Protein AF-0000000087523738 (afdb_homodimer)

Structure (mmCIF, N/CA/C/O backbone):
data_AF-0000000087523738-model_v1
#
loop_
_entity.id
_entity.type
_entity.pdbx_description
1 polymer 'Glutamate 5-kinase'
#
loop_
_atom_site.group_PDB
_atom_site.id
_atom_site.type_symbol
_atom_site.label_atom_id
_atom_site.label_alt_id
_atom_site.label_comp_id
_atom_site.label_asym_id
_atom_site.label_entity_id
_atom_site.label_seq_id
_atom_site.pdbx_PDB_ins_code
_atom_site.Cartn_x
_atom_site.Cartn_y
_atom_site.Cartn_z
_atom_site.occupancy
_atom_site.B_iso_or_equiv
_atom_site.auth_seq_id
_atom_site.auth_comp_id
_atom_site.auth_asym_id
_atom_site.auth_atom_id
_atom_site.pdbx_PDB_model_num
ATOM 1 N N . MET A 1 1 ? 9.344 -26.203 -5.805 1 93.94 1 MET A N 1
ATOM 2 C CA . MET A 1 1 ? 8.68 -25.266 -6.703 1 93.94 1 MET A CA 1
ATOM 3 C C . MET A 1 1 ? 8.117 -24.078 -5.926 1 93.94 1 MET A C 1
ATOM 5 O O . MET A 1 1 ? 7.93 -24.156 -4.711 1 93.94 1 MET A O 1
ATOM 9 N N . ARG A 1 2 ? 7.883 -23.016 -6.574 1 95.75 2 ARG A N 1
ATOM 10 C CA . ARG A 1 2 ? 7.164 -21.891 -6.004 1 95.75 2 ARG A CA 1
ATOM 11 C C . ARG A 1 2 ? 5.66 -22.109 -6.043 1 95.75 2 ARG A C 1
ATOM 13 O O . ARG A 1 2 ? 5.133 -22.672 -7.012 1 95.75 2 ARG A O 1
ATOM 20 N N . LEU A 1 3 ? 4.969 -21.703 -5.004 1 96.94 3 LEU A N 1
ATOM 21 C CA . LEU A 1 3 ? 3.512 -21.781 -5.039 1 96.94 3 LEU A CA 1
ATOM 22 C C . LEU A 1 3 ? 2.885 -20.656 -4.219 1 96.94 3 LEU A C 1
ATOM 24 O O . LEU A 1 3 ? 3.492 -20.172 -3.266 1 96.94 3 LEU A O 1
ATOM 28 N N . VAL A 1 4 ? 1.726 -20.219 -4.625 1 98.44 4 VAL A N 1
ATOM 29 C CA . VAL A 1 4 ? 0.933 -19.203 -3.939 1 98.44 4 VAL A CA 1
ATOM 30 C C . VAL A 1 4 ? -0.277 -19.859 -3.273 1 98.44 4 VAL A C 1
ATOM 32 O O . VAL A 1 4 ? -0.987 -20.641 -3.9 1 98.44 4 VAL A O 1
ATOM 35 N N . ILE A 1 5 ? -0.458 -19.594 -2.012 1 97.94 5 ILE A N 1
ATOM 36 C CA . ILE A 1 5 ? -1.565 -20.141 -1.228 1 97.94 5 ILE A CA 1
ATOM 37 C C . ILE A 1 5 ? -2.439 -18.984 -0.722 1 97.94 5 ILE A C 1
ATOM 39 O O . ILE A 1 5 ? -1.958 -18.094 -0.024 1 97.94 5 ILE A O 1
ATOM 43 N N . LYS A 1 6 ? -3.682 -19 -1.088 1 97.31 6 LYS A N 1
ATOM 44 C CA . LYS A 1 6 ? -4.617 -17.984 -0.646 1 97.31 6 LYS A CA 1
ATOM 45 C C . LYS A 1 6 ? -5.539 -18.5 0.452 1 97.31 6 LYS A C 1
ATOM 47 O O . LYS A 1 6 ? -6.211 -19.516 0.269 1 97.31 6 LYS A O 1
ATOM 52 N N . LEU A 1 7 ? -5.488 -17.891 1.561 1 95.31 7 LEU A N 1
ATOM 53 C CA . LEU A 1 7 ? -6.402 -18.172 2.662 1 95.31 7 LEU A CA 1
ATOM 54 C C . LEU A 1 7 ? -7.574 -17.188 2.656 1 95.31 7 LEU A C 1
ATOM 56 O O . LEU A 1 7 ? -7.391 -15.992 2.889 1 95.31 7 LEU A O 1
ATOM 60 N N . GLY A 1 8 ? -8.742 -17.719 2.396 1 90.5 8 GLY A N 1
ATOM 61 C CA . GLY A 1 8 ? -9.93 -16.891 2.521 1 90.5 8 GLY A CA 1
ATOM 62 C C . GLY A 1 8 ? -10.281 -16.562 3.961 1 90.5 8 GLY A C 1
ATOM 63 O O . GLY A 1 8 ? -9.695 -17.125 4.891 1 90.5 8 GLY A O 1
ATOM 64 N N . THR A 1 9 ? -11.195 -15.586 4.117 1 89.25 9 THR A N 1
ATOM 65 C CA . THR A 1 9 ? -11.609 -15.156 5.445 1 89.25 9 THR A CA 1
ATOM 66 C C . THR A 1 9 ? -12.109 -16.344 6.27 1 89.25 9 THR A C 1
ATOM 68 O O . THR A 1 9 ? -11.773 -16.469 7.445 1 89.25 9 THR A O 1
ATOM 71 N N . SER A 1 10 ? -12.875 -17.234 5.617 1 86.94 10 SER A N 1
ATOM 72 C CA . SER A 1 10 ? -13.414 -18.391 6.32 1 86.94 10 SER A CA 1
ATOM 73 C C . SER A 1 10 ? -12.305 -19.312 6.805 1 86.94 10 SER A C 1
ATOM 75 O O . SER A 1 10 ? -12.414 -19.922 7.871 1 86.94 10 SER A O 1
ATOM 77 N N . THR A 1 11 ? -11.312 -19.438 5.988 1 87.62 11 THR A N 1
ATOM 78 C CA . THR A 1 11 ? -10.172 -20.266 6.379 1 87.62 11 THR A CA 1
ATOM 79 C C . THR A 1 11 ? -9.398 -19.625 7.523 1 87.62 11 THR A C 1
ATOM 81 O O . THR A 1 11 ? -9.016 -20.297 8.477 1 87.62 11 THR A O 1
ATOM 84 N N . VAL A 1 12 ? -9.203 -18.297 7.508 1 92.75 12 VAL A N 1
ATOM 85 C CA . VAL A 1 12 ? -8.422 -17.562 8.5 1 92.75 12 VAL A CA 1
ATOM 86 C C . VAL A 1 12 ? -9.148 -17.562 9.844 1 92.75 12 VAL A C 1
ATOM 88 O O . VAL A 1 12 ? -8.523 -17.688 10.898 1 92.75 12 VAL A O 1
ATOM 91 N N . THR A 1 13 ? -10.508 -17.516 9.805 1 93.62 13 THR A N 1
ATOM 92 C CA . THR A 1 13 ? -11.266 -17.344 11.031 1 93.62 13 THR A CA 1
ATOM 93 C C . THR A 1 13 ? -11.82 -18.688 11.523 1 93.62 13 THR A C 1
ATOM 95 O O . THR A 1 13 ? -12.273 -18.797 12.664 1 93.62 13 THR A O 1
ATOM 98 N N . GLY A 1 14 ? -11.789 -19.703 10.672 1 87.75 14 GLY A N 1
ATOM 99 C CA . GLY A 1 14 ? -12.438 -20.953 11.008 1 87.75 14 GLY A CA 1
ATOM 100 C C . GLY A 1 14 ? -13.938 -20.844 11.156 1 87.75 14 GLY A C 1
ATOM 101 O O . GLY A 1 14 ? -14.547 -21.531 11.977 1 87.75 14 GLY A O 1
ATOM 102 N N . GLY A 1 15 ? -14.523 -19.891 10.5 1 86.19 15 GLY A N 1
ATOM 103 C CA . GLY A 1 15 ? -15.953 -19.672 10.586 1 86.19 15 GLY A CA 1
ATOM 104 C C . GLY A 1 15 ? -16.344 -18.766 11.742 1 86.19 15 GLY A C 1
ATOM 105 O O . GLY A 1 15 ? -17.516 -18.422 11.906 1 86.19 15 GLY A O 1
ATOM 106 N N . GLY A 1 16 ? -15.422 -18.281 12.492 1 88.5 16 GLY A N 1
ATOM 107 C CA . GLY A 1 16 ? -15.703 -17.422 13.633 1 88.5 16 GLY A CA 1
ATOM 108 C C . GLY A 1 16 ? -15.547 -15.945 13.32 1 88.5 16 GLY A C 1
ATOM 109 O O . GLY A 1 16 ? -15.508 -15.555 12.148 1 88.5 16 GLY A O 1
ATOM 110 N N . ALA A 1 17 ? -15.516 -15.172 14.398 1 89.62 17 ALA A N 1
ATOM 111 C CA . ALA A 1 17 ? -15.531 -13.719 14.266 1 89.62 17 ALA A CA 1
ATOM 112 C C . ALA A 1 17 ? -14.117 -13.156 14.195 1 89.62 17 ALA A C 1
ATOM 114 O O . ALA A 1 17 ? -13.914 -12.016 13.781 1 89.62 17 ALA A O 1
ATOM 115 N N . ALA A 1 18 ? -13.18 -13.969 14.641 1 94.38 18 ALA A N 1
ATOM 116 C CA . ALA A 1 18 ? -11.781 -13.539 14.703 1 94.38 18 ALA A CA 1
ATOM 117 C C . ALA A 1 18 ? -10.859 -14.602 14.117 1 94.38 18 ALA A C 1
ATOM 119 O O . ALA A 1 18 ? -11.242 -15.766 13.984 1 94.38 18 ALA A O 1
ATOM 120 N N . PRO A 1 19 ? -9.625 -14.164 13.672 1 95.88 19 PRO A N 1
ATOM 121 C CA . PRO A 1 19 ? -8.672 -15.172 13.203 1 95.88 19 PRO A CA 1
ATOM 122 C C . PRO A 1 19 ? -8.492 -16.328 14.195 1 95.88 19 PRO A C 1
ATOM 124 O O . PRO A 1 19 ? -8.398 -16.094 15.406 1 95.88 19 PRO A O 1
ATOM 127 N N . ASP A 1 20 ? -8.508 -17.5 13.664 1 95.38 20 ASP A N 1
ATOM 128 C CA . ASP A 1 20 ? -8.422 -18.719 14.477 1 95.38 20 ASP A CA 1
ATOM 129 C C . ASP A 1 20 ? -6.973 -19.156 14.641 1 95.38 20 ASP A C 1
ATOM 131 O O . ASP A 1 20 ? -6.367 -19.672 13.703 1 95.38 20 ASP A O 1
ATOM 135 N N . ARG A 1 21 ? -6.477 -19.062 15.828 1 96.38 21 ARG A N 1
ATOM 136 C CA . ARG A 1 21 ? -5.07 -19.344 16.109 1 96.38 21 ARG A CA 1
ATOM 137 C C . ARG A 1 21 ? -4.719 -20.781 15.781 1 96.38 21 ARG A C 1
ATOM 139 O O . ARG A 1 21 ? -3.66 -21.062 15.203 1 96.38 21 ARG A O 1
ATOM 146 N N . ALA A 1 22 ? -5.555 -21.703 16.156 1 94.81 22 ALA A N 1
ATOM 147 C CA . ALA A 1 22 ? -5.285 -23.125 15.93 1 94.81 22 ALA A CA 1
ATOM 148 C C . ALA A 1 22 ? -5.207 -23.438 14.438 1 94.81 22 ALA A C 1
ATOM 150 O O . ALA A 1 22 ? -4.32 -24.172 13.992 1 94.81 22 ALA A O 1
ATOM 151 N N . ARG A 1 23 ? -6.125 -22.891 13.75 1 93 23 ARG A N 1
ATOM 152 C CA . ARG A 1 23 ? -6.145 -23.078 12.305 1 93 23 ARG A CA 1
ATOM 153 C C . ARG A 1 23 ? -4.883 -22.516 11.656 1 93 23 ARG A C 1
ATOM 155 O O . ARG A 1 23 ? -4.258 -23.188 10.828 1 93 23 ARG A O 1
ATOM 162 N N . LEU A 1 24 ? -4.516 -21.344 12 1 95.44 24 LEU A N 1
ATOM 163 C CA . LEU A 1 24 ? -3.35 -20.688 11.414 1 95.44 24 LEU A CA 1
ATOM 164 C C . LEU A 1 24 ? -2.062 -21.375 11.852 1 95.44 24 LEU A C 1
ATOM 166 O O . LEU A 1 24 ? -1.09 -21.422 11.094 1 95.44 24 LEU A O 1
ATOM 170 N N . ALA A 1 25 ? -2.076 -21.969 13.047 1 96.62 25 ALA A N 1
ATOM 171 C CA . ALA A 1 25 ? -0.942 -22.781 13.469 1 96.62 25 ALA A CA 1
ATOM 172 C C . ALA A 1 25 ? -0.771 -24 12.562 1 96.62 25 ALA A C 1
ATOM 174 O O . ALA A 1 25 ? 0.353 -24.375 12.227 1 96.62 25 ALA A O 1
ATOM 175 N N . GLY A 1 26 ? -1.921 -24.578 12.25 1 94.5 26 GLY A N 1
ATOM 176 C CA . GLY A 1 26 ? -1.881 -25.672 11.297 1 94.5 26 GLY A CA 1
ATOM 177 C C . GLY A 1 26 ? -1.3 -25.266 9.953 1 94.5 26 GLY A C 1
ATOM 178 O O . GLY A 1 26 ? -0.511 -26.016 9.359 1 94.5 26 GLY A O 1
ATOM 179 N N . VAL A 1 27 ? -1.662 -24.125 9.492 1 93.69 27 VAL A N 1
ATOM 180 C CA . VAL A 1 27 ? -1.143 -23.594 8.234 1 93.69 27 VAL A CA 1
ATOM 181 C C . VAL A 1 27 ? 0.371 -23.422 8.336 1 93.69 27 VAL A C 1
ATOM 183 O O . VAL A 1 27 ? 1.108 -23.812 7.426 1 93.69 27 VAL A O 1
ATOM 186 N N . ALA A 1 28 ? 0.835 -22.859 9.445 1 96.5 28 ALA A N 1
ATOM 187 C CA . ALA A 1 28 ? 2.264 -22.641 9.656 1 96.5 28 ALA A CA 1
ATOM 188 C C . ALA A 1 28 ? 3.027 -23.953 9.617 1 96.5 28 ALA A C 1
ATOM 190 O O . ALA A 1 28 ? 4.09 -24.047 9 1 96.5 28 ALA A O 1
ATOM 191 N N . ARG A 1 29 ? 2.473 -24.984 10.227 1 96.38 29 ARG A N 1
ATOM 192 C CA . ARG A 1 29 ? 3.102 -26.297 10.227 1 96.38 29 ARG A CA 1
ATOM 193 C C . ARG A 1 29 ? 3.188 -26.859 8.82 1 96.38 29 ARG A C 1
ATOM 195 O O . ARG A 1 29 ? 4.215 -27.422 8.43 1 96.38 29 ARG A O 1
ATOM 202 N N . SER A 1 30 ? 2.127 -26.719 8.141 1 95.19 30 SER A N 1
ATOM 203 C CA . SER A 1 30 ? 2.109 -27.188 6.758 1 95.19 30 SER A CA 1
ATOM 204 C C . SER A 1 30 ? 3.16 -26.469 5.918 1 95.19 30 SER A C 1
ATOM 206 O O . SER A 1 30 ? 3.869 -27.094 5.129 1 95.19 30 SER A O 1
ATOM 208 N N . LEU A 1 31 ? 3.27 -25.156 6.059 1 95.31 31 LEU A N 1
ATOM 209 C CA . LEU A 1 31 ? 4.223 -24.375 5.277 1 95.31 31 LEU A CA 1
ATOM 210 C C . LEU A 1 31 ? 5.656 -24.766 5.629 1 95.31 31 LEU A C 1
ATOM 212 O O . LEU A 1 31 ? 6.531 -24.766 4.758 1 95.31 31 LEU A O 1
ATOM 216 N N . ARG A 1 32 ? 5.883 -25.047 6.883 1 96.81 32 ARG A N 1
ATOM 217 C CA . ARG A 1 32 ? 7.199 -25.547 7.277 1 96.81 32 ARG A CA 1
ATOM 218 C C . ARG A 1 32 ? 7.559 -26.812 6.52 1 96.81 32 ARG A C 1
ATOM 220 O O . ARG A 1 32 ? 8.664 -26.938 5.988 1 96.81 32 ARG A O 1
ATOM 227 N N . ARG A 1 33 ? 6.648 -27.734 6.48 1 96.25 33 ARG A N 1
ATOM 228 C CA . ARG A 1 33 ? 6.875 -29 5.777 1 96.25 33 ARG A CA 1
ATOM 229 C C . ARG A 1 33 ? 7.137 -28.75 4.293 1 96.25 33 ARG A C 1
ATOM 231 O O . ARG A 1 33 ? 7.969 -29.422 3.686 1 96.25 33 ARG A O 1
ATOM 238 N N . LEU A 1 34 ? 6.402 -27.844 3.736 1 96 34 LEU A N 1
ATOM 239 C CA . LEU A 1 34 ? 6.613 -27.484 2.338 1 96 34 LEU A CA 1
ATOM 240 C C . LEU A 1 34 ? 8.023 -26.953 2.119 1 96 34 LEU A C 1
ATOM 242 O O . LEU A 1 34 ? 8.703 -27.344 1.168 1 96 34 LEU A O 1
ATOM 246 N N . CYS A 1 35 ? 8.414 -26.031 2.973 1 96.62 35 CYS A N 1
ATOM 247 C CA . CYS A 1 35 ? 9.75 -25.453 2.869 1 96.62 35 CYS A CA 1
ATOM 248 C C . CYS A 1 35 ? 10.82 -26.531 3.023 1 96.62 35 CYS A C 1
ATOM 250 O O . CYS A 1 35 ? 11.805 -26.547 2.287 1 96.62 35 CYS A O 1
ATOM 252 N N . ASP A 1 36 ? 10.602 -27.484 3.914 1 96.44 36 ASP A N 1
ATOM 253 C CA . ASP A 1 36 ? 11.531 -28.594 4.113 1 96.44 36 ASP A CA 1
ATOM 254 C C . ASP A 1 36 ? 11.656 -29.453 2.852 1 96.44 36 ASP A C 1
ATOM 256 O O . ASP A 1 36 ? 12.719 -30 2.576 1 96.44 36 ASP A O 1
ATOM 260 N N . ALA A 1 37 ? 10.594 -29.531 2.162 1 95.75 37 ALA A N 1
ATOM 261 C CA . ALA A 1 37 ? 10.57 -30.328 0.933 1 95.75 37 ALA A CA 1
ATOM 262 C C . ALA A 1 37 ? 11.156 -29.531 -0.235 1 95.75 37 ALA A C 1
ATOM 264 O O . ALA A 1 37 ? 11.172 -30.016 -1.37 1 95.75 37 ALA A O 1
ATOM 265 N N . GLY A 1 38 ? 11.555 -28.297 0.008 1 95.75 38 GLY A N 1
ATOM 266 C CA . GLY A 1 38 ? 12.25 -27.516 -0.999 1 95.75 38 GLY A CA 1
ATOM 267 C C . GLY A 1 38 ? 11.336 -26.562 -1.749 1 95.75 38 GLY A C 1
ATOM 268 O O . GLY A 1 38 ? 11.758 -25.922 -2.713 1 95.75 38 GLY A O 1
ATOM 269 N N . HIS A 1 39 ? 10.047 -26.453 -1.324 1 96.69 39 HIS A N 1
ATOM 270 C CA . HIS A 1 39 ? 9.109 -25.531 -1.972 1 96.69 39 HIS A CA 1
ATOM 271 C C . HIS A 1 39 ? 9.25 -24.125 -1.416 1 96.69 39 HIS A C 1
ATOM 273 O O . HIS A 1 39 ? 9.844 -23.922 -0.355 1 96.69 39 HIS A O 1
ATOM 279 N N . GLN A 1 40 ? 8.805 -23.156 -2.166 1 97.62 40 GLN A N 1
ATOM 280 C CA . GLN A 1 40 ? 8.859 -21.734 -1.813 1 97.62 40 GLN A CA 1
ATOM 281 C C . GLN A 1 40 ? 7.469 -21.109 -1.813 1 97.62 40 GLN A C 1
ATOM 283 O O . GLN A 1 40 ? 7.043 -20.531 -2.818 1 97.62 40 GLN A O 1
ATOM 288 N N . PRO A 1 41 ? 6.781 -21.156 -0.688 1 97.62 41 PRO A N 1
ATOM 289 C CA . PRO A 1 41 ? 5.398 -20.688 -0.642 1 97.62 41 PRO A CA 1
ATOM 290 C C . PRO A 1 41 ? 5.297 -19.172 -0.458 1 97.62 41 PRO A C 1
ATOM 292 O O . PRO A 1 41 ? 6.137 -18.562 0.223 1 97.62 41 PRO A O 1
ATOM 295 N N . VAL A 1 42 ? 4.355 -18.547 -1.041 1 98.38 42 VAL A N 1
ATOM 296 C CA . VAL A 1 42 ? 3.854 -17.203 -0.789 1 98.38 42 VAL A CA 1
ATOM 297 C C . VAL A 1 42 ? 2.42 -17.266 -0.267 1 98.38 42 VAL A C 1
ATOM 299 O O . VAL A 1 42 ? 1.565 -17.922 -0.87 1 98.38 42 VAL A O 1
ATOM 302 N N . LEU A 1 43 ? 2.178 -16.641 0.811 1 98.06 43 LEU A N 1
ATOM 303 C CA . LEU A 1 43 ? 0.853 -16.656 1.418 1 98.06 43 LEU A CA 1
ATOM 304 C C . LEU A 1 43 ? 0.083 -15.383 1.087 1 98.06 43 LEU A C 1
ATOM 306 O O . LEU A 1 43 ? 0.612 -14.281 1.229 1 98.06 43 LEU A O 1
ATOM 310 N N . VAL A 1 44 ? -1.091 -15.5 0.529 1 97.44 44 VAL A N 1
ATOM 311 C CA . VAL A 1 44 ? -2.039 -14.406 0.382 1 97.44 44 VAL A CA 1
ATOM 312 C C . VAL A 1 44 ? -3.174 -14.562 1.392 1 97.44 44 VAL A C 1
ATOM 314 O O . VAL A 1 44 ? -3.906 -15.555 1.361 1 97.44 44 VAL A O 1
ATOM 317 N N . SER A 1 45 ? -3.309 -13.609 2.229 1 95.88 45 SER A N 1
ATOM 318 C CA . SER A 1 45 ? -4.199 -13.797 3.371 1 95.88 45 SER A CA 1
ATOM 319 C C . SER A 1 45 ? -5.305 -12.742 3.387 1 95.88 45 SER A C 1
ATOM 321 O O . SER A 1 45 ? -5.062 -11.57 3.084 1 95.88 45 SER A O 1
ATOM 323 N N . SER A 1 46 ? -6.504 -13.211 3.732 1 93.25 46 SER A N 1
ATOM 324 C CA . SER A 1 46 ? -7.582 -12.32 4.156 1 93.25 46 SER A CA 1
ATOM 325 C C . SER A 1 46 ? -7.633 -12.203 5.676 1 93.25 46 SER A C 1
ATOM 327 O O . SER A 1 46 ? -6.664 -12.531 6.363 1 93.25 46 SER A O 1
ATOM 329 N N . GLY A 1 47 ? -8.625 -11.531 6.211 1 93 47 GLY A N 1
ATOM 330 C CA . GLY A 1 47 ? -8.883 -11.648 7.637 1 93 47 GLY A CA 1
ATOM 331 C C . GLY A 1 47 ? -8.562 -10.383 8.406 1 93 47 GLY A C 1
ATOM 332 O O . GLY A 1 47 ? -8.883 -10.273 9.594 1 93 47 GLY A O 1
ATOM 333 N N . ALA A 1 48 ? -7.961 -9.352 7.746 1 94.81 48 ALA A N 1
ATOM 334 C CA . ALA A 1 48 ? -7.605 -8.125 8.453 1 94.81 48 ALA A CA 1
ATOM 335 C C . ALA A 1 48 ? -8.844 -7.445 9.023 1 94.81 48 ALA A C 1
ATOM 337 O O . ALA A 1 48 ? -8.828 -6.965 10.164 1 94.81 48 ALA A O 1
ATOM 338 N N . VAL A 1 49 ? -9.93 -7.398 8.273 1 93.56 49 VAL A N 1
ATOM 339 C CA . VAL A 1 49 ? -11.164 -6.777 8.742 1 93.56 49 VAL A CA 1
ATOM 340 C C . VAL A 1 49 ? -11.711 -7.555 9.938 1 93.56 49 VAL A C 1
ATOM 342 O O . VAL A 1 49 ? -12.125 -6.957 10.938 1 93.56 49 VAL A O 1
ATOM 345 N N . ALA A 1 50 ? -11.695 -8.891 9.797 1 93.81 50 ALA A N 1
ATOM 346 C CA . ALA A 1 50 ? -12.156 -9.727 10.906 1 93.81 50 ALA A CA 1
ATOM 347 C C . ALA A 1 50 ? -11.328 -9.484 12.164 1 93.81 50 ALA A C 1
ATOM 349 O O . ALA A 1 50 ? -11.867 -9.398 13.266 1 93.81 50 ALA A O 1
ATOM 350 N N . ALA A 1 51 ? -10.023 -9.391 12.023 1 96.31 51 ALA A N 1
ATOM 351 C CA . ALA A 1 51 ? -9.141 -9.102 13.156 1 96.31 51 ALA A CA 1
ATOM 352 C C . ALA A 1 51 ? -9.484 -7.75 13.781 1 96.31 51 ALA A C 1
ATOM 354 O O . ALA A 1 51 ? -9.516 -7.617 15.008 1 96.31 51 ALA A O 1
ATOM 355 N N . GLY A 1 52 ? -9.688 -6.719 12.93 1 96.31 52 GLY A N 1
ATOM 356 C CA . GLY A 1 52 ? -10.078 -5.406 13.414 1 96.31 52 GLY A CA 1
ATOM 357 C C . GLY A 1 52 ? -11.398 -5.414 14.156 1 96.31 52 GLY A C 1
ATOM 358 O O . GLY A 1 52 ? -11.547 -4.754 15.188 1 96.31 52 GLY A O 1
ATOM 359 N N . ARG A 1 53 ? -12.367 -6.188 13.648 1 94.94 53 ARG A N 1
ATOM 360 C CA . ARG A 1 53 ? -13.68 -6.293 14.281 1 94.94 53 ARG A CA 1
ATOM 361 C C . ARG A 1 53 ? -13.57 -6.91 15.672 1 94.94 53 ARG A C 1
ATOM 363 O O . ARG A 1 53 ? -14.32 -6.547 16.578 1 94.94 53 ARG A O 1
ATOM 370 N N . ALA A 1 54 ? -12.727 -7.836 15.773 1 95.19 54 ALA A N 1
ATOM 371 C CA . ALA A 1 54 ? -12.508 -8.461 17.078 1 95.19 54 ALA A CA 1
ATOM 372 C C . ALA A 1 54 ? -11.984 -7.449 18.094 1 95.19 54 ALA A C 1
ATOM 374 O O . ALA A 1 54 ? -12.297 -7.535 19.281 1 95.19 54 ALA A O 1
ATOM 375 N N . LEU A 1 55 ? -11.219 -6.5 17.672 1 95.5 55 LEU A N 1
ATOM 376 C CA . LEU A 1 55 ? -10.633 -5.492 18.562 1 95.5 55 LEU A CA 1
ATOM 377 C C . LEU A 1 55 ? -11.641 -4.395 18.875 1 95.5 55 LEU A C 1
ATOM 379 O O . LEU A 1 55 ? -11.625 -3.83 19.969 1 95.5 55 LEU A O 1
ATOM 383 N N . ARG A 1 56 ? -12.445 -4.078 17.906 1 96.19 56 ARG A N 1
ATOM 384 C CA . ARG A 1 56 ? -13.445 -3.025 18.047 1 96.19 56 ARG A CA 1
ATOM 385 C C . ARG A 1 56 ? -14.812 -3.498 17.562 1 96.19 56 ARG A C 1
ATOM 387 O O . ARG A 1 56 ? -15.305 -3.045 16.531 1 96.19 56 ARG A O 1
ATOM 394 N N . PRO A 1 57 ? -15.461 -4.32 18.359 1 93.75 57 PRO A N 1
ATOM 395 C CA . PRO A 1 57 ? -16.781 -4.836 17.969 1 93.75 57 PRO A CA 1
ATOM 396 C C . PRO A 1 57 ? -17.844 -3.744 17.875 1 93.75 57 PRO A C 1
ATOM 398 O O . PRO A 1 57 ? -18.922 -3.967 17.328 1 93.75 57 PRO A O 1
ATOM 401 N N . ASP A 1 58 ? -17.562 -2.568 18.391 1 93.38 58 ASP A N 1
ATOM 402 C CA . ASP A 1 58 ? -18.5 -1.448 18.391 1 93.38 58 ASP A CA 1
ATOM 403 C C . ASP A 1 58 ? -18.594 -0.801 17.016 1 93.38 58 ASP A C 1
ATOM 405 O O . ASP A 1 58 ? -19.547 -0.076 16.719 1 93.38 58 ASP A O 1
ATOM 409 N N . ILE A 1 59 ? -17.578 -1.038 16.25 1 90.38 59 ILE A N 1
ATOM 410 C CA . ILE A 1 59 ? -17.594 -0.497 14.891 1 90.38 59 ILE A CA 1
ATOM 411 C C . ILE A 1 59 ? -18.281 -1.482 13.953 1 90.38 59 ILE A C 1
ATOM 413 O O . ILE A 1 59 ? -17.719 -2.531 13.625 1 90.38 59 ILE A O 1
ATOM 417 N N . ALA A 1 60 ? -19.5 -1.169 13.594 1 83.19 60 ALA A N 1
ATOM 418 C CA . ALA A 1 60 ? -20.266 -2.002 12.664 1 83.19 60 ALA A CA 1
ATOM 419 C C . ALA A 1 60 ? -19.938 -1.647 11.211 1 83.19 60 ALA A C 1
ATOM 421 O O . ALA A 1 60 ? -20.25 -0.546 10.75 1 83.19 60 ALA A O 1
ATOM 422 N N . ALA A 1 61 ? -19.188 -2.473 10.602 1 75.19 61 ALA A N 1
ATOM 423 C CA . ALA A 1 61 ? -18.797 -2.115 9.234 1 75.19 61 ALA A CA 1
ATOM 424 C C . ALA A 1 61 ? -19.891 -2.461 8.242 1 75.19 61 ALA A C 1
ATOM 426 O O . ALA A 1 61 ? -20.391 -1.585 7.523 1 75.19 61 ALA A O 1
ATOM 427 N N . GLY A 1 62 ? -20.547 -3.633 8.445 1 76.44 62 GLY A N 1
ATOM 428 C CA . GLY A 1 62 ? -21.484 -4.035 7.41 1 76.44 62 GLY A CA 1
ATOM 429 C C . GLY A 1 62 ? -20.938 -3.852 6.008 1 76.44 62 GLY A C 1
ATOM 430 O O . GLY A 1 62 ? -19.875 -4.375 5.68 1 76.44 62 GLY A O 1
ATOM 431 N N . ARG A 1 63 ? -21.719 -3.035 5.191 1 81.38 63 ARG A N 1
ATOM 432 C CA . ARG A 1 63 ? -21.297 -2.754 3.822 1 81.38 63 ARG A CA 1
ATOM 433 C C . ARG A 1 63 ? -20.766 -1.332 3.695 1 81.38 63 ARG A C 1
ATOM 435 O O . ARG A 1 63 ? -20.75 -0.766 2.602 1 81.38 63 ARG A O 1
ATOM 442 N N . ASN A 1 64 ? -20.453 -0.735 4.832 1 87.38 64 ASN A N 1
ATOM 443 C CA . ASN A 1 64 ? -19.812 0.582 4.883 1 87.38 64 ASN A CA 1
ATOM 444 C C . ASN A 1 64 ? -18.328 0.508 4.539 1 87.38 64 ASN A C 1
ATOM 446 O O . ASN A 1 64 ? -17.531 0.048 5.348 1 87.38 64 ASN A O 1
ATOM 450 N N . VAL A 1 65 ? -17.891 1.048 3.449 1 87.81 65 VAL A N 1
ATOM 451 C CA . VAL A 1 65 ? -16.547 0.876 2.91 1 87.81 65 VAL A CA 1
ATOM 452 C C . VAL A 1 65 ? -15.539 1.558 3.826 1 87.81 65 VAL A C 1
ATOM 454 O O . VAL A 1 65 ? -14.562 0.935 4.254 1 87.81 65 VAL A O 1
ATOM 457 N N . PRO A 1 66 ? -15.82 2.797 4.223 1 87.81 66 PRO A N 1
ATOM 458 C CA . PRO A 1 66 ? -14.867 3.447 5.125 1 87.81 66 PRO A CA 1
ATOM 459 C C . PRO A 1 66 ? -14.664 2.674 6.426 1 87.81 66 PRO A C 1
ATOM 461 O O . PRO A 1 66 ? -13.539 2.578 6.922 1 87.81 66 PRO A O 1
ATOM 464 N N . HIS A 1 67 ? -15.703 2.107 6.965 1 90.69 67 HIS A N 1
ATOM 465 C CA . HIS A 1 67 ? -15.578 1.349 8.203 1 90.69 67 HIS A CA 1
ATOM 466 C C . HIS A 1 67 ? -14.766 0.075 7.996 1 90.69 67 HIS A C 1
ATOM 468 O O . HIS A 1 67 ? -13.977 -0.308 8.859 1 90.69 67 HIS A O 1
ATOM 474 N N . LYS A 1 68 ? -14.969 -0.573 6.887 1 91.19 68 LYS A N 1
ATOM 475 C CA . LYS A 1 68 ? -14.164 -1.748 6.562 1 91.19 68 LYS A CA 1
ATOM 476 C C . LYS A 1 68 ? -12.688 -1.39 6.449 1 91.19 68 LYS A C 1
ATOM 478 O O . LYS A 1 68 ? -11.82 -2.131 6.926 1 91.19 68 LYS A O 1
ATOM 483 N N . GLN A 1 69 ? -12.43 -0.26 5.84 1 91.81 69 GLN A N 1
ATOM 484 C CA . GLN A 1 69 ? -11.055 0.203 5.68 1 91.81 69 GLN A CA 1
ATOM 485 C C . GLN A 1 69 ? -10.414 0.497 7.031 1 91.81 69 GLN A C 1
ATOM 487 O O . GLN A 1 69 ? -9.266 0.113 7.277 1 91.81 69 GLN A O 1
ATOM 492 N N . MET A 1 70 ? -11.164 1.091 7.902 1 93.75 70 MET A N 1
ATOM 493 C CA . MET A 1 70 ? -10.68 1.38 9.25 1 93.75 70 MET A CA 1
ATOM 494 C C . MET A 1 70 ? -10.367 0.091 10 1 93.75 70 MET A C 1
ATOM 496 O O . MET A 1 70 ? -9.312 -0.027 10.625 1 93.75 70 MET A O 1
ATOM 500 N N . LEU A 1 71 ? -11.297 -0.824 9.898 1 94.69 71 LEU A N 1
ATOM 501 C CA . LEU A 1 71 ? -11.133 -2.09 10.609 1 94.69 71 LEU A CA 1
ATOM 502 C C . LEU A 1 71 ? -9.945 -2.869 10.047 1 94.69 71 LEU A C 1
ATOM 504 O O . LEU A 1 71 ? -9.211 -3.516 10.805 1 94.69 71 LEU A O 1
ATOM 508 N N . SER A 1 72 ? -9.766 -2.832 8.773 1 94.81 72 SER A N 1
ATOM 509 C CA . SER A 1 72 ? -8.609 -3.49 8.164 1 94.81 72 SER A CA 1
ATOM 510 C C . SER A 1 72 ? -7.301 -2.877 8.656 1 94.81 72 SER A C 1
ATOM 512 O O . SER A 1 72 ? -6.359 -3.598 8.992 1 94.81 72 SER A O 1
ATOM 514 N N . ALA A 1 73 ? -7.262 -1.555 8.719 1 95.94 73 ALA A N 1
ATOM 515 C CA . ALA A 1 73 ? -6.066 -0.851 9.172 1 95.94 73 ALA A CA 1
ATOM 516 C C . ALA A 1 73 ? -5.746 -1.198 10.625 1 95.94 73 ALA A C 1
ATOM 518 O O . ALA A 1 73 ? -4.574 -1.305 11 1 95.94 73 ALA A O 1
ATOM 519 N N . LEU A 1 74 ? -6.785 -1.348 11.406 1 96.56 74 LEU A N 1
ATOM 520 C CA . LEU A 1 74 ? -6.648 -1.694 12.812 1 96.56 74 LEU A CA 1
ATOM 521 C C . LEU A 1 74 ? -6.258 -3.16 12.977 1 96.56 74 LEU A C 1
ATOM 523 O O . LEU A 1 74 ? -5.414 -3.492 13.812 1 96.56 74 LEU A O 1
ATOM 527 N N . GLY A 1 75 ? -6.852 -4.027 12.164 1 97 75 GLY A N 1
ATOM 528 C CA . GLY A 1 75 ? -6.715 -5.465 12.32 1 97 75 GLY A CA 1
ATOM 529 C C . GLY A 1 75 ? -5.441 -6.012 11.703 1 97 75 GLY A C 1
ATOM 530 O O . GLY A 1 75 ? -4.934 -7.051 12.125 1 97 75 GLY A O 1
ATOM 531 N N . GLN A 1 76 ? -4.863 -5.34 10.719 1 97.31 76 GLN A N 1
ATOM 532 C CA . GLN A 1 76 ? -3.721 -5.836 9.953 1 97.31 76 GLN A CA 1
ATOM 533 C C . GLN A 1 76 ? -2.514 -6.062 10.859 1 97.31 76 GLN A C 1
ATOM 535 O O . GLN A 1 76 ? -1.879 -7.117 10.805 1 97.31 76 GLN A O 1
ATOM 540 N N . PRO A 1 77 ? -2.141 -5.133 11.766 1 97.62 77 PRO A N 1
ATOM 541 C CA . PRO A 1 77 ? -1.016 -5.406 12.664 1 97.62 77 PRO A CA 1
ATOM 542 C C . PRO A 1 77 ? -1.259 -6.613 13.562 1 97.62 77 PRO A C 1
ATOM 544 O O . PRO A 1 77 ? -0.333 -7.383 13.836 1 97.62 77 PRO A O 1
ATOM 547 N N . ALA A 1 78 ? -2.482 -6.75 14.023 1 97.75 78 ALA A N 1
ATOM 548 C CA . ALA A 1 78 ? -2.812 -7.895 14.875 1 97.75 78 ALA A CA 1
ATOM 549 C C . ALA A 1 78 ? -2.695 -9.203 14.102 1 97.75 78 ALA A C 1
ATOM 551 O O . ALA A 1 78 ? -2.148 -10.188 14.609 1 97.75 78 ALA A O 1
ATOM 552 N N . LEU A 1 79 ? -3.203 -9.211 12.93 1 97.62 79 LEU A N 1
ATOM 553 C CA . LEU A 1 79 ? -3.127 -10.398 12.07 1 97.62 79 LEU A CA 1
ATOM 554 C C . LEU A 1 79 ? -1.676 -10.766 11.781 1 97.62 79 LEU A C 1
ATOM 556 O O . LEU A 1 79 ? -1.29 -11.93 11.898 1 97.62 79 LEU A O 1
ATOM 560 N N . MET A 1 80 ? -0.856 -9.805 11.438 1 98.31 80 MET A N 1
ATOM 561 C CA . MET A 1 80 ? 0.545 -10.047 11.109 1 98.31 80 MET A CA 1
ATOM 562 C C . MET A 1 80 ? 1.32 -10.5 12.344 1 98.31 80 MET A C 1
ATOM 564 O O . MET A 1 80 ? 2.242 -11.312 12.242 1 98.31 80 MET A O 1
ATOM 568 N N . ALA A 1 81 ? 0.976 -9.914 13.484 1 97.88 81 ALA A N 1
ATOM 569 C CA . ALA A 1 81 ? 1.603 -10.375 14.727 1 97.88 81 ALA A CA 1
ATOM 570 C C . ALA A 1 81 ? 1.328 -11.859 14.953 1 97.88 81 ALA A C 1
ATOM 572 O O . ALA A 1 81 ? 2.215 -12.602 15.383 1 97.88 81 ALA A O 1
ATOM 573 N N . LEU A 1 82 ? 0.099 -12.25 14.719 1 97.94 82 LEU A N 1
ATOM 574 C CA . LEU A 1 82 ? -0.281 -13.648 14.859 1 97.94 82 LEU A CA 1
ATOM 575 C C . LEU A 1 82 ? 0.516 -14.531 13.906 1 97.94 82 LEU A C 1
ATOM 577 O O . LEU A 1 82 ? 1.105 -15.531 14.312 1 97.94 82 LEU A O 1
ATOM 581 N N . TYR A 1 83 ? 0.6 -14.172 12.633 1 98.38 83 TYR A N 1
ATOM 582 C CA . TYR A 1 83 ? 1.396 -14.906 11.656 1 98.38 83 TYR A CA 1
ATOM 583 C C . TYR A 1 83 ? 2.857 -14.977 12.078 1 98.38 83 TYR A C 1
ATOM 585 O O . TYR A 1 83 ? 3.475 -16.047 12.031 1 98.38 83 TYR A O 1
ATOM 593 N N . THR A 1 84 ? 3.4 -13.805 12.477 1 98.25 84 THR A N 1
ATOM 594 C CA . THR A 1 84 ? 4.805 -13.727 12.867 1 98.25 84 THR A CA 1
ATOM 595 C C . THR A 1 84 ? 5.098 -14.703 14.008 1 98.25 84 THR A C 1
ATOM 597 O O . THR A 1 84 ? 6.066 -15.469 13.945 1 98.25 84 THR A O 1
ATOM 600 N N . ALA A 1 85 ? 4.242 -14.742 14.977 1 98.06 85 ALA A N 1
ATOM 601 C CA . ALA A 1 85 ? 4.445 -15.602 16.141 1 98.06 85 ALA A CA 1
ATOM 602 C C . ALA A 1 85 ? 4.324 -17.078 15.75 1 98.06 85 ALA A C 1
ATOM 604 O O . ALA A 1 85 ? 5.191 -17.891 16.094 1 98.06 85 ALA A O 1
ATOM 605 N N . LEU A 1 86 ? 3.279 -17.469 15.078 1 98.19 86 LEU A N 1
ATOM 606 C CA . LEU A 1 86 ? 3 -18.859 14.742 1 98.19 86 LEU A CA 1
ATOM 607 C C . LEU A 1 86 ? 4.059 -19.422 13.797 1 98.19 86 LEU A C 1
ATOM 609 O O . LEU A 1 86 ? 4.465 -20.578 13.922 1 98.19 86 LEU A O 1
ATOM 613 N N . PHE A 1 87 ? 4.461 -18.625 12.836 1 98.38 87 PHE A N 1
ATOM 614 C CA . PHE A 1 87 ? 5.48 -19.078 11.898 1 98.38 87 PHE A CA 1
ATOM 615 C C . PHE A 1 87 ? 6.84 -19.172 12.578 1 98.38 87 PHE A C 1
ATOM 617 O O . PHE A 1 87 ? 7.629 -20.062 12.281 1 98.38 87 PHE A O 1
ATOM 624 N N . ALA A 1 88 ? 7.113 -18.219 13.477 1 97.94 88 ALA A N 1
ATOM 625 C CA . ALA A 1 88 ? 8.352 -18.297 14.25 1 97.94 88 ALA A CA 1
ATOM 626 C C . ALA A 1 88 ? 8.43 -19.594 15.039 1 97.94 88 ALA A C 1
ATOM 628 O O . ALA A 1 88 ? 9.508 -20.188 15.164 1 97.94 88 ALA A O 1
ATOM 629 N N . ASP A 1 89 ? 7.336 -20.078 15.562 1 98.06 89 ASP A N 1
ATOM 630 C CA . ASP A 1 89 ? 7.27 -21.359 16.281 1 98.06 89 ASP A CA 1
ATOM 631 C C . ASP A 1 89 ? 7.738 -22.5 15.406 1 98.06 89 ASP A C 1
ATOM 633 O O . ASP A 1 89 ? 8.219 -23.516 15.906 1 98.06 89 ASP A O 1
ATOM 637 N N . GLU A 1 90 ? 7.605 -22.359 14.125 1 97.88 90 GLU A N 1
ATOM 638 C CA . GLU A 1 90 ? 8.008 -23.391 13.172 1 97.88 90 GLU A CA 1
ATOM 639 C C . GLU A 1 90 ? 9.359 -23.078 12.547 1 97.88 90 GLU A C 1
ATOM 641 O O . GLU A 1 90 ? 9.758 -23.688 11.555 1 97.88 90 GLU A O 1
ATOM 646 N N . GLY A 1 91 ? 10 -22.016 13.031 1 97.5 91 GLY A N 1
ATOM 647 C CA . GLY A 1 91 ? 11.32 -21.625 12.547 1 97.5 91 GLY A CA 1
ATOM 648 C C . GLY A 1 91 ? 11.281 -20.875 11.234 1 97.5 91 GLY A C 1
ATOM 649 O O . GLY A 1 91 ? 12.258 -20.859 10.484 1 97.5 91 GLY A O 1
ATOM 650 N N . LEU A 1 92 ? 10.164 -20.312 10.922 1 97.62 92 LEU A N 1
ATOM 651 C CA . LEU A 1 92 ? 10.008 -19.547 9.688 1 97.62 92 LEU A CA 1
ATOM 652 C C . LEU A 1 92 ? 9.875 -18.062 9.977 1 97.62 92 LEU A C 1
ATOM 654 O O . LEU A 1 92 ? 9.344 -17.672 11.023 1 97.62 92 LEU A O 1
ATOM 658 N N . GLN A 1 93 ? 10.383 -17.234 9.117 1 97.81 93 GLN A N 1
ATOM 659 C CA . GLN A 1 93 ? 10.18 -15.781 9.156 1 97.81 93 GLN A CA 1
ATOM 660 C C . GLN A 1 93 ? 9.188 -15.336 8.086 1 97.81 93 GLN A C 1
ATOM 662 O O . GLN A 1 93 ? 9.188 -15.867 6.973 1 97.81 93 GLN A O 1
ATOM 667 N N . VAL A 1 94 ? 8.344 -14.375 8.469 1 98.25 94 VAL A N 1
ATOM 668 C CA . VAL A 1 94 ? 7.367 -13.875 7.508 1 98.25 94 VAL A CA 1
ATOM 669 C C . VAL A 1 94 ? 7.578 -12.383 7.277 1 98.25 94 VAL A C 1
ATOM 671 O O . VAL A 1 94 ? 8.062 -11.672 8.156 1 98.25 94 VAL A O 1
ATOM 674 N N . ALA A 1 95 ? 7.293 -11.906 6.098 1 98.31 95 ALA A N 1
ATOM 675 C CA . ALA A 1 95 ? 7.316 -10.5 5.715 1 98.31 95 ALA A CA 1
ATOM 676 C C . ALA A 1 95 ? 5.938 -10.039 5.246 1 98.31 95 ALA A C 1
ATOM 678 O O . ALA A 1 95 ? 5.176 -10.82 4.672 1 98.31 95 ALA A O 1
ATOM 679 N N . GLN A 1 96 ? 5.652 -8.781 5.492 1 98.12 96 GLN A N 1
ATOM 680 C CA . GLN A 1 96 ? 4.363 -8.211 5.121 1 98.12 96 GLN A CA 1
ATOM 681 C C . GLN A 1 96 ? 4.445 -7.492 3.777 1 98.12 96 GLN A C 1
ATOM 683 O O . GLN A 1 96 ? 5.305 -6.629 3.58 1 98.12 96 GLN A O 1
ATOM 688 N N . ILE A 1 97 ? 3.545 -7.816 2.92 1 96.12 97 ILE A N 1
ATOM 689 C CA . ILE A 1 97 ? 3.393 -7.125 1.645 1 96.12 97 ILE A CA 1
ATOM 690 C C . ILE A 1 97 ? 1.951 -6.648 1.484 1 96.12 97 ILE A C 1
ATOM 692 O O . ILE A 1 97 ? 1.017 -7.453 1.529 1 96.12 97 ILE A O 1
ATOM 696 N N . LEU A 1 98 ? 1.745 -5.367 1.404 1 93.31 98 LEU A N 1
ATOM 697 C CA . LEU A 1 98 ? 0.423 -4.812 1.133 1 93.31 98 LEU A CA 1
ATOM 698 C C . LEU A 1 98 ? 0.356 -4.23 -0.275 1 93.31 98 LEU A C 1
ATOM 700 O O . LEU A 1 98 ? 1.148 -3.354 -0.627 1 93.31 98 LEU A O 1
ATOM 704 N N . LEU A 1 99 ? -0.582 -4.754 -1.066 1 89.56 99 LEU A N 1
ATOM 705 C CA . LEU A 1 99 ? -0.701 -4.34 -2.461 1 89.56 99 LEU A CA 1
ATOM 706 C C . LEU A 1 99 ? -2.154 -4.047 -2.818 1 89.56 99 LEU A C 1
ATOM 708 O O . LEU A 1 99 ? -3.07 -4.656 -2.258 1 89.56 99 LEU A O 1
ATOM 712 N N . THR A 1 100 ? -2.338 -3.092 -3.711 1 83.19 100 THR A N 1
ATOM 713 C CA . THR A 1 100 ? -3.623 -2.947 -4.383 1 83.19 100 THR A CA 1
ATOM 714 C C . THR A 1 100 ? -3.58 -3.584 -5.77 1 83.19 100 THR A C 1
ATOM 716 O O . THR A 1 100 ? -2.502 -3.867 -6.297 1 83.19 100 THR A O 1
ATOM 719 N N . HIS A 1 101 ? -4.711 -3.783 -6.309 1 75.19 101 HIS A N 1
ATOM 720 C CA . HIS A 1 101 ? -4.77 -4.281 -7.676 1 75.19 101 HIS A CA 1
ATOM 721 C C . HIS A 1 101 ? -4.055 -3.338 -8.641 1 75.19 101 HIS A C 1
ATOM 723 O O . HIS A 1 101 ? -3.35 -3.785 -9.547 1 75.19 101 HIS A O 1
ATOM 729 N N . ALA A 1 102 ? -4.203 -2.07 -8.359 1 72.19 102 ALA A N 1
ATOM 730 C CA . ALA A 1 102 ? -3.609 -1.048 -9.219 1 72.19 102 ALA A CA 1
ATOM 731 C C . ALA A 1 102 ? -2.086 -1.111 -9.172 1 72.19 102 ALA A C 1
ATOM 733 O O . ALA A 1 102 ? -1.415 -0.805 -10.164 1 72.19 102 ALA A O 1
ATOM 734 N N . ASP A 1 103 ? -1.557 -1.521 -8.109 1 75.25 103 ASP A N 1
ATOM 735 C CA . ASP A 1 103 ? -0.107 -1.627 -7.969 1 75.25 103 ASP A CA 1
ATOM 736 C C . ASP A 1 103 ? 0.459 -2.691 -8.906 1 75.25 103 ASP A C 1
ATOM 738 O O . ASP A 1 103 ? 1.534 -2.51 -9.484 1 75.25 103 ASP A O 1
ATOM 742 N N . VAL A 1 104 ? -0.322 -3.699 -9.086 1 71 104 VAL A N 1
ATOM 743 C CA . VAL A 1 104 ? 0.178 -4.82 -9.875 1 71 104 VAL A CA 1
ATOM 744 C C . VAL A 1 104 ? -0.127 -4.59 -11.352 1 71 104 VAL A C 1
ATOM 746 O O . VAL A 1 104 ? 0.42 -5.277 -12.219 1 71 104 VAL A O 1
ATOM 749 N N . GLU A 1 105 ? -0.896 -3.578 -11.547 1 68.25 105 GLU A N 1
ATOM 750 C CA . GLU A 1 105 ? -1.215 -3.268 -12.938 1 68.25 105 GLU A CA 1
ATOM 751 C C . GLU A 1 105 ? -0.275 -2.203 -13.5 1 68.25 105 GLU A C 1
ATOM 753 O O . GLU A 1 105 ? -0.139 -2.062 -14.711 1 68.25 105 GLU A O 1
ATOM 758 N N . HIS A 1 106 ? 0.316 -1.433 -12.586 1 71.25 106 HIS A N 1
ATOM 759 C CA . HIS A 1 106 ? 1.291 -0.429 -12.992 1 71.25 106 HIS A CA 1
ATOM 760 C C . HIS A 1 106 ? 2.67 -1.05 -13.195 1 71.25 106 HIS A C 1
ATOM 762 O O . HIS A 1 106 ? 3.215 -1.673 -12.281 1 71.25 106 HIS A O 1
ATOM 768 N N . ARG A 1 107 ? 3.223 -0.852 -14.281 1 70.88 107 ARG A N 1
ATOM 769 C CA . ARG A 1 107 ? 4.418 -1.559 -14.727 1 70.88 107 ARG A CA 1
ATOM 770 C C . ARG A 1 107 ? 5.555 -1.402 -13.719 1 70.88 107 ARG A C 1
ATOM 772 O O . ARG A 1 107 ? 6.195 -2.385 -13.344 1 70.88 107 ARG A O 1
ATOM 779 N N . ARG A 1 108 ? 5.801 -0.152 -13.312 1 74.5 108 ARG A N 1
ATOM 780 C CA . ARG A 1 108 ? 6.926 0.096 -12.414 1 74.5 108 ARG A CA 1
ATOM 781 C C . ARG A 1 108 ? 6.672 -0.518 -11.039 1 74.5 108 ARG A C 1
ATOM 783 O O . ARG A 1 108 ? 7.562 -1.152 -10.469 1 74.5 108 ARG A O 1
ATOM 790 N N . ARG A 1 109 ? 5.512 -0.333 -10.562 1 78.44 109 ARG A N 1
ATOM 791 C CA . ARG A 1 109 ? 5.168 -0.892 -9.266 1 78.44 109 ARG A CA 1
ATOM 792 C C . ARG A 1 109 ? 5.156 -2.416 -9.305 1 78.44 109 ARG A C 1
ATOM 794 O O . ARG A 1 109 ? 5.512 -3.072 -8.328 1 78.44 109 ARG A O 1
ATOM 801 N N . TYR A 1 110 ? 4.812 -2.863 -10.477 1 81.44 110 TYR A N 1
ATOM 802 C CA . TYR A 1 110 ? 4.836 -4.301 -10.711 1 81.44 110 TYR A CA 1
ATOM 803 C C . TYR A 1 110 ? 6.238 -4.863 -10.531 1 81.44 110 TYR A C 1
ATOM 805 O O . TYR A 1 110 ? 6.434 -5.832 -9.789 1 81.44 110 TYR A O 1
ATOM 813 N N . LEU A 1 111 ? 7.191 -4.281 -11.164 1 85 111 LEU A N 1
ATOM 814 C CA . LEU A 1 111 ? 8.57 -4.754 -11.109 1 85 111 LEU A CA 1
ATOM 815 C C . LEU A 1 111 ? 9.117 -4.664 -9.695 1 85 111 LEU A C 1
ATOM 817 O O . LEU A 1 111 ? 9.844 -5.555 -9.242 1 85 111 LEU A O 1
ATOM 821 N N . ASN A 1 112 ? 8.773 -3.602 -8.961 1 85.06 112 ASN A N 1
ATOM 822 C CA . ASN A 1 112 ? 9.234 -3.455 -7.578 1 85.06 112 ASN A CA 1
ATOM 823 C C . ASN A 1 112 ? 8.672 -4.555 -6.684 1 85.06 112 ASN A C 1
ATOM 825 O O . ASN A 1 112 ? 9.406 -5.152 -5.891 1 85.06 112 ASN A O 1
ATOM 829 N N . ALA A 1 113 ? 7.395 -4.801 -6.875 1 88.94 113 ALA A N 1
ATOM 830 C CA . ALA A 1 113 ? 6.758 -5.867 -6.105 1 88.94 113 ALA A CA 1
ATOM 831 C C . ALA A 1 113 ? 7.391 -7.219 -6.414 1 88.94 113 ALA A C 1
ATOM 833 O O . ALA A 1 113 ? 7.676 -8 -5.508 1 88.94 113 ALA A O 1
ATOM 834 N N . ARG A 1 114 ? 7.613 -7.453 -7.684 1 90.88 114 ARG A N 1
ATOM 835 C CA . ARG A 1 114 ? 8.227 -8.703 -8.109 1 90.88 114 ARG A CA 1
ATOM 836 C C . ARG A 1 114 ? 9.602 -8.891 -7.484 1 90.88 114 ARG A C 1
ATOM 838 O O . ARG A 1 114 ? 9.898 -9.945 -6.918 1 90.88 114 ARG A O 1
ATOM 845 N N . THR A 1 115 ? 10.414 -7.867 -7.57 1 88.81 115 THR A N 1
ATOM 846 C CA . THR A 1 115 ? 11.781 -7.926 -7.062 1 88.81 115 THR A CA 1
ATOM 847 C C . THR A 1 115 ? 11.789 -8.156 -5.555 1 88.81 115 THR A C 1
ATOM 849 O O . THR A 1 115 ? 12.57 -8.969 -5.051 1 88.81 115 THR A O 1
ATOM 852 N N . THR A 1 116 ? 10.906 -7.477 -4.879 1 91.62 116 THR A N 1
ATOM 853 C CA . THR A 1 116 ? 10.812 -7.648 -3.432 1 91.62 116 THR A CA 1
ATOM 854 C C . THR A 1 116 ? 10.375 -9.07 -3.08 1 91.62 116 THR A C 1
ATOM 856 O O . THR A 1 116 ? 11 -9.727 -2.242 1 91.62 116 THR A O 1
ATOM 859 N N . LEU A 1 117 ? 9.383 -9.555 -3.725 1 95.19 117 LEU A N 1
ATOM 860 C CA . LEU A 1 117 ? 8.852 -10.891 -3.451 1 95.19 117 LEU A CA 1
ATOM 861 C C . LEU A 1 117 ? 9.898 -11.961 -3.723 1 95.19 117 LEU A C 1
ATOM 863 O O . LEU A 1 117 ? 10.125 -12.836 -2.887 1 95.19 117 LEU A O 1
ATOM 867 N N . LEU A 1 118 ? 10.539 -11.875 -4.844 1 93.94 118 LEU A N 1
ATOM 868 C CA . LEU A 1 118 ? 11.555 -12.859 -5.199 1 93.94 118 LEU A CA 1
ATOM 869 C C . LEU A 1 118 ? 12.742 -12.781 -4.246 1 93.94 118 LEU A C 1
ATOM 871 O O . LEU A 1 118 ? 13.312 -13.805 -3.867 1 93.94 118 LEU A O 1
ATOM 875 N N . GLY A 1 119 ? 13.117 -11.531 -3.906 1 92.62 119 GLY A N 1
ATOM 876 C CA . GLY A 1 119 ? 14.18 -11.367 -2.926 1 92.62 119 GLY A CA 1
ATOM 877 C C . GLY A 1 119 ? 13.875 -12.039 -1.599 1 92.62 119 GLY A C 1
ATOM 878 O O . GLY A 1 119 ? 14.734 -12.695 -1.018 1 92.62 119 GLY A O 1
ATOM 879 N N . LEU A 1 120 ? 12.688 -11.875 -1.102 1 96.19 120 LEU A N 1
ATOM 880 C CA . LEU A 1 120 ? 12.266 -12.492 0.147 1 96.19 120 LEU A CA 1
ATOM 881 C C . LEU A 1 120 ? 12.312 -14.016 0.041 1 96.19 120 LEU A C 1
ATOM 883 O O . LEU A 1 120 ? 12.859 -14.688 0.922 1 96.19 120 LEU A O 1
ATOM 887 N N . ILE A 1 121 ? 11.766 -14.516 -1.045 1 96.12 121 ILE A N 1
ATOM 888 C CA . ILE A 1 121 ? 11.727 -15.953 -1.281 1 96.12 121 ILE A CA 1
ATOM 889 C C . ILE A 1 121 ? 13.148 -16.516 -1.284 1 96.12 121 ILE A C 1
ATOM 891 O O . ILE A 1 121 ? 13.43 -17.516 -0.633 1 96.12 121 ILE A O 1
ATOM 895 N N . ASP A 1 122 ? 14.008 -15.82 -1.967 1 93.44 122 ASP A N 1
ATOM 896 C CA . ASP A 1 122 ? 15.398 -16.266 -2.078 1 93.44 122 ASP A CA 1
ATOM 897 C C . ASP A 1 122 ? 16.094 -16.25 -0.717 1 93.44 122 ASP A C 1
ATOM 899 O O . ASP A 1 122 ? 16.984 -17.062 -0.458 1 93.44 122 ASP A O 1
ATOM 903 N N . ALA A 1 123 ? 15.656 -15.367 0.129 1 94.69 123 ALA A N 1
ATOM 904 C CA . ALA A 1 123 ? 16.25 -15.234 1.458 1 94.69 123 ALA A CA 1
ATOM 905 C C . ALA A 1 123 ? 15.609 -16.219 2.441 1 94.69 123 ALA A C 1
ATOM 907 O O . ALA A 1 123 ? 15.969 -16.234 3.621 1 94.69 123 ALA A O 1
ATOM 908 N N . GLY A 1 124 ? 14.648 -17 2.016 1 95.56 124 GLY A N 1
ATOM 909 C CA . GLY A 1 124 ? 13.984 -17.984 2.865 1 95.56 124 GLY A CA 1
ATOM 910 C C . GLY A 1 124 ? 12.922 -17.375 3.754 1 95.56 124 GLY A C 1
ATOM 911 O O . GLY A 1 124 ? 12.555 -17.953 4.781 1 95.56 124 GLY A O 1
ATOM 912 N N . ILE A 1 125 ? 12.492 -16.203 3.436 1 97.56 125 ILE A N 1
ATOM 913 C CA . ILE A 1 125 ? 11.438 -15.508 4.172 1 97.56 125 ILE A CA 1
ATOM 914 C C . ILE A 1 125 ? 10.102 -15.711 3.469 1 97.56 125 ILE A C 1
ATOM 916 O O . ILE A 1 125 ? 10 -15.555 2.25 1 97.56 125 ILE A O 1
ATOM 920 N N . VAL A 1 126 ? 9.047 -16.062 4.195 1 98.38 126 VAL A N 1
ATOM 921 C CA . VAL A 1 126 ? 7.738 -16.297 3.604 1 98.38 126 VAL A CA 1
ATOM 922 C C . VAL A 1 126 ? 6.98 -14.977 3.467 1 98.38 126 VAL A C 1
ATOM 924 O O . VAL A 1 126 ? 6.617 -14.359 4.469 1 98.38 126 VAL A O 1
ATOM 927 N N . PRO A 1 127 ? 6.727 -14.547 2.26 1 98.44 127 PRO A N 1
ATOM 928 C CA . PRO A 1 127 ? 5.891 -13.352 2.111 1 98.44 127 PRO A CA 1
ATOM 929 C C . PRO A 1 127 ? 4.43 -13.602 2.48 1 98.44 127 PRO A C 1
ATOM 931 O O . PRO A 1 127 ? 3.857 -14.625 2.088 1 98.44 127 PRO A O 1
ATOM 934 N N . VAL A 1 128 ? 3.855 -12.75 3.283 1 98.56 128 VAL A N 1
ATOM 935 C CA . VAL A 1 128 ? 2.422 -12.703 3.557 1 98.56 128 VAL A CA 1
ATOM 936 C C . VAL A 1 128 ? 1.812 -11.461 2.908 1 98.56 128 VAL A C 1
ATOM 938 O O . VAL A 1 128 ? 2.031 -10.344 3.371 1 98.56 128 VAL A O 1
ATOM 941 N N . VAL A 1 129 ? 1.027 -11.719 1.863 1 97 129 VAL A N 1
ATOM 942 C CA . VAL A 1 129 ? 0.481 -10.641 1.041 1 97 129 VAL A CA 1
ATOM 943 C C . VAL A 1 129 ? -0.982 -10.406 1.407 1 97 129 VAL A C 1
ATOM 945 O O . VAL A 1 129 ? -1.745 -11.352 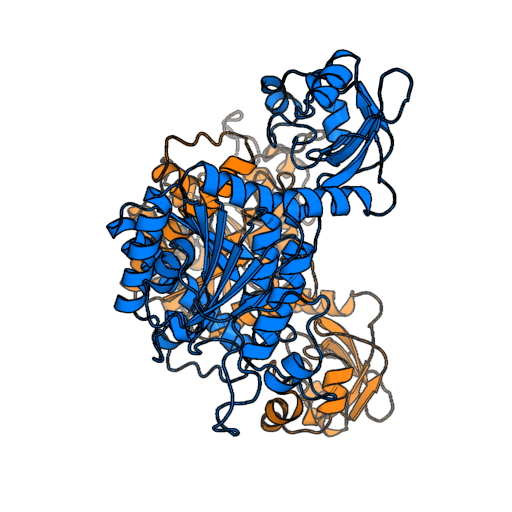1.593 1 97 129 VAL A O 1
ATOM 948 N N . ASN A 1 130 ? -1.335 -9.203 1.587 1 94.56 130 ASN A N 1
ATOM 949 C CA . ASN A 1 130 ? -2.719 -8.773 1.756 1 94.56 130 ASN A CA 1
ATOM 950 C C . ASN A 1 130 ? -3.025 -7.531 0.929 1 94.56 130 ASN A C 1
ATOM 952 O O . ASN A 1 130 ? -2.113 -6.801 0.537 1 94.56 130 ASN A O 1
ATOM 956 N N . GLU A 1 131 ? -4.258 -7.426 0.65 1 91.38 131 GLU A N 1
ATOM 957 C CA . GLU A 1 131 ? -4.68 -6.188 0.002 1 91.38 131 GLU A CA 1
ATOM 958 C C . GLU A 1 131 ? -4.488 -4.988 0.925 1 91.38 131 GLU A C 1
ATOM 960 O O . GLU A 1 131 ? -4.703 -5.086 2.135 1 91.38 131 GLU A O 1
ATOM 965 N N . ASN A 1 132 ? -3.994 -3.914 0.357 1 90.06 132 ASN A N 1
ATOM 966 C CA . ASN A 1 132 ? -3.982 -2.654 1.091 1 90.06 132 ASN A CA 1
ATOM 967 C C . ASN A 1 132 ? -5.355 -1.982 1.071 1 90.06 132 ASN A C 1
ATOM 969 O O . ASN A 1 132 ? -5.582 -1.052 0.298 1 90.06 132 ASN A O 1
ATOM 973 N N . ASP A 1 133 ? -6.211 -2.336 1.937 1 83.25 133 ASP A N 1
ATOM 974 C CA . ASP A 1 133 ? -7.621 -1.958 1.957 1 83.25 133 ASP A CA 1
ATOM 975 C C . ASP A 1 133 ? -7.785 -0.464 2.223 1 83.25 133 ASP A C 1
ATOM 977 O O . ASP A 1 133 ? -8.805 0.127 1.868 1 83.25 133 ASP A O 1
ATOM 981 N N . THR A 1 134 ? -6.801 0.064 2.891 1 79.81 134 THR A N 1
ATOM 982 C CA . THR A 1 134 ? -6.855 1.493 3.18 1 79.81 134 THR A CA 1
ATOM 983 C C . THR A 1 134 ? -7.039 2.297 1.896 1 79.81 134 THR A C 1
ATOM 985 O O . THR A 1 134 ? -7.672 3.355 1.906 1 79.81 134 THR A O 1
ATOM 988 N N . LEU A 1 135 ? -6.504 1.772 0.85 1 74.5 135 LEU A N 1
ATOM 989 C CA . LEU A 1 135 ? -6.484 2.492 -0.419 1 74.5 135 LEU A CA 1
ATOM 990 C C . LEU A 1 135 ? -7.465 1.876 -1.409 1 74.5 135 LEU A C 1
ATOM 992 O O . LEU A 1 135 ? -7.734 2.453 -2.465 1 74.5 135 LEU A O 1
ATOM 996 N N . ALA A 1 136 ? -7.965 0.753 -1.029 1 66.25 136 ALA A N 1
ATOM 997 C CA . ALA A 1 136 ? -8.75 -0.006 -1.998 1 66.25 136 ALA A CA 1
ATOM 998 C C . ALA A 1 136 ? -10.148 0.586 -2.154 1 66.25 136 ALA A C 1
ATOM 1000 O O . ALA A 1 136 ? -10.703 1.147 -1.205 1 66.25 136 ALA A O 1
ATOM 1001 N N . THR A 1 137 ? -10.594 0.795 -3.408 1 59.69 137 THR A N 1
ATOM 1002 C CA . THR A 1 137 ? -11.922 1.311 -3.721 1 59.69 137 THR A CA 1
ATOM 1003 C C . THR A 1 137 ? -12.945 0.179 -3.762 1 59.69 137 THR A C 1
ATOM 1005 O O . THR A 1 137 ? -12.586 -0.986 -3.941 1 59.69 137 THR A O 1
ATOM 1008 N N . ALA A 1 138 ? -14.148 0.461 -3.186 1 53.41 138 ALA A N 1
ATOM 1009 C CA . ALA A 1 138 ? -15.289 -0.434 -3.051 1 53.41 138 ALA A CA 1
ATOM 1010 C C . ALA A 1 138 ? -15.516 -1.234 -4.328 1 53.41 138 ALA A C 1
ATOM 1012 O O . ALA A 1 138 ? -16.078 -2.332 -4.293 1 53.41 138 ALA A O 1
ATOM 1013 N N . GLU A 1 139 ? -15.289 -0.485 -5.477 1 47.72 139 GLU A N 1
ATOM 1014 C CA . GLU A 1 139 ? -15.594 -1.315 -6.637 1 47.72 139 GLU A CA 1
ATOM 1015 C C . GLU A 1 139 ? -14.961 -2.697 -6.512 1 47.72 139 GLU A C 1
ATOM 1017 O O . GLU A 1 139 ? -15.414 -3.654 -7.145 1 47.72 139 GLU A O 1
ATOM 1022 N N . ILE A 1 140 ? -13.852 -2.688 -5.863 1 47.59 140 ILE A N 1
ATOM 1023 C CA . ILE A 1 140 ? -13.117 -3.953 -5.887 1 47.59 140 ILE A CA 1
ATOM 1024 C C . ILE A 1 140 ? -13.523 -4.801 -4.684 1 47.59 140 ILE A C 1
ATOM 1026 O O . ILE A 1 140 ? -12.875 -4.75 -3.635 1 47.59 140 ILE A O 1
ATOM 1030 N N . ARG A 1 141 ? -14.852 -4.781 -4.254 1 44.5 141 ARG A N 1
ATOM 1031 C CA . ARG A 1 141 ? -15.484 -5.367 -3.076 1 44.5 141 ARG A CA 1
ATOM 1032 C C . ARG A 1 141 ? -14.93 -6.758 -2.793 1 44.5 141 ARG A C 1
ATOM 1034 O O . ARG A 1 141 ? -13.727 -6.988 -2.91 1 44.5 141 ARG A O 1
ATOM 1041 N N . VAL A 1 142 ? -15.797 -7.914 -3.082 1 40.25 142 VAL A N 1
ATOM 1042 C CA . VAL A 1 142 ? -15.789 -9.312 -2.682 1 40.25 142 VAL A CA 1
ATOM 1043 C C . VAL A 1 142 ? -14.828 -10.102 -3.572 1 40.25 142 VAL A C 1
ATOM 1045 O O . VAL A 1 142 ? -14.961 -10.086 -4.797 1 40.25 142 VAL A O 1
ATOM 1048 N N . GLY A 1 143 ? -13.758 -10.633 -3.195 1 52.91 143 GLY A N 1
ATOM 1049 C CA . GLY A 1 143 ? -12.914 -11.578 -3.895 1 52.91 143 GLY A CA 1
ATOM 1050 C C . GLY A 1 143 ? -11.594 -10.984 -4.348 1 52.91 143 GLY A C 1
ATOM 1051 O O . GLY A 1 143 ? -10.977 -11.477 -5.297 1 52.91 143 GLY A O 1
ATOM 1052 N N . ASP A 1 144 ? -11.203 -9.945 -3.561 1 74.06 144 ASP A N 1
ATOM 1053 C CA . ASP A 1 144 ? -10.062 -9.133 -3.961 1 74.06 144 ASP A CA 1
ATOM 1054 C C . ASP A 1 144 ? -8.75 -9.859 -3.707 1 74.06 144 ASP A C 1
ATOM 1056 O O . ASP A 1 144 ? -7.879 -9.898 -4.578 1 74.06 144 ASP A O 1
ATOM 1060 N N . ASN A 1 145 ? -8.953 -10.656 -2.768 1 88.56 145 ASN A N 1
ATOM 1061 C CA . ASN A 1 145 ? -7.695 -11.336 -2.467 1 88.56 145 ASN A CA 1
ATOM 1062 C C . ASN A 1 145 ? -7.488 -12.555 -3.361 1 88.56 145 ASN A C 1
ATOM 1064 O O . ASN A 1 145 ? -6.355 -12.992 -3.57 1 88.56 145 ASN A O 1
ATOM 1068 N N . ASP A 1 146 ? -8.633 -13.125 -3.938 1 92.38 146 ASP A N 1
ATOM 1069 C CA . ASP A 1 146 ? -8.492 -14.195 -4.918 1 92.38 146 ASP A CA 1
ATOM 1070 C C . ASP A 1 146 ? -7.762 -13.711 -6.168 1 92.38 146 ASP A C 1
ATOM 1072 O O . ASP A 1 146 ? -6.785 -14.32 -6.602 1 92.38 146 ASP A O 1
ATOM 1076 N N . GLN A 1 147 ? -8.273 -12.695 -6.66 1 91.5 147 GLN A N 1
ATOM 1077 C CA . GLN A 1 147 ? -7.641 -12.141 -7.852 1 91.5 147 GLN A CA 1
ATOM 1078 C C . GLN A 1 147 ? -6.215 -11.688 -7.555 1 91.5 147 GLN A C 1
ATOM 1080 O O . GLN A 1 147 ? -5.312 -11.891 -8.367 1 91.5 147 GLN A O 1
ATOM 1085 N N . LEU A 1 148 ? -6.086 -11.047 -6.387 1 91.88 148 LEU A N 1
ATOM 1086 C CA . LEU A 1 148 ? -4.742 -10.625 -5.992 1 91.88 148 LEU A CA 1
ATOM 1087 C C . LEU A 1 148 ? -3.787 -11.812 -5.965 1 91.88 148 LEU A C 1
ATOM 1089 O O . LEU A 1 148 ? -2.648 -11.703 -6.422 1 91.88 148 LEU A O 1
ATOM 1093 N N . SER A 1 149 ? -4.258 -12.93 -5.484 1 96.38 149 SER A N 1
ATOM 1094 C CA . SER A 1 149 ? -3.408 -14.109 -5.398 1 96.38 149 SER A CA 1
ATOM 1095 C C . SER A 1 149 ? -3.008 -14.609 -6.781 1 96.38 149 SER A C 1
ATOM 1097 O O . SER A 1 149 ? -1.88 -15.07 -6.98 1 96.38 149 SER A O 1
ATOM 1099 N N . ALA A 1 150 ? -3.916 -14.508 -7.715 1 95.88 150 ALA A N 1
ATOM 1100 C CA . ALA A 1 150 ? -3.611 -14.883 -9.094 1 95.88 150 ALA A CA 1
ATOM 1101 C C . ALA A 1 150 ? -2.543 -13.977 -9.688 1 95.88 150 ALA A C 1
ATOM 1103 O O . ALA A 1 150 ? -1.62 -14.445 -10.359 1 95.88 150 ALA A O 1
ATOM 1104 N N . LEU A 1 151 ? -2.684 -12.742 -9.422 1 93.44 151 LEU A N 1
ATOM 1105 C CA . LEU A 1 151 ? -1.703 -11.773 -9.914 1 93.44 151 LEU A CA 1
ATOM 1106 C C . LEU A 1 151 ? -0.335 -12.023 -9.289 1 93.44 151 LEU A C 1
ATOM 1108 O O . LEU A 1 151 ? 0.687 -11.961 -9.977 1 93.44 151 LEU A O 1
ATOM 1112 N N . ILE A 1 152 ? -0.328 -12.352 -8 1 95.31 152 ILE A N 1
ATOM 1113 C CA . ILE A 1 152 ? 0.911 -12.648 -7.289 1 95.31 152 ILE A CA 1
ATOM 1114 C C . ILE A 1 152 ? 1.565 -13.891 -7.895 1 95.31 152 ILE A C 1
ATOM 1116 O O . ILE A 1 152 ? 2.787 -13.938 -8.055 1 95.31 152 ILE A O 1
ATOM 1120 N N . ALA A 1 153 ? 0.753 -14.859 -8.195 1 96.81 153 ALA A N 1
ATOM 1121 C CA . ALA A 1 153 ? 1.291 -16.062 -8.82 1 96.81 153 ALA A CA 1
ATOM 1122 C C . ALA A 1 153 ? 2.037 -15.727 -10.109 1 96.81 153 ALA A C 1
ATOM 1124 O O . ALA A 1 153 ? 3.111 -16.281 -10.367 1 96.81 153 ALA A O 1
ATOM 1125 N N . GLY A 1 154 ? 1.482 -14.875 -10.891 1 93.25 154 GLY A N 1
ATOM 1126 C CA . GLY A 1 154 ? 2.154 -14.406 -12.094 1 93.25 154 GLY A CA 1
ATOM 1127 C C . GLY A 1 154 ? 3.434 -13.641 -11.805 1 93.25 154 GLY A C 1
ATOM 1128 O O . GLY A 1 154 ? 4.441 -13.82 -12.492 1 93.25 154 GLY A O 1
ATOM 1129 N N . LEU A 1 155 ? 3.43 -12.852 -10.773 1 91.12 155 LEU A N 1
ATOM 1130 C CA . LEU A 1 155 ? 4.562 -12.016 -10.398 1 91.12 155 LEU A CA 1
ATOM 1131 C C . LEU A 1 155 ? 5.773 -12.867 -10.039 1 91.12 155 LEU A C 1
ATOM 1133 O O . LEU A 1 155 ? 6.91 -12.5 -10.336 1 91.12 155 LEU A O 1
ATOM 1137 N N . VAL A 1 156 ? 5.5 -13.977 -9.438 1 94.94 156 VAL A N 1
ATOM 1138 C CA . VAL A 1 156 ? 6.633 -14.75 -8.93 1 94.94 156 VAL A CA 1
ATOM 1139 C C . VAL A 1 156 ? 6.832 -16 -9.789 1 94.94 156 VAL A C 1
ATOM 1141 O O . VAL A 1 156 ? 7.562 -16.906 -9.398 1 94.94 156 VAL A O 1
ATOM 1144 N N . ASP A 1 157 ? 6.117 -16.078 -10.898 1 94.44 157 ASP A N 1
ATOM 1145 C CA . ASP A 1 157 ? 6.219 -17.219 -11.82 1 94.44 157 ASP A CA 1
ATOM 1146 C C . ASP A 1 157 ? 5.914 -18.531 -11.109 1 94.44 157 ASP A C 1
ATOM 1148 O O . ASP A 1 157 ? 6.668 -19.5 -11.242 1 94.44 157 ASP A O 1
ATOM 1152 N N . ALA A 1 158 ? 4.887 -18.516 -10.289 1 97.56 158 ALA A N 1
ATOM 1153 C CA . ALA A 1 158 ? 4.496 -19.734 -9.578 1 97.56 158 ALA A CA 1
ATOM 1154 C C . ALA A 1 158 ? 3.695 -20.656 -10.484 1 97.56 158 ALA A C 1
ATOM 1156 O O . ALA A 1 158 ? 2.697 -20.25 -11.078 1 97.56 158 ALA A O 1
ATOM 1157 N N . PRO A 1 159 ? 4.07 -21.922 -10.586 1 97.5 159 PRO A N 1
ATOM 1158 C CA . PRO A 1 159 ? 3.318 -22.859 -11.422 1 97.5 159 PRO A CA 1
ATOM 1159 C C . PRO A 1 159 ? 2.002 -23.297 -10.781 1 97.5 159 PRO A C 1
ATOM 1161 O O . PRO A 1 159 ? 1.162 -23.906 -11.445 1 97.5 159 PRO A O 1
ATOM 1164 N N . LEU A 1 160 ? 1.807 -22.938 -9.508 1 97.88 160 LEU A N 1
ATOM 1165 C CA . LEU A 1 160 ? 0.625 -23.438 -8.812 1 97.88 160 LEU A CA 1
ATOM 1166 C C . LEU A 1 160 ? 0.059 -22.375 -7.875 1 97.88 160 LEU A C 1
ATOM 1168 O O . LEU A 1 160 ? 0.798 -21.766 -7.094 1 97.88 160 LEU A O 1
ATOM 1172 N N . LEU A 1 161 ? -1.209 -22.094 -7.98 1 98.44 161 LEU A N 1
ATOM 1173 C CA . LEU A 1 161 ? -2.023 -21.297 -7.062 1 98.44 161 LEU A CA 1
ATOM 1174 C C . LEU A 1 161 ? -3.055 -22.172 -6.359 1 98.44 161 LEU A C 1
ATOM 1176 O O . LEU A 1 161 ? -3.84 -22.859 -7.012 1 98.44 161 LEU A O 1
ATOM 1180 N N . VAL A 1 162 ? -3.01 -22.188 -5.062 1 97.69 162 VAL A N 1
ATOM 1181 C CA . VAL A 1 162 ? -3.99 -22.938 -4.281 1 97.69 162 VAL A CA 1
ATOM 1182 C C . VAL A 1 162 ? -4.938 -21.953 -3.58 1 97.69 162 VAL A C 1
ATOM 1184 O O . VAL A 1 162 ? -4.512 -21.156 -2.744 1 97.69 162 VAL A O 1
ATOM 1187 N N . LEU A 1 163 ? -6.195 -22.047 -3.941 1 96.88 163 LEU A N 1
ATOM 1188 C CA . LEU A 1 163 ? -7.234 -21.25 -3.303 1 96.88 163 LEU A CA 1
ATOM 1189 C C . LEU A 1 163 ? -7.969 -22.062 -2.24 1 96.88 163 LEU A C 1
ATOM 1191 O O . LEU A 1 163 ? -8.789 -22.922 -2.568 1 96.88 163 LEU A O 1
ATOM 1195 N N . LEU A 1 164 ? -7.648 -21.75 -1.011 1 94.69 164 LEU A N 1
ATOM 1196 C CA . LEU A 1 164 ? -8.305 -22.469 0.075 1 94.69 164 LEU A CA 1
ATOM 1197 C C . LEU A 1 164 ? -9.609 -21.781 0.474 1 94.69 164 LEU A C 1
ATOM 1199 O O . LEU A 1 164 ? -9.633 -20.578 0.694 1 94.69 164 LEU A O 1
ATOM 1203 N N . THR A 1 165 ? -10.641 -22.562 0.541 1 89.94 165 THR A N 1
ATOM 1204 C CA . THR A 1 165 ? -11.992 -22.094 0.853 1 89.94 165 THR A CA 1
ATOM 1205 C C . THR A 1 165 ? -12.703 -23.094 1.771 1 89.94 165 THR A C 1
ATOM 1207 O O . THR A 1 165 ? -12.086 -24.031 2.283 1 89.94 165 THR A O 1
ATOM 1210 N N . ASP A 1 166 ? -13.984 -22.797 2.092 1 87.69 166 ASP A N 1
ATOM 1211 C CA . ASP A 1 166 ? -14.758 -23.703 2.943 1 87.69 166 ASP A CA 1
ATOM 1212 C C . ASP A 1 166 ? -15.562 -24.688 2.107 1 87.69 166 ASP A C 1
ATOM 1214 O O . ASP A 1 166 ? -16.469 -25.359 2.621 1 87.69 166 ASP A O 1
ATOM 1218 N N . GLN A 1 167 ? -15.273 -24.797 0.841 1 88.62 167 GLN A N 1
ATOM 1219 C CA . GLN A 1 167 ? -15.914 -25.734 -0.073 1 88.62 167 GLN A CA 1
ATOM 1220 C C . GLN A 1 167 ? -14.906 -26.781 -0.579 1 88.62 167 GLN A C 1
ATOM 1222 O O . GLN A 1 167 ? -13.711 -26.5 -0.651 1 88.62 167 GLN A O 1
ATOM 1227 N N . ASP A 1 168 ? -15.391 -27.891 -0.986 1 92.75 168 ASP A N 1
ATOM 1228 C CA . ASP A 1 168 ? -14.523 -28.984 -1.441 1 92.75 168 ASP A CA 1
ATOM 1229 C C . ASP A 1 168 ? -13.969 -28.688 -2.836 1 92.75 168 ASP A C 1
ATOM 1231 O O . ASP A 1 168 ? -13.016 -29.328 -3.271 1 92.75 168 ASP A O 1
ATOM 1235 N N . GLY A 1 169 ? -14.531 -27.766 -3.531 1 94.31 169 GLY A N 1
ATOM 1236 C CA . GLY A 1 169 ? -14.188 -27.375 -4.891 1 94.31 169 GLY A CA 1
ATOM 1237 C C . GLY A 1 169 ? -15.375 -26.875 -5.684 1 94.31 169 GLY A C 1
ATOM 1238 O O . GLY A 1 169 ? -16.359 -26.406 -5.109 1 94.31 169 GLY A O 1
ATOM 1239 N N . LEU A 1 170 ? -15.195 -26.859 -6.941 1 95.25 170 LEU A N 1
ATOM 1240 C CA . LEU A 1 170 ? -16.297 -26.484 -7.836 1 95.25 170 LEU A CA 1
ATOM 1241 C C . LEU A 1 170 ? -17.141 -27.703 -8.195 1 95.25 170 LEU A C 1
ATOM 1243 O O . LEU A 1 170 ? -16.609 -28.734 -8.609 1 95.25 170 LEU A O 1
ATOM 1247 N N . PHE A 1 171 ? -18.422 -27.578 -7.957 1 94.69 171 PHE A N 1
ATOM 1248 C CA . PHE A 1 171 ? -19.375 -28.609 -8.383 1 94.69 171 PHE A CA 1
ATOM 1249 C C . PHE A 1 171 ? -20 -28.25 -9.727 1 94.69 171 PHE A C 1
ATOM 1251 O O . PHE A 1 171 ? -20.031 -27.078 -10.102 1 94.69 171 PHE A O 1
ATOM 1258 N N . ASP A 1 172 ? -20.438 -29.219 -10.43 1 93.38 172 ASP A N 1
ATOM 1259 C CA . ASP A 1 172 ? -20.984 -29 -11.758 1 93.38 172 ASP A CA 1
ATOM 1260 C C . ASP A 1 172 ? -22.391 -28.391 -11.672 1 93.38 172 ASP A C 1
ATOM 1262 O O . ASP A 1 172 ? -22.953 -27.969 -12.688 1 93.38 172 ASP A O 1
ATOM 1266 N N . ALA A 1 173 ? -22.906 -28.406 -10.5 1 88.44 173 ALA A N 1
ATOM 1267 C CA . ALA A 1 173 ? -24.156 -27.719 -10.156 1 88.44 173 ALA A CA 1
ATOM 1268 C C . ALA A 1 173 ? -24.156 -27.297 -8.688 1 88.44 173 ALA A C 1
ATOM 1270 O O . ALA A 1 173 ? -23.344 -27.766 -7.902 1 88.44 173 ALA A O 1
ATOM 1271 N N . ASP A 1 174 ? -24.969 -26.344 -8.445 1 82.31 174 ASP A N 1
ATOM 1272 C CA . ASP A 1 174 ? -25.047 -25.922 -7.051 1 82.31 174 ASP A CA 1
ATOM 1273 C C . ASP A 1 174 ? -25.453 -27.078 -6.145 1 82.31 174 ASP A C 1
ATOM 1275 O O . ASP A 1 174 ? -26.609 -27.531 -6.195 1 82.31 174 ASP A O 1
ATOM 1279 N N . PRO A 1 175 ? -24.562 -27.531 -5.34 1 83.56 175 PRO A N 1
ATOM 1280 C CA . PRO A 1 175 ? -24.891 -28.688 -4.508 1 83.56 175 PRO A CA 1
ATOM 1281 C C . PRO A 1 175 ? -25.984 -28.406 -3.484 1 83.56 175 PRO A C 1
ATOM 1283 O O . PRO A 1 175 ? -26.578 -29.328 -2.93 1 83.56 175 PRO A O 1
ATOM 1286 N N . ARG A 1 176 ? -26.172 -27.188 -3.121 1 84 176 ARG A N 1
ATOM 1287 C CA . ARG A 1 176 ? -27.234 -26.812 -2.184 1 84 176 ARG A CA 1
ATOM 1288 C C . ARG A 1 176 ? -28.609 -27.016 -2.805 1 84 176 ARG A C 1
ATOM 1290 O O . ARG A 1 176 ? -29.594 -27.203 -2.09 1 84 176 ARG A O 1
ATOM 1297 N N . ARG A 1 177 ? -28.656 -27.016 -4.137 1 83.88 177 ARG A N 1
ATOM 1298 C CA . ARG A 1 177 ? -29.922 -27.094 -4.867 1 83.88 177 ARG A CA 1
ATOM 1299 C C . ARG A 1 177 ? -30.047 -28.406 -5.621 1 83.88 177 ARG A C 1
ATOM 1301 O O . ARG A 1 177 ? -31.156 -28.828 -5.953 1 83.88 177 ARG A O 1
ATOM 1308 N N . ASN A 1 178 ? -28.969 -28.953 -5.953 1 89.81 178 ASN A N 1
ATOM 1309 C CA . ASN A 1 178 ? -28.938 -30.203 -6.707 1 89.81 178 ASN A CA 1
ATOM 1310 C C . ASN A 1 178 ? -28.172 -31.281 -5.949 1 89.81 178 ASN A C 1
ATOM 1312 O O . ASN A 1 178 ? -26.953 -31.281 -5.895 1 89.81 178 ASN A O 1
ATOM 1316 N N . ALA A 1 179 ? -28.828 -32.219 -5.488 1 89.88 179 ALA A N 1
ATOM 1317 C CA . ALA A 1 179 ? -28.25 -33.281 -4.688 1 89.88 179 ALA A CA 1
ATOM 1318 C C . ALA A 1 179 ? -27.328 -34.156 -5.527 1 89.88 179 ALA A C 1
ATOM 1320 O O . ALA A 1 179 ? -26.469 -34.875 -4.988 1 89.88 179 ALA A O 1
ATOM 1321 N N . ASP A 1 180 ? -27.547 -34.062 -6.793 1 92.06 180 ASP A N 1
ATOM 1322 C CA . ASP A 1 180 ? -26.734 -34.906 -7.68 1 92.06 180 ASP A CA 1
ATOM 1323 C C . ASP A 1 180 ? -25.484 -34.156 -8.141 1 92.06 180 ASP A C 1
ATOM 1325 O O . ASP A 1 180 ? -24.719 -34.656 -8.953 1 92.06 180 ASP A O 1
ATOM 1329 N N . ALA A 1 181 ? -25.328 -32.969 -7.625 1 93.38 181 ALA A N 1
ATOM 1330 C CA . ALA A 1 181 ? -24.156 -32.188 -8.016 1 93.38 181 ALA A CA 1
ATOM 1331 C C . ALA A 1 181 ? -22.859 -32.938 -7.727 1 93.38 181 ALA A C 1
ATOM 1333 O O . ALA A 1 181 ? -22.734 -33.562 -6.672 1 93.38 181 ALA A O 1
ATOM 1334 N N . ARG A 1 182 ? -21.984 -32.969 -8.688 1 95.56 182 ARG A N 1
ATOM 1335 C CA . ARG A 1 182 ? -20.719 -33.688 -8.547 1 95.56 182 ARG A CA 1
ATOM 1336 C C . ARG A 1 182 ? -19.531 -32.719 -8.57 1 95.56 182 ARG A C 1
ATOM 1338 O O . ARG A 1 182 ? -19.562 -31.719 -9.305 1 95.56 182 ARG A O 1
ATOM 1345 N N . LEU A 1 183 ? -18.516 -33.094 -7.789 1 95.81 183 LEU A N 1
ATOM 1346 C CA . LEU A 1 183 ? -17.297 -32.312 -7.758 1 95.81 183 LEU A CA 1
ATOM 1347 C C . LEU A 1 183 ? -16.562 -32.406 -9.086 1 95.81 183 LEU A C 1
ATOM 1349 O O . LEU A 1 183 ? -16.359 -33.5 -9.625 1 95.81 183 LEU A O 1
ATOM 1353 N N . VAL A 1 184 ? -16.25 -31.266 -9.672 1 96.62 184 VAL A N 1
ATOM 1354 C CA . VAL A 1 184 ? -15.414 -31.219 -10.867 1 96.62 184 VAL A CA 1
ATOM 1355 C C . VAL A 1 184 ? -13.938 -31.297 -10.477 1 96.62 184 VAL A C 1
ATOM 1357 O O . VAL A 1 184 ? -13.398 -30.359 -9.867 1 96.62 184 VAL A O 1
ATOM 1360 N N . THR A 1 185 ? -13.234 -32.344 -10.852 1 96.38 185 THR A N 1
ATOM 1361 C CA . THR A 1 185 ? -11.898 -32.562 -10.312 1 96.38 185 THR A CA 1
ATOM 1362 C C . THR A 1 185 ? -10.836 -31.922 -11.203 1 96.38 185 THR A C 1
ATOM 1364 O O . THR A 1 185 ? -9.727 -31.641 -10.75 1 96.38 185 THR A O 1
ATOM 1367 N N . ASP A 1 186 ? -11.203 -31.75 -12.492 1 96.81 186 ASP A N 1
ATOM 1368 C CA . ASP A 1 186 ? -10.203 -31.25 -13.43 1 96.81 186 ASP A CA 1
ATOM 1369 C C . ASP A 1 186 ? -10.859 -30.453 -14.555 1 96.81 186 ASP A C 1
ATOM 1371 O O . ASP A 1 186 ? -11.875 -30.875 -15.109 1 96.81 186 ASP A O 1
ATOM 1375 N N . ILE A 1 187 ? -10.336 -29.312 -14.789 1 96.75 187 ILE A N 1
ATOM 1376 C CA . ILE A 1 187 ? -10.773 -28.469 -15.891 1 96.75 187 ILE A CA 1
ATOM 1377 C C . ILE A 1 187 ? -9.578 -28.109 -16.766 1 96.75 187 ILE A C 1
ATOM 1379 O O . ILE A 1 187 ? -8.688 -27.359 -16.344 1 96.75 187 ILE A O 1
ATOM 1383 N N . SER A 1 188 ? -9.547 -28.562 -18 1 95.38 188 SER A N 1
ATOM 1384 C CA . SER A 1 188 ? -8.43 -28.297 -18.906 1 95.38 188 SER A CA 1
ATOM 1385 C C . SER A 1 188 ? -8.859 -27.391 -20.047 1 95.38 188 SER A C 1
ATOM 1387 O O . SER A 1 188 ? -8.016 -26.859 -20.781 1 95.38 188 SER A O 1
ATOM 1389 N N . GLU A 1 189 ? -10.109 -27.281 -20.203 1 93.69 189 GLU A N 1
ATOM 1390 C CA . GLU A 1 189 ? -10.633 -26.469 -21.297 1 93.69 189 GLU A CA 1
ATOM 1391 C C . GLU A 1 189 ? -10.289 -25 -21.109 1 93.69 189 GLU A C 1
ATOM 1393 O O . GLU A 1 189 ? -10.352 -24.484 -20 1 93.69 189 GLU A O 1
ATOM 1398 N N . ASP A 1 190 ? -9.938 -24.375 -22.234 1 91.44 190 ASP A N 1
ATOM 1399 C CA . ASP A 1 190 ? -9.68 -22.938 -22.266 1 91.44 190 ASP A CA 1
ATOM 1400 C C . ASP A 1 190 ? -10.398 -22.297 -23.438 1 91.44 190 ASP A C 1
ATOM 1402 O O . ASP A 1 190 ? -10.109 -22.594 -24.609 1 91.44 190 ASP A O 1
ATOM 1406 N N . PRO A 1 191 ? -11.43 -21.391 -23.172 1 92.06 191 PRO A N 1
ATOM 1407 C CA . PRO A 1 191 ? -11.812 -20.859 -21.859 1 92.06 191 PRO A CA 1
ATOM 1408 C C . PRO A 1 191 ? -12.625 -21.844 -21.031 1 92.06 191 PRO A C 1
ATOM 1410 O O . PRO A 1 191 ? -13.102 -22.844 -21.547 1 92.06 191 PRO A O 1
ATOM 1413 N N . ILE A 1 192 ? -12.75 -21.531 -19.703 1 93.62 192 ILE A N 1
ATOM 1414 C CA . ILE A 1 192 ? -13.586 -22.344 -18.812 1 93.62 192 ILE A CA 1
ATOM 1415 C C . ILE A 1 192 ? -15.008 -22.391 -19.359 1 93.62 192 ILE A C 1
ATOM 1417 O O . ILE A 1 192 ? -15.586 -21.375 -19.719 1 93.62 192 ILE A O 1
ATOM 1421 N N . PRO A 1 193 ? -15.57 -23.531 -19.438 1 94.25 193 PRO A N 1
ATOM 1422 C CA . PRO A 1 193 ? -16.906 -23.688 -20.016 1 94.25 193 PRO A CA 1
ATOM 1423 C C . PRO A 1 193 ? -17.953 -22.859 -19.297 1 94.25 193 PRO A C 1
ATOM 1425 O O . PRO A 1 193 ? -17.922 -22.75 -18.062 1 94.25 193 PRO A O 1
ATOM 1428 N N . ASP A 1 194 ? -18.906 -22.359 -20.047 1 92.94 194 ASP A N 1
ATOM 1429 C CA . ASP A 1 194 ? -19.969 -21.5 -19.531 1 92.94 194 ASP A CA 1
ATOM 1430 C C . ASP A 1 194 ? -20.766 -22.219 -18.453 1 92.94 194 ASP A C 1
ATOM 1432 O O . ASP A 1 194 ? -21.203 -21.609 -17.469 1 92.94 194 ASP A O 1
ATOM 1436 N N . VAL A 1 195 ? -20.953 -23.453 -18.641 1 91.44 195 VAL A N 1
ATOM 1437 C CA . VAL A 1 195 ? -21.781 -24.234 -17.719 1 91.44 195 VAL A CA 1
ATOM 1438 C C . VAL A 1 195 ? -21.156 -24.219 -16.328 1 91.44 195 VAL A C 1
ATOM 1440 O O . VAL A 1 195 ? -21.875 -24.219 -15.328 1 91.44 195 VAL A O 1
ATOM 1443 N N . LEU A 1 196 ? -19.859 -24.156 -16.297 1 93.25 196 LEU A N 1
ATOM 1444 C CA . LEU A 1 196 ? -19.172 -24.141 -15.008 1 93.25 196 LEU A CA 1
ATOM 1445 C C . LEU A 1 196 ? -19.297 -22.766 -14.352 1 93.25 196 LEU A C 1
ATOM 1447 O O . LEU A 1 196 ? -19.375 -22.672 -13.125 1 93.25 196 LEU A O 1
ATOM 1451 N N . TRP A 1 197 ? -19.312 -21.703 -15.094 1 92.19 197 TRP A N 1
ATOM 1452 C CA . TRP A 1 197 ? -19.562 -20.359 -14.57 1 92.19 197 TRP A CA 1
ATOM 1453 C C . TRP A 1 197 ? -20.969 -20.266 -13.961 1 92.19 197 TRP A C 1
ATOM 1455 O O . TRP A 1 197 ? -21.141 -19.688 -12.891 1 92.19 197 TRP A O 1
ATOM 1465 N N . GLU A 1 198 ? -21.891 -20.875 -14.617 1 88.5 198 GLU A N 1
ATOM 1466 C CA . GLU A 1 198 ? -23.266 -20.891 -14.133 1 88.5 198 GLU A CA 1
ATOM 1467 C C . GLU A 1 198 ? -23.375 -21.672 -12.82 1 88.5 198 GLU A C 1
ATOM 1469 O O . GLU A 1 198 ? -24.078 -21.25 -11.898 1 88.5 198 GLU A O 1
ATOM 1474 N N . ALA A 1 199 ? -22.688 -22.766 -12.867 1 89.06 199 ALA A N 1
ATOM 1475 C CA . ALA A 1 199 ? -22.672 -23.578 -11.656 1 89.06 199 ALA A CA 1
ATOM 1476 C C . ALA A 1 199 ? -22.094 -22.812 -10.477 1 89.06 199 ALA A C 1
ATOM 1478 O O . ALA A 1 199 ? -22.484 -23.031 -9.328 1 89.06 199 ALA A O 1
ATOM 1479 N N . ALA A 1 200 ? -21.125 -21.938 -10.727 1 87.06 200 ALA A N 1
ATOM 1480 C CA . ALA A 1 200 ? -20.453 -21.156 -9.695 1 87.06 200 ALA A CA 1
ATOM 1481 C C . ALA A 1 200 ? -21.297 -19.953 -9.281 1 87.06 200 ALA A C 1
ATOM 1483 O O . ALA A 1 200 ? -20.906 -19.172 -8.414 1 87.06 200 ALA A O 1
ATOM 1484 N N . GLY A 1 201 ? -22.516 -19.828 -9.742 1 78 201 GLY A N 1
ATOM 1485 C CA . GLY A 1 201 ? -23.406 -18.75 -9.391 1 78 201 GLY A CA 1
ATOM 1486 C C . GLY A 1 201 ? -23.328 -17.578 -10.344 1 78 201 GLY A C 1
ATOM 1487 O O . GLY A 1 201 ? -23.797 -16.469 -10.031 1 78 201 GLY A O 1
ATOM 1488 N N . GLY A 1 202 ? -22.484 -17.688 -11.375 1 62.59 202 GLY A N 1
ATOM 1489 C CA . GLY A 1 202 ? -22.391 -16.641 -12.375 1 62.59 202 GLY A CA 1
ATOM 1490 C C . GLY A 1 202 ? -23.641 -16.516 -13.219 1 62.59 202 GLY A C 1
ATOM 1491 O O . GLY A 1 202 ? -24.094 -17.484 -13.828 1 62.59 202 GLY A O 1
ATOM 1492 N N . SER A 1 203 ? -24.797 -15.992 -12.664 1 50.16 203 SER A N 1
ATOM 1493 C CA . SER A 1 203 ? -25.922 -15.781 -13.57 1 50.16 203 SER A CA 1
ATOM 1494 C C . SER A 1 203 ? -25.531 -14.93 -14.766 1 50.16 203 SER A C 1
ATOM 1496 O O . SER A 1 203 ? -24.578 -14.148 -14.688 1 50.16 203 SER A O 1
ATOM 1498 N N . THR A 1 204 ? -26.031 -15.297 -16.141 1 42.84 204 THR A N 1
ATOM 1499 C CA . THR A 1 204 ? -25.844 -14.516 -17.359 1 42.84 204 THR A CA 1
ATOM 1500 C C . THR A 1 204 ? -25.75 -13.031 -17.031 1 42.84 204 THR A C 1
ATOM 1502 O O . THR A 1 204 ? -25.062 -12.289 -17.734 1 42.84 204 THR A O 1
ATOM 1505 N N . GLY A 1 205 ? -26.625 -12.422 -16.422 1 39.06 205 GLY A N 1
ATOM 1506 C CA . GLY A 1 205 ? -26.922 -11 -16.391 1 39.06 205 GLY A CA 1
ATOM 1507 C C . GLY A 1 205 ? -26.344 -10.297 -15.18 1 39.06 205 GLY A C 1
ATOM 1508 O O . GLY A 1 205 ? -26.422 -9.062 -15.078 1 39.06 205 GLY A O 1
ATOM 1509 N N . GLY A 1 206 ? -25.844 -11.031 -14.031 1 41.81 206 GLY A N 1
ATOM 1510 C CA . GLY A 1 206 ? -25.484 -10.195 -12.898 1 41.81 206 GLY A CA 1
ATOM 1511 C C . GLY A 1 206 ? -24.125 -10.547 -12.305 1 41.81 206 GLY A C 1
ATOM 1512 O O . GLY A 1 206 ? -23.562 -11.602 -12.609 1 41.81 206 GLY A O 1
ATOM 1513 N N . LEU A 1 207 ? -23.234 -9.617 -11.859 1 42.97 207 LEU A N 1
ATOM 1514 C CA . LEU A 1 207 ? -21.953 -9.594 -11.156 1 42.97 207 LEU A CA 1
ATOM 1515 C C . LEU A 1 207 ? -22 -10.477 -9.914 1 42.97 207 LEU A C 1
ATOM 1517 O O . LEU A 1 207 ? -22.484 -10.055 -8.867 1 42.97 207 LEU A O 1
ATOM 1521 N N . GLY A 1 208 ? -22.359 -11.727 -10.016 1 43.56 208 GLY A N 1
ATOM 1522 C CA . GLY A 1 208 ? -22.266 -12.547 -8.82 1 43.56 208 GLY A CA 1
ATOM 1523 C C . GLY A 1 208 ? -21 -12.32 -8.023 1 43.56 208 GLY A C 1
ATOM 1524 O O . GLY A 1 208 ? -19.906 -12.281 -8.594 1 43.56 208 GLY A O 1
ATOM 1525 N N . THR A 1 209 ? -20.938 -11.539 -6.914 1 50.25 209 THR A N 1
ATOM 1526 C CA . THR A 1 209 ? -19.906 -11.227 -5.941 1 50.25 209 THR A CA 1
ATOM 1527 C C . THR A 1 209 ? -19.578 -12.438 -5.078 1 50.25 209 THR A C 1
ATOM 1529 O O . THR A 1 209 ? -18.922 -12.312 -4.039 1 50.25 209 THR A O 1
ATOM 1532 N N . GLY A 1 210 ? -20.141 -13.742 -5.586 1 59.88 210 GLY A N 1
ATOM 1533 C CA . GLY A 1 210 ? -19.984 -14.891 -4.707 1 59.88 210 GLY A CA 1
ATOM 1534 C C . GLY A 1 210 ? -18.578 -15.445 -4.703 1 59.88 210 GLY A C 1
ATOM 1535 O O . GLY A 1 210 ? -17.781 -15.148 -5.602 1 59.88 210 GLY A O 1
ATOM 1536 N N . GLY A 1 211 ? -18.266 -16.25 -3.639 1 78.5 211 GLY A N 1
ATOM 1537 C CA . GLY A 1 211 ? -16.953 -16.781 -3.277 1 78.5 211 GLY A CA 1
ATOM 1538 C C . GLY A 1 211 ? -16.359 -17.672 -4.355 1 78.5 211 GLY A C 1
ATOM 1539 O O . GLY A 1 211 ? -15.195 -17.5 -4.734 1 78.5 211 GLY A O 1
ATOM 1540 N N . MET A 1 212 ? -17.297 -18.484 -5.148 1 88.06 212 MET A N 1
ATOM 1541 C CA . MET A 1 212 ? -16.75 -19.422 -6.133 1 88.06 212 MET A CA 1
ATOM 1542 C C . MET A 1 212 ? -16.469 -18.719 -7.457 1 88.06 212 MET A C 1
ATOM 1544 O O . MET A 1 212 ? -15.508 -19.031 -8.148 1 88.06 212 MET A O 1
ATOM 1548 N N . LEU A 1 213 ? -17.375 -17.812 -7.812 1 88.81 213 LEU A N 1
ATOM 1549 C CA . LEU A 1 213 ? -17.188 -17.047 -9.039 1 88.81 213 LEU A CA 1
ATOM 1550 C C . LEU A 1 213 ? -15.852 -16.312 -9.023 1 88.81 213 LEU A C 1
ATOM 1552 O O . LEU A 1 213 ? -15.133 -16.297 -10.023 1 88.81 213 LEU A O 1
ATOM 1556 N N . THR A 1 214 ? -15.539 -15.727 -7.953 1 89.38 214 THR A N 1
ATOM 1557 C CA . THR A 1 214 ? -14.289 -14.977 -7.84 1 89.38 214 THR A CA 1
ATOM 1558 C C . THR A 1 214 ? -13.086 -15.914 -7.941 1 89.38 214 THR A C 1
ATOM 1560 O O . THR A 1 214 ? -12.039 -15.539 -8.469 1 89.38 214 THR A O 1
ATOM 1563 N N . LYS A 1 215 ? -13.273 -17.094 -7.445 1 93.06 215 LYS A N 1
ATOM 1564 C CA . LYS A 1 215 ? -12.203 -18.094 -7.543 1 93.06 215 LYS A CA 1
ATOM 1565 C C . LYS A 1 215 ? -11.992 -18.531 -8.992 1 93.06 215 LYS A C 1
ATOM 1567 O O . LYS A 1 215 ? -10.852 -18.688 -9.438 1 93.06 215 LYS A O 1
ATOM 1572 N N . LEU A 1 216 ? -13.055 -18.656 -9.734 1 94.06 216 LEU A N 1
ATOM 1573 C CA . LEU A 1 216 ? -12.93 -19 -11.141 1 94.06 216 LEU A CA 1
ATOM 1574 C C . LEU A 1 216 ? -12.266 -17.859 -11.922 1 94.06 216 LEU A C 1
ATOM 1576 O O . LEU A 1 216 ? -11.445 -18.109 -12.805 1 94.06 216 LEU A O 1
ATOM 1580 N N . ARG A 1 217 ? -12.648 -16.719 -11.609 1 93.38 217 ARG A N 1
ATOM 1581 C CA . ARG A 1 217 ? -12.023 -15.562 -12.258 1 93.38 217 ARG A CA 1
ATOM 1582 C C . ARG A 1 217 ? -10.523 -15.523 -11.969 1 93.38 217 ARG A C 1
ATOM 1584 O O . ARG A 1 217 ? -9.719 -15.258 -12.867 1 93.38 217 ARG A O 1
ATOM 1591 N N . ALA A 1 218 ? -10.227 -15.75 -10.734 1 95.06 218 ALA A N 1
ATOM 1592 C CA . ALA A 1 218 ? -8.82 -15.797 -10.352 1 95.06 218 ALA A CA 1
ATOM 1593 C C . ALA A 1 218 ? -8.07 -16.859 -11.141 1 95.06 218 ALA A C 1
ATOM 1595 O O . ALA A 1 218 ? -6.934 -16.641 -11.578 1 95.06 218 ALA A O 1
ATOM 1596 N N . ALA A 1 219 ? -8.711 -17.969 -11.328 1 96.75 219 ALA A N 1
ATOM 1597 C CA . ALA A 1 219 ? -8.109 -19.062 -12.078 1 96.75 219 ALA A CA 1
ATOM 1598 C C . ALA A 1 219 ? -7.836 -18.641 -13.523 1 96.75 219 ALA A C 1
ATOM 1600 O O . ALA A 1 219 ? -6.797 -18.984 -14.094 1 96.75 219 ALA A O 1
ATOM 1601 N N . GLU A 1 220 ? -8.75 -17.922 -14.078 1 95.19 220 GLU A N 1
ATOM 1602 C CA . GLU A 1 220 ? -8.57 -17.438 -15.438 1 95.19 220 GLU A CA 1
ATOM 1603 C C . GLU A 1 220 ? -7.375 -16.484 -15.531 1 95.19 220 GLU A C 1
ATOM 1605 O O . GLU A 1 220 ? -6.598 -16.547 -16.484 1 95.19 220 GLU A O 1
ATOM 1610 N N . ILE A 1 221 ? -7.289 -15.672 -14.562 1 93.31 221 ILE A N 1
ATOM 1611 C CA . ILE A 1 221 ? -6.168 -14.742 -14.516 1 93.31 221 ILE A CA 1
ATOM 1612 C C . ILE A 1 221 ? -4.859 -15.508 -14.383 1 93.31 221 ILE A C 1
ATOM 1614 O O . ILE A 1 221 ? -3.898 -15.25 -15.109 1 93.31 221 ILE A O 1
ATOM 1618 N N . ALA A 1 222 ? -4.844 -16.469 -13.531 1 96.75 222 ALA A N 1
ATOM 1619 C CA . ALA A 1 222 ? -3.645 -17.25 -13.273 1 96.75 222 ALA A CA 1
ATOM 1620 C C . ALA A 1 222 ? -3.217 -18.031 -14.516 1 96.75 222 ALA A C 1
ATOM 1622 O O . ALA A 1 222 ? -2.023 -18.172 -14.789 1 96.75 222 ALA A O 1
ATOM 1623 N N . ARG A 1 223 ? -4.172 -18.5 -15.195 1 95.94 223 ARG A N 1
ATOM 1624 C CA . ARG A 1 223 ? -3.906 -19.297 -16.391 1 95.94 223 ARG A CA 1
ATOM 1625 C C . ARG A 1 223 ? -3.068 -18.531 -17.391 1 95.94 223 ARG A C 1
ATOM 1627 O O . ARG A 1 223 ? -2.186 -19.094 -18.047 1 95.94 223 ARG A O 1
ATOM 1634 N N . ARG A 1 224 ? -3.311 -17.312 -17.516 1 91.94 224 ARG A N 1
ATOM 1635 C CA . ARG A 1 224 ? -2.596 -16.453 -18.453 1 91.94 224 ARG A CA 1
ATOM 1636 C C . ARG A 1 224 ? -1.113 -16.375 -18.109 1 91.94 224 ARG A C 1
ATOM 1638 O O . ARG A 1 224 ? -0.276 -16.156 -18.984 1 91.94 224 ARG A O 1
ATOM 1645 N N . ALA A 1 225 ? -0.813 -16.609 -16.906 1 93.75 225 ALA A N 1
ATOM 1646 C CA . ALA A 1 225 ? 0.57 -16.547 -16.438 1 93.75 225 ALA A CA 1
ATOM 1647 C C . ALA A 1 225 ? 1.191 -17.938 -16.375 1 93.75 225 ALA A C 1
ATOM 1649 O O . ALA A 1 225 ? 2.309 -18.094 -15.875 1 93.75 225 ALA A O 1
ATOM 1650 N N . GLY A 1 226 ? 0.444 -18.922 -16.859 1 96.75 226 GLY A N 1
ATOM 1651 C CA . GLY A 1 226 ? 0.95 -20.281 -16.859 1 96.75 226 GLY A CA 1
ATOM 1652 C C . GLY A 1 226 ? 0.824 -20.969 -15.508 1 96.75 226 GLY A C 1
ATOM 1653 O O . GLY A 1 226 ? 1.552 -21.922 -15.219 1 96.75 226 GLY A O 1
ATOM 1654 N N . THR A 1 227 ? -0.036 -20.5 -14.672 1 98.06 227 THR A N 1
ATOM 1655 C CA . THR A 1 227 ? -0.207 -21.016 -13.32 1 98.06 227 THR A CA 1
ATOM 1656 C C . THR A 1 227 ? -1.451 -21.891 -13.227 1 98.06 227 THR A C 1
ATOM 1658 O O . THR A 1 227 ? -2.555 -21.453 -13.547 1 98.06 227 THR A O 1
ATOM 1661 N N . ASP A 1 228 ? -1.281 -23.125 -12.773 1 97.94 228 ASP A N 1
ATOM 1662 C CA . ASP A 1 228 ? -2.432 -23.953 -12.414 1 97.94 228 ASP A CA 1
ATOM 1663 C C . ASP A 1 228 ? -3.107 -23.438 -11.156 1 97.94 228 ASP A C 1
ATOM 1665 O O . ASP A 1 228 ? -2.438 -22.938 -10.242 1 97.94 228 ASP A O 1
ATOM 1669 N N . THR A 1 229 ? -4.422 -23.562 -11.156 1 98.25 229 THR A N 1
ATOM 1670 C CA . THR A 1 229 ? -5.152 -23.203 -9.945 1 98.25 229 THR A CA 1
ATOM 1671 C C . THR A 1 229 ? -5.84 -24.422 -9.344 1 98.25 229 THR A C 1
ATOM 1673 O O . THR A 1 229 ? -6.418 -25.234 -10.062 1 98.25 229 THR A O 1
ATOM 1676 N N . VAL A 1 230 ? -5.723 -24.594 -8.078 1 98.06 230 VAL A N 1
ATOM 1677 C CA . VAL A 1 230 ? -6.48 -25.609 -7.359 1 98.06 230 VAL A CA 1
ATOM 1678 C C . VAL A 1 230 ? -7.379 -24.938 -6.32 1 98.06 230 VAL A C 1
ATOM 1680 O O . VAL A 1 230 ? -6.914 -24.141 -5.508 1 98.06 230 VAL A O 1
ATOM 1683 N N . ILE A 1 231 ? -8.664 -25.188 -6.418 1 96.69 231 ILE A N 1
ATOM 1684 C CA . ILE A 1 231 ? -9.633 -24.781 -5.402 1 96.69 231 ILE A CA 1
ATOM 1685 C C . ILE A 1 231 ? -9.891 -25.938 -4.445 1 96.69 231 ILE A C 1
ATOM 1687 O O . ILE A 1 231 ? -10.336 -27.016 -4.863 1 96.69 231 ILE A O 1
ATOM 1691 N N . ALA A 1 232 ? -9.633 -25.766 -3.197 1 95.81 232 ALA A N 1
ATOM 1692 C CA . ALA A 1 232 ? -9.742 -26.875 -2.254 1 95.81 232 ALA A CA 1
ATOM 1693 C C . ALA A 1 232 ? -10.25 -26.391 -0.896 1 95.81 232 ALA A C 1
ATOM 1695 O O . ALA A 1 232 ? -10.242 -25.188 -0.618 1 95.81 232 ALA A O 1
ATOM 1696 N N . ASN A 1 233 ? -10.648 -27.344 -0.11 1 93.56 233 ASN A N 1
ATOM 1697 C CA . ASN A 1 233 ? -11.164 -27.078 1.229 1 93.56 233 ASN A CA 1
ATOM 1698 C C . ASN A 1 233 ? -10.031 -26.875 2.234 1 93.56 233 ASN A C 1
ATOM 1700 O O . ASN A 1 233 ? -9.219 -27.781 2.455 1 93.56 233 ASN A O 1
ATOM 1704 N N . GLY A 1 234 ? -10 -25.656 2.846 1 91 234 GLY A N 1
ATOM 1705 C CA . GLY A 1 234 ? -8.914 -25.281 3.74 1 91 234 GLY A CA 1
ATOM 1706 C C . GLY A 1 234 ? -9.156 -25.703 5.18 1 91 234 GLY A C 1
ATOM 1707 O O . GLY A 1 234 ? -8.383 -25.359 6.07 1 91 234 GLY A O 1
ATOM 1708 N N . GLN A 1 235 ? -10.242 -26.422 5.457 1 87.38 235 GLN A N 1
ATOM 1709 C CA . GLN A 1 235 ? -10.508 -26.891 6.812 1 87.38 235 GLN A CA 1
ATOM 1710 C C . GLN A 1 235 ? -9.461 -27.906 7.254 1 87.38 235 GLN A C 1
ATOM 1712 O O . GLN A 1 235 ? -9.141 -28.016 8.438 1 87.38 235 GLN A O 1
ATOM 1717 N N . ASP A 1 236 ? -9.055 -28.641 6.289 1 86.38 236 ASP A N 1
ATOM 1718 C CA . ASP A 1 236 ? -7.926 -29.531 6.523 1 86.38 236 ASP A CA 1
ATOM 1719 C C . ASP A 1 236 ? -6.602 -28.828 6.215 1 86.38 236 ASP A C 1
ATOM 1721 O O . ASP A 1 236 ? -6.293 -28.562 5.051 1 86.38 236 ASP A O 1
ATOM 1725 N N . SER A 1 237 ? -5.758 -28.641 7.277 1 83.38 237 SER A N 1
ATOM 1726 C CA . SER A 1 237 ? -4.512 -27.891 7.094 1 83.38 237 SER A CA 1
ATOM 1727 C C . SER A 1 237 ? -3.516 -28.688 6.254 1 83.38 237 SER A C 1
ATOM 1729 O O . SER A 1 237 ? -2.57 -28.125 5.703 1 83.38 237 SER A O 1
ATOM 1731 N N . ALA A 1 238 ? -3.758 -29.953 6.113 1 89.62 238 ALA A N 1
ATOM 1732 C CA . ALA A 1 238 ? -2.812 -30.797 5.391 1 89.62 238 ALA A CA 1
ATOM 1733 C C . ALA A 1 238 ? -3.178 -30.891 3.912 1 89.62 238 ALA A C 1
ATOM 1735 O O . ALA A 1 238 ? -2.52 -31.609 3.146 1 89.62 238 ALA A O 1
ATOM 1736 N N . VAL A 1 239 ? -4.156 -30.172 3.566 1 92.94 239 VAL A N 1
ATOM 1737 C CA . VAL A 1 239 ? -4.676 -30.281 2.207 1 92.94 239 VAL A CA 1
ATOM 1738 C C . VAL A 1 239 ? -3.578 -29.922 1.204 1 92.94 239 VAL A C 1
ATOM 1740 O O . VAL A 1 239 ? -3.51 -30.516 0.121 1 92.94 239 VAL A O 1
ATOM 1743 N N . ILE A 1 240 ? -2.699 -29.031 1.526 1 91.31 240 ILE A N 1
ATOM 1744 C CA . ILE A 1 240 ? -1.654 -28.594 0.604 1 91.31 240 ILE A CA 1
ATOM 1745 C C . ILE A 1 240 ? -0.626 -29.719 0.43 1 91.31 240 ILE A C 1
ATOM 1747 O O . ILE A 1 240 ? -0.214 -30.016 -0.692 1 91.31 240 ILE A O 1
ATOM 1751 N N . GLU A 1 241 ? -0.281 -30.328 1.516 1 92.69 241 GLU A N 1
ATOM 1752 C CA . GLU A 1 241 ? 0.654 -31.438 1.467 1 92.69 241 GLU A CA 1
ATOM 1753 C C . GLU A 1 241 ? 0.085 -32.594 0.658 1 92.69 241 GLU A C 1
ATOM 1755 O O . GLU A 1 241 ? 0.8 -33.219 -0.127 1 92.69 241 GLU A O 1
ATOM 1760 N N . ARG A 1 242 ? -1.146 -32.875 0.948 1 93.88 242 ARG A N 1
ATOM 1761 C CA . ARG A 1 242 ? -1.811 -33.938 0.22 1 93.88 242 ARG A CA 1
ATOM 1762 C C . ARG A 1 242 ? -1.813 -33.688 -1.28 1 93.88 242 ARG A C 1
ATOM 1764 O O . ARG A 1 242 ? -1.518 -34.562 -2.08 1 93.88 242 ARG A O 1
ATOM 1771 N N . LEU A 1 243 ? -2.102 -32.438 -1.587 1 93.62 243 LEU A N 1
ATOM 1772 C CA . LEU A 1 243 ? -2.102 -32 -2.982 1 93.62 243 LEU A CA 1
ATOM 1773 C C . LEU A 1 243 ? -0.73 -32.219 -3.615 1 93.62 243 LEU A C 1
ATOM 1775 O O . LEU A 1 243 ? -0.622 -32.812 -4.699 1 93.62 243 LEU A O 1
ATOM 1779 N N . LEU A 1 244 ? 0.338 -31.844 -2.99 1 93.31 244 LEU A N 1
ATOM 1780 C CA . LEU A 1 244 ? 1.693 -31.906 -3.527 1 93.31 244 LEU A CA 1
ATOM 1781 C C . LEU A 1 244 ? 2.207 -33.344 -3.551 1 93.31 244 LEU A C 1
ATOM 1783 O O . LEU A 1 244 ? 3.137 -33.656 -4.297 1 93.31 244 LEU A O 1
ATOM 1787 N N . ALA A 1 245 ? 1.555 -34.188 -2.721 1 92.81 245 ALA A N 1
ATOM 1788 C CA . ALA A 1 245 ? 1.891 -35.594 -2.723 1 92.81 245 ALA A CA 1
ATOM 1789 C C . ALA A 1 245 ? 1.21 -36.312 -3.883 1 92.81 245 ALA A C 1
ATOM 1791 O O . ALA A 1 245 ? 1.418 -37.5 -4.086 1 92.81 245 ALA A O 1
ATOM 1792 N N . GLY A 1 246 ? 0.31 -35.656 -4.555 1 92.06 246 GLY A N 1
ATOM 1793 C CA . GLY A 1 246 ? -0.281 -36.219 -5.754 1 92.06 246 GLY A CA 1
ATOM 1794 C C . GLY A 1 246 ? -1.734 -36.625 -5.57 1 92.06 246 GLY A C 1
ATOM 1795 O O . GLY A 1 246 ? -2.359 -37.156 -6.488 1 92.06 246 GLY A O 1
ATOM 1796 N N . GLU A 1 247 ? -2.23 -36.375 -4.395 1 93.31 247 GLU A N 1
ATOM 1797 C CA . GLU A 1 247 ? -3.639 -36.688 -4.16 1 93.31 247 GLU A CA 1
ATOM 1798 C C . GLU A 1 247 ? -4.543 -35.719 -4.938 1 93.31 247 GLU A C 1
ATOM 1800 O O . GLU A 1 247 ? -4.254 -34.531 -5.047 1 93.31 247 GLU A O 1
ATOM 1805 N N . ALA A 1 248 ? -5.617 -36.281 -5.492 1 90.31 248 ALA A N 1
ATOM 1806 C CA . ALA A 1 248 ? -6.621 -35.438 -6.133 1 90.31 248 ALA A CA 1
ATOM 1807 C C . ALA A 1 248 ? -7.445 -34.688 -5.094 1 90.31 248 ALA A C 1
ATOM 1809 O O . ALA A 1 248 ? -8.234 -35.281 -4.359 1 90.31 248 ALA A O 1
ATOM 1810 N N . VAL A 1 249 ? -7.141 -33.469 -5.012 1 93.44 249 VAL A N 1
ATOM 1811 C CA . VAL A 1 249 ? -7.844 -32.625 -4.039 1 93.44 249 VAL A CA 1
ATOM 1812 C C . VAL A 1 249 ? -8.547 -31.484 -4.754 1 93.44 249 VAL A C 1
ATOM 1814 O O . VAL A 1 249 ? -7.941 -30.781 -5.555 1 93.44 249 VAL A O 1
ATOM 1817 N N . GLY A 1 250 ? -9.844 -31.344 -4.469 1 96.06 250 GLY A N 1
ATOM 1818 C CA . GLY A 1 250 ? -10.594 -30.203 -4.961 1 96.06 250 GLY A CA 1
ATOM 1819 C C . GLY A 1 250 ? -10.688 -30.156 -6.477 1 96.06 250 GLY A C 1
ATOM 1820 O O . GLY A 1 250 ? -10.867 -31.188 -7.121 1 96.06 250 GLY A O 1
ATOM 1821 N N . THR A 1 251 ? -10.758 -29 -7.047 1 97.69 251 THR A N 1
ATOM 1822 C CA . THR A 1 251 ? -10.852 -28.75 -8.477 1 97.69 251 THR A CA 1
ATOM 1823 C C . THR A 1 251 ? -9.562 -28.141 -9.016 1 97.69 251 THR A C 1
ATOM 1825 O O . THR A 1 251 ? -9.109 -27.109 -8.523 1 97.69 251 THR A O 1
ATOM 1828 N N . ARG A 1 252 ? -9.008 -28.781 -9.977 1 97.69 252 ARG A N 1
ATOM 1829 C CA . ARG A 1 252 ? -7.812 -28.25 -10.617 1 97.69 252 ARG A CA 1
ATOM 1830 C C . ARG A 1 252 ? -8.141 -27.609 -11.961 1 97.69 252 ARG A C 1
ATOM 1832 O O . ARG A 1 252 ? -8.812 -28.234 -12.797 1 97.69 252 ARG A O 1
ATOM 1839 N N . ILE A 1 253 ? -7.793 -26.406 -12.125 1 97.81 253 ILE A N 1
ATOM 1840 C CA . ILE A 1 253 ? -7.887 -25.703 -13.398 1 97.81 253 ILE A CA 1
ATOM 1841 C C . ILE A 1 253 ? -6.496 -25.562 -14.008 1 97.81 253 ILE A C 1
ATOM 1843 O O . ILE A 1 253 ? -5.633 -24.875 -13.453 1 97.81 253 ILE A O 1
ATOM 1847 N N . ARG A 1 254 ? -6.309 -26.062 -15.164 1 97.31 254 ARG A N 1
ATOM 1848 C CA . ARG A 1 254 ? -4.977 -26.156 -15.758 1 97.31 254 ARG A CA 1
ATOM 1849 C C . ARG A 1 254 ? -4.691 -24.969 -16.656 1 97.31 254 ARG A C 1
ATOM 1851 O O . ARG A 1 254 ? -5.578 -24.5 -17.375 1 97.31 254 ARG A O 1
ATOM 1858 N N . ALA A 1 255 ? -3.473 -24.453 -16.625 1 96 255 ALA A N 1
ATOM 1859 C CA . ALA A 1 255 ? -3.057 -23.344 -17.484 1 96 255 ALA A CA 1
ATOM 1860 C C . ALA A 1 255 ? -2.67 -23.844 -18.875 1 96 255 ALA A C 1
ATOM 1862 O O . ALA A 1 255 ? -2.838 -23.141 -19.859 1 96 255 ALA A O 1
ATOM 1863 N N . GLY A 1 256 ? -2.199 -25.016 -19.016 1 93 256 GLY A N 1
ATOM 1864 C CA . GLY A 1 256 ? -1.84 -25.594 -20.297 1 93 256 GLY A CA 1
ATOM 1865 C C . GLY A 1 256 ? -0.463 -25.172 -20.781 1 93 256 GLY A C 1
ATOM 1866 O O . GLY A 1 256 ? 0.006 -25.641 -21.812 1 93 256 GLY A O 1
ATOM 1867 N N . ILE A 1 257 ? 0.148 -24.219 -20.156 1 93.38 257 ILE A N 1
ATOM 1868 C CA . ILE A 1 257 ? 1.512 -23.797 -20.453 1 93.38 257 ILE A CA 1
AT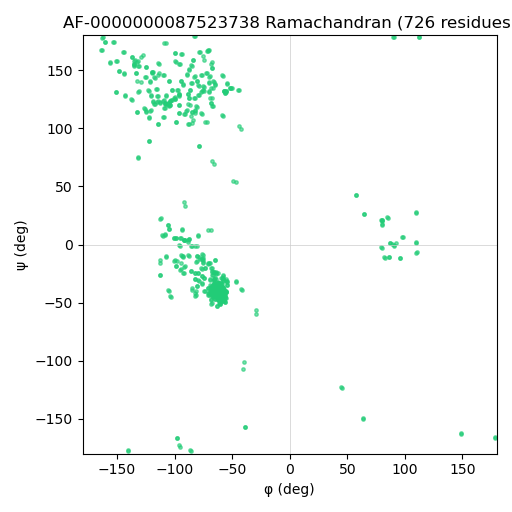OM 1869 C C . ILE A 1 257 ? 2.275 -23.562 -19.156 1 93.38 257 ILE A C 1
ATOM 1871 O O . ILE A 1 257 ? 1.671 -23.406 -18.094 1 93.38 257 ILE A O 1
ATOM 1875 N N . ALA A 1 258 ? 3.646 -23.562 -19.297 1 94.25 258 ALA A N 1
ATOM 1876 C CA . ALA A 1 258 ? 4.48 -23.281 -18.125 1 94.25 258 ALA A CA 1
ATOM 1877 C C . ALA A 1 258 ? 4.656 -21.781 -17.922 1 94.25 258 ALA A C 1
ATOM 1879 O O . ALA A 1 258 ? 4.586 -21 -18.875 1 94.25 258 ALA A O 1
ATOM 1880 N N . PRO A 1 259 ? 4.902 -21.359 -16.641 1 93.94 259 PRO A N 1
ATOM 1881 C CA . PRO A 1 259 ? 5.09 -19.938 -16.359 1 93.94 259 PRO A CA 1
ATOM 1882 C C . PRO A 1 259 ? 6.191 -19.312 -17.203 1 93.94 259 PRO A C 1
ATOM 1884 O O . PRO A 1 259 ? 6.031 -18.188 -17.703 1 93.94 259 PRO A O 1
ATOM 1887 N N . ARG A 1 260 ? 7.25 -20 -17.375 1 91.88 260 ARG A N 1
ATOM 1888 C CA . ARG A 1 260 ? 8.359 -19.469 -18.156 1 91.88 260 ARG A CA 1
ATOM 1889 C C . ARG A 1 260 ? 7.93 -19.172 -19.594 1 91.88 260 ARG A C 1
ATOM 1891 O O . ARG A 1 260 ? 8.328 -18.141 -20.156 1 91.88 260 ARG A O 1
ATOM 1898 N N . GLU A 1 261 ? 7.172 -20.031 -20.109 1 93.31 261 GLU A N 1
ATOM 1899 C CA . GLU A 1 261 ? 6.672 -19.844 -21.469 1 93.31 261 GLU A CA 1
ATOM 1900 C C . GLU A 1 261 ? 5.688 -18.672 -21.531 1 93.31 261 GLU A C 1
ATOM 1902 O O . GLU A 1 261 ? 5.703 -17.891 -22.484 1 93.31 261 GLU A O 1
ATOM 1907 N N . ALA A 1 262 ? 4.867 -18.625 -20.578 1 92.88 262 ALA A N 1
ATOM 1908 C CA . ALA A 1 262 ? 3.92 -17.516 -20.516 1 92.88 262 ALA A CA 1
ATOM 1909 C C . ALA A 1 262 ? 4.648 -16.172 -20.438 1 92.88 262 ALA A C 1
ATOM 1911 O O . ALA A 1 262 ? 4.254 -15.211 -21.094 1 92.88 262 ALA A O 1
ATOM 1912 N N . ARG A 1 263 ? 5.648 -16.109 -19.672 1 90.81 263 ARG A N 1
ATOM 1913 C CA . ARG A 1 263 ? 6.438 -14.883 -19.531 1 90.81 263 ARG A CA 1
ATOM 1914 C C . ARG A 1 263 ? 7.078 -14.477 -20.844 1 90.81 263 ARG A C 1
ATOM 1916 O O . ARG A 1 263 ? 7.059 -13.297 -21.219 1 90.81 263 ARG A O 1
ATOM 1923 N N . LYS A 1 264 ? 7.629 -15.391 -21.5 1 91.25 264 LYS A N 1
ATOM 1924 C CA . LYS A 1 264 ? 8.211 -15.125 -22.812 1 91.25 264 LYS A CA 1
ATOM 1925 C C . LYS A 1 264 ? 7.172 -14.539 -23.766 1 91.25 264 LYS A C 1
ATOM 1927 O O . LYS A 1 264 ? 7.445 -13.562 -24.469 1 91.25 264 LYS A O 1
ATOM 1932 N N . ARG A 1 265 ? 6.051 -15.133 -23.703 1 90.25 265 ARG A N 1
ATOM 1933 C CA . ARG A 1 265 ? 4.98 -14.664 -24.578 1 90.25 265 ARG A CA 1
ATOM 1934 C C . ARG A 1 265 ? 4.57 -13.234 -24.219 1 90.25 265 ARG A C 1
ATOM 1936 O O . ARG A 1 265 ? 4.305 -12.414 -25.094 1 90.25 265 ARG A O 1
ATOM 1943 N N . TYR A 1 266 ? 4.551 -12.977 -23.031 1 87.06 266 TYR A N 1
ATOM 1944 C CA . TYR A 1 266 ? 4.211 -11.641 -22.547 1 87.06 266 TYR A CA 1
ATOM 1945 C C . TYR A 1 266 ? 5.207 -10.609 -23.047 1 87.06 266 TYR A C 1
ATOM 1947 O O . TYR A 1 266 ? 4.812 -9.555 -23.547 1 87.06 266 TYR A O 1
ATOM 1955 N N . ILE A 1 267 ? 6.441 -10.922 -22.859 1 90.06 267 ILE A N 1
ATOM 1956 C CA . ILE A 1 267 ? 7.508 -10.016 -23.281 1 90.06 267 ILE A CA 1
ATOM 1957 C C . ILE A 1 267 ? 7.438 -9.789 -24.781 1 90.06 267 ILE A C 1
ATOM 1959 O O . ILE A 1 267 ? 7.598 -8.664 -25.25 1 90.06 267 ILE A O 1
ATOM 1963 N N . LEU A 1 268 ? 7.098 -10.797 -25.469 1 90.12 268 LEU A N 1
ATOM 1964 C CA . LEU A 1 268 ? 7.066 -10.727 -26.922 1 90.12 268 LEU A CA 1
ATOM 1965 C C . LEU A 1 268 ? 5.801 -10.039 -27.406 1 90.12 268 LEU A C 1
ATOM 1967 O O . LEU A 1 268 ? 5.797 -9.414 -28.469 1 90.12 268 LEU A O 1
ATOM 1971 N N . ALA A 1 269 ? 4.734 -10.195 -26.641 1 82.38 269 ALA A N 1
ATOM 1972 C CA . ALA A 1 269 ? 3.436 -9.648 -27.031 1 82.38 269 ALA A CA 1
ATOM 1973 C C . ALA A 1 269 ? 3.348 -8.156 -26.719 1 82.38 269 ALA A C 1
ATOM 1975 O O . ALA A 1 269 ? 2.467 -7.461 -27.234 1 82.38 269 ALA A O 1
ATOM 1976 N N . GLY A 1 270 ? 4.152 -7.844 -25.781 1 69.38 270 GLY A N 1
ATOM 1977 C CA . GLY A 1 270 ? 4.082 -6.441 -25.406 1 69.38 270 GLY A CA 1
ATOM 1978 C C . GLY A 1 270 ? 4.207 -5.5 -26.578 1 69.38 270 GLY A C 1
ATOM 1979 O O . GLY A 1 270 ? 4.766 -5.867 -27.625 1 69.38 270 GLY A O 1
ATOM 1980 N N . GLY A 1 271 ? 3.309 -4.461 -26.609 1 66.94 271 GLY A N 1
ATOM 1981 C CA . GLY A 1 271 ? 3.297 -3.453 -27.656 1 66.94 271 GLY A CA 1
ATOM 1982 C C . GLY A 1 271 ? 4.688 -3.039 -28.109 1 66.94 271 GLY A C 1
ATOM 1983 O O . GLY A 1 271 ? 5.648 -3.785 -27.922 1 66.94 271 GLY A O 1
ATOM 1984 N N . ARG A 1 272 ? 4.828 -1.9 -28.656 1 77.75 272 ARG A N 1
ATOM 1985 C CA . ARG A 1 272 ? 6.059 -1.344 -29.203 1 77.75 272 ARG A CA 1
ATOM 1986 C C . ARG A 1 272 ? 7.074 -1.06 -28.109 1 77.75 272 ARG A C 1
ATOM 1988 O O . ARG A 1 272 ? 6.742 -0.437 -27.094 1 77.75 272 ARG A O 1
ATOM 1995 N N . ALA A 1 273 ? 8.227 -1.78 -28.266 1 90.25 273 ALA A N 1
ATOM 1996 C CA . ALA A 1 273 ? 9.336 -1.476 -27.359 1 90.25 273 ALA A CA 1
ATOM 1997 C C . ALA A 1 273 ? 9.516 0.031 -27.203 1 90.25 273 ALA A C 1
ATOM 1999 O O . ALA A 1 273 ? 9.422 0.781 -28.172 1 90.25 273 ALA A O 1
ATOM 2000 N N . ARG A 1 274 ? 9.648 0.438 -26.031 1 92.44 274 ARG A N 1
ATOM 2001 C CA . ARG A 1 274 ? 9.758 1.865 -25.75 1 92.44 274 ARG A CA 1
ATOM 2002 C C . ARG A 1 274 ? 11.148 2.391 -26.109 1 92.44 274 ARG A C 1
ATOM 2004 O O . ARG A 1 274 ? 11.359 3.604 -26.156 1 92.44 274 ARG A O 1
ATOM 2011 N N . GLY A 1 275 ? 12.102 1.543 -26.359 1 96.06 275 GLY A N 1
ATOM 2012 C CA . GLY A 1 275 ? 13.477 1.881 -26.703 1 96.06 275 GLY A CA 1
ATOM 2013 C C . GLY A 1 275 ? 14.359 0.663 -26.891 1 96.06 275 GLY A C 1
ATOM 2014 O O . GLY A 1 275 ? 13.859 -0.439 -27.141 1 96.06 275 GLY A O 1
ATOM 2015 N N . ALA A 1 276 ? 15.648 0.978 -26.906 1 97.69 276 ALA A N 1
ATOM 2016 C CA . ALA A 1 276 ? 16.578 -0.119 -27.141 1 97.69 276 ALA A CA 1
ATOM 2017 C C . ALA A 1 276 ? 17.859 0.056 -26.328 1 97.69 276 ALA A C 1
ATOM 2019 O O . ALA A 1 276 ? 18.25 1.182 -26 1 97.69 276 ALA A O 1
ATOM 2020 N N . ILE A 1 277 ? 18.406 -1.06 -25.953 1 98.44 277 ILE A N 1
ATOM 2021 C CA . ILE A 1 277 ? 19.734 -1.127 -25.359 1 98.44 277 ILE A CA 1
ATOM 2022 C C . ILE A 1 277 ? 20.719 -1.745 -26.344 1 98.44 277 ILE A C 1
ATOM 2024 O O . ILE A 1 277 ? 20.484 -2.846 -26.859 1 98.44 277 ILE A O 1
ATOM 2028 N N . VAL A 1 278 ? 21.75 -0.984 -26.672 1 98.56 278 VAL A N 1
ATOM 2029 C CA . VAL A 1 278 ? 22.781 -1.489 -27.562 1 98.56 278 VAL A CA 1
ATOM 2030 C C . VAL A 1 278 ? 23.906 -2.109 -26.734 1 98.56 278 VAL A C 1
ATOM 2032 O O . VAL A 1 278 ? 24.344 -1.536 -25.734 1 98.56 278 VAL A O 1
ATOM 2035 N N . VAL A 1 279 ? 24.406 -3.291 -27.234 1 98.5 279 VAL A N 1
ATOM 2036 C CA . VAL A 1 279 ? 25.344 -4.016 -26.391 1 98.5 279 VAL A CA 1
ATOM 2037 C C . VAL A 1 279 ? 26.594 -4.352 -27.188 1 98.5 279 VAL A C 1
ATOM 2039 O O . VAL A 1 279 ? 26.609 -4.25 -28.422 1 98.5 279 VAL A O 1
ATOM 2042 N N . ASP A 1 280 ? 27.672 -4.668 -26.516 1 97.88 280 ASP A N 1
ATOM 2043 C CA . ASP A 1 280 ? 28.922 -5.051 -27.156 1 97.88 280 ASP A CA 1
ATOM 2044 C C . ASP A 1 280 ? 28.938 -6.543 -27.484 1 97.88 280 ASP A C 1
ATOM 2046 O O . ASP A 1 280 ? 27.953 -7.242 -27.266 1 97.88 280 ASP A O 1
ATOM 2050 N N . ALA A 1 281 ? 30.047 -6.961 -28.016 1 97.25 281 ALA A N 1
ATOM 2051 C CA . ALA A 1 281 ? 30.156 -8.344 -28.5 1 97.25 281 ALA A CA 1
ATOM 2052 C C . ALA A 1 281 ? 30.141 -9.32 -27.328 1 97.25 281 ALA A C 1
ATOM 2054 O O . ALA A 1 281 ? 29.609 -10.43 -27.453 1 97.25 281 ALA A O 1
ATOM 2055 N N . GLY A 1 282 ? 30.75 -8.93 -26.297 1 97 282 GLY A N 1
ATOM 2056 C CA . GLY A 1 282 ? 30.734 -9.773 -25.109 1 97 282 GLY A CA 1
ATOM 2057 C C . GLY A 1 282 ? 29.328 -10.039 -24.578 1 97 282 GLY A C 1
ATOM 2058 O O . GLY A 1 282 ? 29 -11.18 -24.266 1 97 282 GLY A O 1
ATOM 2059 N N . ALA A 1 283 ? 28.547 -9 -24.484 1 97.44 283 ALA A N 1
ATOM 2060 C CA . ALA A 1 283 ? 27.156 -9.133 -24.031 1 97.44 283 ALA A CA 1
ATOM 2061 C C . ALA A 1 283 ? 26.344 -9.969 -25.016 1 97.44 283 ALA A C 1
ATOM 2063 O O . ALA A 1 283 ? 25.484 -10.75 -24.609 1 97.44 283 ALA A O 1
ATOM 2064 N N . GLU A 1 284 ? 26.594 -9.758 -26.281 1 97.12 284 GLU A N 1
ATOM 2065 C CA . GLU A 1 284 ? 25.906 -10.586 -27.281 1 97.12 284 GLU A CA 1
ATOM 2066 C C . GLU A 1 284 ? 26.156 -12.07 -27.031 1 97.12 284 GLU A C 1
ATOM 2068 O O . GLU A 1 284 ? 25.219 -12.875 -27.078 1 97.12 284 GLU A O 1
ATOM 2073 N N . THR A 1 285 ? 27.344 -12.438 -26.797 1 96.75 285 THR A N 1
ATOM 2074 C CA . THR A 1 285 ? 27.703 -13.82 -26.5 1 96.75 285 THR A CA 1
ATOM 2075 C C . THR A 1 285 ? 27.016 -14.305 -25.234 1 96.75 285 THR A C 1
ATOM 2077 O O . THR A 1 285 ? 26.484 -15.422 -25.188 1 96.75 285 THR A O 1
ATOM 2080 N N . ALA A 1 286 ? 27.078 -13.422 -24.234 1 96.69 286 ALA A N 1
ATOM 2081 C CA . ALA A 1 286 ? 26.453 -13.773 -22.953 1 96.69 286 ALA A CA 1
ATOM 2082 C C . ALA A 1 286 ? 24.953 -14.023 -23.109 1 96.69 286 ALA A C 1
ATOM 2084 O O . ALA A 1 286 ? 24.422 -14.969 -22.547 1 96.69 286 ALA A O 1
ATOM 2085 N N . LEU A 1 287 ? 24.281 -13.195 -23.859 1 96.5 287 LEU A N 1
ATOM 2086 C CA . LEU A 1 287 ? 22.859 -13.336 -24.109 1 96.5 287 LEU A CA 1
ATOM 2087 C C . LEU A 1 287 ? 22.547 -14.656 -24.812 1 96.5 287 LEU A C 1
ATOM 2089 O O . LEU A 1 287 ? 21.578 -15.328 -24.484 1 96.5 287 LEU A O 1
ATOM 2093 N N . GLY A 1 288 ? 23.359 -14.945 -25.766 1 94.44 288 GLY A N 1
ATOM 2094 C CA . GLY A 1 288 ? 23.219 -16.203 -26.469 1 94.44 288 GLY A CA 1
ATOM 2095 C C . GLY A 1 288 ? 23.312 -17.406 -25.547 1 94.44 288 GLY A C 1
ATOM 2096 O O . GLY A 1 288 ? 22.719 -18.453 -25.828 1 94.44 288 GLY A O 1
ATOM 2097 N N . ALA A 1 289 ? 24.062 -17.266 -24.469 1 96 289 ALA A N 1
ATOM 2098 C CA . ALA A 1 289 ? 24.234 -18.344 -23.5 1 96 289 ALA A CA 1
ATOM 2099 C C . ALA A 1 289 ? 23.141 -18.297 -22.438 1 96 289 ALA A C 1
ATOM 2101 O O . ALA A 1 289 ? 23.188 -19.062 -21.469 1 96 289 ALA A O 1
ATOM 2102 N N . GLY A 1 290 ? 22.219 -17.438 -22.531 1 94.25 290 GLY A N 1
ATOM 2103 C CA . GLY A 1 290 ? 21.078 -17.375 -21.625 1 94.25 290 GLY A CA 1
ATOM 2104 C C . GLY A 1 290 ? 21.359 -16.609 -20.359 1 94.25 290 GLY A C 1
ATOM 2105 O O . GLY A 1 290 ? 20.719 -16.844 -19.328 1 94.25 290 GLY A O 1
ATOM 2106 N N . ARG A 1 291 ? 22.359 -15.719 -20.438 1 96.12 291 ARG A N 1
ATOM 2107 C CA . ARG A 1 291 ? 22.719 -14.953 -19.25 1 96.12 291 ARG A CA 1
ATOM 2108 C C . ARG A 1 291 ? 22 -13.602 -19.234 1 96.12 291 ARG A C 1
ATOM 2110 O O . ARG A 1 291 ? 21.438 -13.188 -20.25 1 96.12 291 ARG A O 1
ATOM 2117 N N . SER A 1 292 ? 21.984 -12.953 -18.016 1 97.12 292 SER A N 1
ATOM 2118 C CA . SER A 1 292 ? 21.438 -11.609 -17.875 1 97.12 292 SER A CA 1
ATOM 2119 C C . SER A 1 292 ? 22.297 -10.586 -18.609 1 97.12 292 SER A C 1
ATOM 2121 O O . SER A 1 292 ? 23.469 -10.844 -18.906 1 97.12 292 SER A O 1
ATOM 2123 N N . LEU A 1 293 ? 21.672 -9.523 -18.922 1 98.19 293 LEU A N 1
ATOM 2124 C CA . LEU A 1 293 ? 22.438 -8.391 -19.453 1 98.19 293 LEU A CA 1
ATOM 2125 C C . LEU A 1 293 ? 22.938 -7.508 -18.312 1 98.19 293 LEU A C 1
ATOM 2127 O O . LEU A 1 293 ? 22.156 -6.949 -17.547 1 98.19 293 LEU A O 1
ATOM 2131 N N . LEU A 1 294 ? 24.234 -7.402 -18.281 1 97.81 294 LEU A N 1
ATOM 2132 C CA . LEU A 1 294 ? 24.859 -6.551 -17.281 1 97.81 294 LEU A CA 1
ATOM 2133 C C . LEU A 1 294 ? 25.234 -5.195 -17.859 1 97.81 294 LEU A C 1
ATOM 2135 O O . LEU A 1 294 ? 25.422 -5.07 -19.078 1 97.81 294 LEU A O 1
ATOM 2139 N N . ALA A 1 295 ? 25.344 -4.223 -16.953 1 97.12 295 ALA A N 1
ATOM 2140 C CA . ALA A 1 295 ? 25.672 -2.863 -17.391 1 97.12 295 ALA A CA 1
ATOM 2141 C C . ALA A 1 295 ? 27 -2.82 -18.125 1 97.12 295 ALA A C 1
ATOM 2143 O O . ALA A 1 295 ? 27.172 -2.016 -19.047 1 97.12 295 ALA A O 1
ATOM 2144 N N . VAL A 1 296 ? 27.922 -3.705 -17.812 1 97.31 296 VAL A N 1
ATOM 2145 C CA . VAL A 1 296 ? 29.25 -3.717 -18.391 1 97.31 296 VAL A CA 1
ATOM 2146 C C . VAL A 1 296 ? 29.172 -3.986 -19.891 1 97.31 296 VAL A C 1
ATOM 2148 O O . VAL A 1 296 ? 30.031 -3.545 -20.656 1 97.31 296 VAL A O 1
ATOM 2151 N N . GLY A 1 297 ? 28.094 -4.625 -20.266 1 97.62 297 GLY A N 1
ATOM 2152 C CA . GLY A 1 297 ? 27.953 -4.984 -21.672 1 97.62 297 GLY A CA 1
ATOM 2153 C C . GLY A 1 297 ? 27.125 -3.98 -22.453 1 97.62 297 GLY A C 1
ATOM 2154 O O . GLY A 1 297 ? 26.953 -4.137 -23.672 1 97.62 297 GLY A O 1
ATOM 2155 N N . VAL A 1 298 ? 26.641 -2.945 -21.812 1 98.19 298 VAL A N 1
ATOM 2156 C CA . VAL A 1 298 ? 25.828 -1.922 -22.453 1 98.19 298 VAL A CA 1
ATOM 2157 C C . VAL A 1 298 ? 26.734 -0.856 -23.062 1 98.19 298 VAL A C 1
ATOM 2159 O O . VAL A 1 298 ? 27.672 -0.387 -22.422 1 98.19 298 VAL A O 1
ATOM 2162 N N . THR A 1 299 ? 26.469 -0.498 -24.281 1 98.06 299 THR A N 1
ATOM 2163 C CA . THR A 1 299 ? 27.25 0.542 -24.938 1 98.06 299 THR A CA 1
ATOM 2164 C C . THR A 1 299 ? 26.484 1.856 -24.984 1 98.06 299 THR A C 1
ATOM 2166 O O . THR A 1 299 ? 27.047 2.926 -24.734 1 98.06 299 THR A O 1
ATOM 2169 N N . THR A 1 300 ? 25.281 1.759 -25.328 1 97.44 300 THR A N 1
ATOM 2170 C CA . THR A 1 300 ? 24.422 2.936 -25.359 1 97.44 300 THR A CA 1
ATOM 2171 C C . THR A 1 300 ? 22.953 2.533 -25.328 1 97.44 300 THR A C 1
ATOM 2173 O O . THR A 1 300 ? 22.625 1.352 -25.188 1 97.44 300 THR A O 1
ATOM 2176 N N . THR A 1 301 ? 22.109 3.545 -25.234 1 97.75 301 THR A N 1
ATOM 2177 C CA . THR A 1 301 ? 20.672 3.326 -25.312 1 97.75 301 THR A CA 1
ATOM 2178 C C . THR A 1 301 ? 20.047 4.18 -26.406 1 97.75 301 THR A C 1
ATOM 2180 O O . THR A 1 301 ? 20.641 5.172 -26.844 1 97.75 301 THR A O 1
ATOM 2183 N N . ASP A 1 302 ? 18.984 3.688 -26.906 1 96.06 302 ASP A N 1
ATOM 2184 C CA . ASP A 1 302 ? 18.172 4.438 -27.859 1 96.06 302 ASP A CA 1
ATOM 2185 C C . ASP A 1 302 ? 16.734 4.594 -27.359 1 96.06 302 ASP A C 1
ATOM 2187 O O . ASP A 1 302 ? 16.125 3.629 -26.891 1 96.06 302 ASP A O 1
ATOM 2191 N N . GLY A 1 303 ? 16.281 5.891 -27.469 1 94.81 303 GLY A N 1
ATOM 2192 C CA . GLY A 1 303 ? 14.914 6.156 -27.047 1 94.81 303 GLY A CA 1
ATOM 2193 C C . GLY A 1 303 ? 14.82 6.551 -25.578 1 94.81 303 GLY A C 1
ATOM 2194 O O . GLY A 1 303 ? 15.836 6.707 -24.906 1 94.81 303 GLY A O 1
ATOM 2195 N N . ASP A 1 304 ? 13.57 6.836 -25.125 1 94.25 304 ASP A N 1
ATOM 2196 C CA . ASP A 1 304 ? 13.266 7.207 -23.75 1 94.25 304 ASP A CA 1
ATOM 2197 C C . ASP A 1 304 ? 12.406 6.148 -23.078 1 94.25 304 ASP A C 1
ATOM 2199 O O . ASP A 1 304 ? 11.25 5.941 -23.453 1 94.25 304 ASP A O 1
ATOM 2203 N N . PHE A 1 305 ? 13.062 5.355 -22.234 1 94.06 305 PHE A N 1
ATOM 2204 C CA . PHE A 1 305 ? 12.336 4.336 -21.484 1 94.06 305 PHE A CA 1
ATOM 2205 C C . PHE A 1 305 ? 12.695 4.387 -20.016 1 94.06 305 PHE A C 1
ATOM 2207 O O . PHE A 1 305 ? 13.758 4.906 -19.641 1 94.06 305 PHE A O 1
ATOM 2214 N N . GLY A 1 306 ? 11.773 3.932 -19.188 1 91 306 GLY A N 1
ATOM 2215 C CA . GLY A 1 306 ? 11.992 3.828 -17.75 1 91 306 GLY A CA 1
ATOM 2216 C C . GLY A 1 306 ? 12.125 2.396 -17.266 1 91 306 GLY A C 1
ATOM 2217 O O . GLY A 1 306 ? 11.984 1.455 -18.062 1 91 306 GLY A O 1
ATOM 2218 N N . ARG A 1 307 ? 12.445 2.289 -16.016 1 89.81 307 ARG A N 1
ATOM 2219 C CA . ARG A 1 307 ? 12.469 0.977 -15.375 1 89.81 307 ARG A CA 1
ATOM 2220 C C . ARG A 1 307 ? 11.117 0.273 -15.531 1 89.81 307 ARG A C 1
ATOM 2222 O O . ARG A 1 307 ? 10.07 0.883 -15.328 1 89.81 307 ARG A O 1
ATOM 2229 N N . GLY A 1 308 ? 11.156 -1.016 -15.953 1 88.5 308 GLY A N 1
ATOM 2230 C CA . GLY A 1 308 ? 9.93 -1.783 -16.125 1 88.5 308 GLY A CA 1
ATOM 2231 C C . GLY A 1 308 ? 9.422 -1.785 -17.547 1 88.5 308 GLY A C 1
ATOM 2232 O O . GLY A 1 308 ? 8.555 -2.588 -17.906 1 88.5 308 GLY A O 1
ATOM 2233 N N . ASP A 1 309 ? 9.953 -0.941 -18.438 1 89.94 309 ASP A N 1
ATOM 2234 C CA . ASP A 1 309 ? 9.539 -0.906 -19.844 1 89.94 309 ASP A CA 1
ATOM 2235 C C . ASP A 1 309 ? 10.133 -2.074 -20.625 1 89.94 309 ASP A C 1
ATOM 2237 O O . ASP A 1 309 ? 11.25 -2.518 -20.328 1 89.94 309 ASP A O 1
ATOM 2241 N N . THR A 1 310 ? 9.344 -2.514 -21.547 1 93.31 310 THR A N 1
ATOM 2242 C CA . THR A 1 310 ? 9.891 -3.459 -22.516 1 93.31 310 THR A CA 1
ATOM 2243 C C . THR A 1 310 ? 10.789 -2.748 -23.516 1 93.31 310 THR A C 1
ATOM 2245 O O . THR A 1 310 ? 10.43 -1.698 -24.047 1 93.31 310 THR A O 1
ATOM 2248 N N . VAL A 1 311 ? 12.039 -3.361 -23.734 1 96.81 311 VAL A N 1
ATOM 2249 C CA . VAL A 1 311 ? 13.008 -2.748 -24.641 1 96.81 311 VAL A CA 1
ATOM 2250 C C . VAL A 1 311 ? 13.602 -3.809 -25.562 1 96.81 311 VAL A C 1
ATOM 2252 O O . VAL A 1 311 ? 13.508 -5.008 -25.266 1 96.81 311 VAL A O 1
ATOM 2255 N N . GLU A 1 312 ? 14.102 -3.32 -26.641 1 97.12 312 GLU A N 1
ATOM 2256 C CA . GLU A 1 312 ? 14.891 -4.172 -27.531 1 97.12 312 GLU A CA 1
ATOM 2257 C C . GLU A 1 312 ? 16.359 -4.191 -27.109 1 97.12 312 GLU A C 1
ATOM 2259 O O . GLU A 1 312 ? 16.859 -3.223 -26.531 1 97.12 312 GLU A O 1
ATOM 2264 N N . VAL A 1 313 ? 17 -5.305 -27.406 1 98.12 313 VAL A N 1
ATOM 2265 C CA . VAL A 1 313 ? 18.438 -5.41 -27.25 1 98.12 313 VAL A CA 1
ATOM 2266 C C . VAL A 1 313 ? 19.094 -5.602 -28.625 1 98.12 313 VAL A C 1
ATOM 2268 O O . VAL A 1 313 ? 18.75 -6.543 -29.344 1 98.12 313 VAL A O 1
ATOM 2271 N N . ARG A 1 314 ? 19.984 -4.707 -28.922 1 98.19 314 ARG A N 1
ATOM 2272 C CA . ARG A 1 314 ? 20.625 -4.746 -30.234 1 98.19 314 ARG A CA 1
ATOM 2273 C C . ARG A 1 314 ? 22.125 -4.98 -30.109 1 98.19 314 ARG A C 1
ATOM 2275 O O . ARG A 1 314 ? 22.766 -4.453 -29.188 1 98.19 314 ARG A O 1
ATOM 2282 N N . GLY A 1 315 ? 22.656 -5.734 -31.031 1 96.69 315 GLY A N 1
ATOM 2283 C CA . GLY A 1 315 ? 24.078 -6 -31.062 1 96.69 315 GLY A CA 1
ATOM 2284 C C . GLY A 1 315 ? 24.875 -4.891 -31.734 1 96.69 315 GLY A C 1
ATOM 2285 O O . GLY A 1 315 ? 24.328 -3.838 -32.062 1 96.69 315 GLY A O 1
ATOM 2286 N N . PRO A 1 316 ? 26.219 -5.055 -31.797 1 92.75 316 PRO A N 1
ATOM 2287 C CA . PRO A 1 316 ? 27.109 -4.023 -32.344 1 92.75 316 PRO A CA 1
ATOM 2288 C C . PRO A 1 316 ? 26.719 -3.607 -33.75 1 92.75 316 PRO A C 1
ATOM 2290 O O . PRO A 1 316 ? 26.891 -2.445 -34.125 1 92.75 316 PRO A O 1
ATOM 2293 N N . ALA A 1 317 ? 26.203 -4.387 -34.5 1 89.44 317 ALA A N 1
ATOM 2294 C CA . ALA A 1 317 ? 25.859 -4.078 -35.906 1 89.44 317 ALA A CA 1
ATOM 2295 C C . ALA A 1 317 ? 24.406 -3.641 -36.031 1 89.44 317 ALA A C 1
ATOM 2297 O O . ALA A 1 317 ? 23.875 -3.539 -37.125 1 89.44 317 ALA A O 1
ATOM 2298 N N . GLY A 1 318 ? 23.75 -3.496 -34.906 1 91.38 318 GLY A N 1
ATOM 2299 C CA . GLY A 1 318 ? 22.375 -3.043 -34.938 1 91.38 318 GLY A CA 1
ATOM 2300 C C . GLY A 1 318 ? 21.375 -4.18 -35.031 1 91.38 318 GLY A C 1
ATOM 2301 O O . GLY A 1 318 ? 20.156 -3.951 -35 1 91.38 318 GLY A O 1
ATOM 2302 N N . ARG A 1 319 ? 21.938 -5.344 -35.094 1 93.62 319 ARG A N 1
ATOM 2303 C CA . ARG A 1 319 ? 21.062 -6.5 -35.219 1 93.62 319 ARG A CA 1
ATOM 2304 C C . ARG A 1 319 ? 20.234 -6.707 -33.969 1 93.62 319 ARG A C 1
ATOM 2306 O O . ARG A 1 319 ? 20.75 -6.594 -32.844 1 93.62 319 ARG A O 1
ATOM 2313 N N . LEU A 1 320 ? 18.953 -6.961 -34.188 1 95.88 320 LEU A N 1
ATOM 2314 C CA . LEU A 1 320 ? 18.062 -7.266 -33.062 1 95.88 320 LEU A CA 1
ATOM 2315 C C . LEU A 1 320 ? 18.406 -8.617 -32.438 1 95.88 320 LEU A C 1
ATOM 2317 O O . LEU A 1 320 ? 18.391 -9.641 -33.156 1 95.88 320 LEU A O 1
ATOM 2321 N N . LEU A 1 321 ? 18.734 -8.633 -31.141 1 97 321 LEU A N 1
ATOM 2322 C CA . LEU A 1 321 ? 19.188 -9.844 -30.469 1 97 321 LEU A CA 1
ATOM 2323 C C . LEU A 1 321 ? 18.094 -10.406 -29.562 1 97 321 LEU A C 1
ATOM 2325 O O . LEU A 1 321 ? 17.953 -11.617 -29.422 1 97 321 LEU A O 1
ATOM 2329 N N . ALA A 1 322 ? 17.359 -9.516 -28.875 1 97.25 322 ALA A N 1
ATOM 2330 C CA . ALA A 1 322 ? 16.453 -9.945 -27.812 1 97.25 322 ALA A CA 1
ATOM 2331 C C . ALA A 1 322 ? 15.461 -8.836 -27.469 1 97.25 322 ALA A C 1
ATOM 2333 O O . ALA A 1 322 ? 15.562 -7.723 -27.984 1 97.25 322 ALA A O 1
ATOM 2334 N N . ARG A 1 323 ? 14.484 -9.156 -26.75 1 96.69 323 ARG A N 1
ATOM 2335 C CA . ARG A 1 323 ? 13.578 -8.234 -26.062 1 96.69 323 ARG A CA 1
ATOM 2336 C C . ARG A 1 323 ? 13.516 -8.547 -24.578 1 96.69 323 ARG A C 1
ATOM 2338 O O . ARG A 1 323 ? 13.609 -9.703 -24.172 1 96.69 323 ARG A O 1
ATOM 2345 N N . GLY A 1 324 ? 13.398 -7.473 -23.766 1 95.88 324 GLY A N 1
ATOM 2346 C CA . GLY A 1 324 ? 13.344 -7.719 -22.344 1 95.88 324 GLY A CA 1
ATOM 2347 C C . GLY A 1 324 ? 12.805 -6.539 -21.547 1 95.88 324 GLY A C 1
ATOM 2348 O O . GLY A 1 324 ? 12.445 -5.512 -22.125 1 95.88 324 GLY A O 1
ATOM 2349 N N . ILE A 1 325 ? 12.688 -6.695 -20.266 1 93.56 325 ILE A N 1
ATOM 2350 C CA . ILE A 1 325 ? 12.211 -5.664 -19.359 1 93.56 325 ILE A CA 1
ATOM 2351 C C . I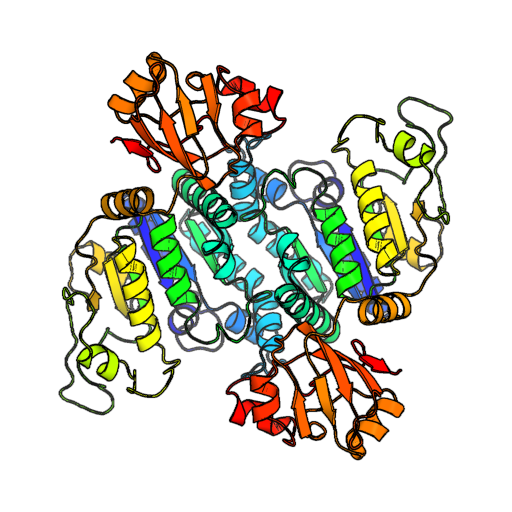LE A 1 325 ? 13.398 -4.996 -18.672 1 93.56 325 ILE A C 1
ATOM 2353 O O . ILE A 1 325 ? 14.203 -5.668 -18.016 1 93.56 325 ILE A O 1
ATOM 2357 N N . ALA A 1 326 ? 13.469 -3.67 -18.75 1 95 326 ALA A N 1
ATOM 2358 C CA . ALA A 1 326 ? 14.625 -2.928 -18.25 1 95 326 ALA A CA 1
ATOM 2359 C C . ALA A 1 326 ? 14.555 -2.758 -16.734 1 95 326 ALA A C 1
ATOM 2361 O O . ALA A 1 326 ? 13.508 -2.41 -16.188 1 95 326 ALA A O 1
ATOM 2362 N N . ASN A 1 327 ? 15.711 -2.947 -16.094 1 93.62 327 ASN A N 1
ATOM 2363 C CA . ASN A 1 327 ? 15.812 -2.73 -14.648 1 93.62 327 ASN A CA 1
ATOM 2364 C C . ASN A 1 327 ? 16.266 -1.31 -14.328 1 93.62 327 ASN A C 1
ATOM 2366 O O . ASN A 1 327 ? 16.312 -0.917 -13.156 1 93.62 327 ASN A O 1
ATOM 2370 N N . TYR A 1 328 ? 16.672 -0.609 -15.32 1 94.06 328 TYR A N 1
ATOM 2371 C CA . TYR A 1 328 ? 17.109 0.782 -15.234 1 94.06 328 TYR A CA 1
ATOM 2372 C C . TYR A 1 328 ? 16.516 1.606 -16.375 1 94.06 328 TYR A C 1
ATOM 2374 O O . TYR A 1 328 ? 16.188 1.069 -17.438 1 94.06 328 TYR A O 1
ATOM 2382 N N . SER A 1 329 ? 16.375 2.898 -16.109 1 94 329 SER A N 1
ATOM 2383 C CA . SER A 1 329 ? 15.938 3.791 -17.172 1 94 329 SER A CA 1
ATOM 2384 C C . SER A 1 329 ? 17.031 3.992 -18.219 1 94 329 SER A C 1
ATOM 2386 O O . SER A 1 329 ? 18.188 3.652 -17.984 1 94 329 SER A O 1
ATOM 2388 N N . ALA A 1 330 ? 16.578 4.582 -19.344 1 97 330 ALA A N 1
ATOM 2389 C CA . ALA A 1 330 ? 17.547 4.914 -20.391 1 97 330 ALA A CA 1
ATOM 2390 C C . ALA A 1 330 ? 18.625 5.848 -19.859 1 97 330 ALA A C 1
ATOM 2392 O O . ALA A 1 330 ? 19.812 5.621 -20.078 1 97 330 ALA A O 1
ATOM 2393 N N . ALA A 1 331 ? 18.219 6.859 -19.109 1 95.88 331 ALA A N 1
ATOM 2394 C CA . ALA A 1 331 ? 19.156 7.844 -18.547 1 95.88 331 ALA A CA 1
ATOM 2395 C C . ALA A 1 331 ? 20.125 7.195 -17.562 1 95.88 331 ALA A C 1
ATOM 2397 O O . ALA A 1 331 ? 21.312 7.496 -17.578 1 95.88 331 ALA A O 1
ATOM 2398 N N . GLU A 1 332 ? 19.641 6.344 -16.75 1 95.19 332 GLU A N 1
ATOM 2399 C CA . GLU A 1 332 ? 20.484 5.641 -15.789 1 95.19 332 GLU A CA 1
ATOM 2400 C C . GLU A 1 332 ? 21.469 4.707 -16.484 1 95.19 332 GLU A C 1
ATOM 2402 O O . GLU A 1 332 ? 22.656 4.664 -16.125 1 95.19 332 GLU A O 1
ATOM 2407 N N . LEU A 1 333 ? 21 3.973 -17.484 1 97.12 333 LEU A N 1
ATOM 2408 C CA . LEU A 1 333 ? 21.859 3.021 -18.188 1 97.12 333 LEU A CA 1
ATOM 2409 C C . LEU A 1 333 ? 22.969 3.74 -18.922 1 97.12 333 LEU A C 1
ATOM 2411 O O . LEU A 1 333 ? 24.078 3.225 -19.031 1 97.12 333 LEU A O 1
ATOM 2415 N N . LEU A 1 334 ? 22.656 4.895 -19.438 1 97 334 LEU A N 1
ATOM 2416 C CA . LEU A 1 334 ? 23.672 5.676 -20.125 1 97 334 LEU A CA 1
ATOM 2417 C C . LEU A 1 334 ? 24.797 6.055 -19.172 1 97 334 LEU A C 1
ATOM 2419 O O . LEU A 1 334 ? 25.969 6.086 -19.547 1 97 334 LEU A O 1
ATOM 2423 N N . ARG A 1 335 ? 24.453 6.324 -17.953 1 96.62 335 ARG A N 1
ATOM 2424 C CA . ARG A 1 335 ? 25.438 6.727 -16.953 1 96.62 335 ARG A CA 1
ATOM 2425 C C . ARG A 1 335 ? 26.281 5.539 -16.5 1 96.62 335 ARG A C 1
ATOM 2427 O O . ARG A 1 335 ? 27.453 5.699 -16.172 1 96.62 335 ARG A O 1
ATOM 2434 N N . ILE A 1 336 ? 25.688 4.359 -16.562 1 97.12 336 ILE A N 1
ATOM 2435 C CA . ILE A 1 336 ? 26.406 3.229 -15.992 1 97.12 336 ILE A CA 1
ATOM 2436 C C . ILE A 1 336 ? 26.859 2.293 -17.109 1 97.12 336 ILE A C 1
ATOM 2438 O O . ILE A 1 336 ? 27.422 1.222 -16.844 1 97.12 336 ILE A O 1
ATOM 2442 N N . ALA A 1 337 ? 26.703 2.686 -18.312 1 97.31 337 ALA A N 1
ATOM 2443 C CA . ALA A 1 337 ? 27.141 1.872 -19.453 1 97.31 337 ALA A CA 1
ATOM 2444 C C . ALA A 1 337 ? 28.625 1.54 -19.344 1 97.31 337 ALA A C 1
ATOM 2446 O O . ALA A 1 337 ? 29.453 2.426 -19.109 1 97.31 337 ALA A O 1
ATOM 2447 N N . GLY A 1 338 ? 28.906 0.234 -19.516 1 96.62 338 GLY A N 1
ATOM 2448 C CA . GLY A 1 338 ? 30.297 -0.199 -19.516 1 96.62 338 GLY A CA 1
ATOM 2449 C C . GLY A 1 338 ? 30.891 -0.335 -18.125 1 96.62 338 GLY A C 1
ATOM 2450 O O . GLY A 1 338 ? 32.031 -0.768 -17.969 1 96.62 338 GLY A O 1
ATOM 2451 N N . ARG A 1 339 ? 30.078 0.001 -17.156 1 96.25 339 ARG A N 1
ATOM 2452 C CA . ARG A 1 339 ? 30.594 -0.021 -15.789 1 96.25 339 ARG A CA 1
ATOM 2453 C C . ARG A 1 339 ? 30.391 -1.393 -15.148 1 96.25 339 ARG A C 1
ATOM 2455 O O . ARG A 1 339 ? 29.453 -2.111 -15.492 1 96.25 339 ARG A O 1
ATOM 2462 N N . ARG A 1 340 ? 31.438 -1.717 -14.273 1 94.81 340 ARG A N 1
ATOM 2463 C CA . ARG A 1 340 ? 31.281 -2.938 -13.484 1 94.81 340 ARG A CA 1
ATOM 2464 C C . ARG A 1 340 ? 30.156 -2.797 -12.477 1 94.81 340 ARG A C 1
ATOM 2466 O O . ARG A 1 340 ? 29.844 -1.691 -12.023 1 94.81 340 ARG A O 1
ATOM 2473 N N . SER A 1 341 ? 29.469 -3.953 -12.07 1 93.12 341 SER A N 1
ATOM 2474 C CA . SER A 1 341 ? 28.312 -3.975 -11.195 1 93.12 341 SER A CA 1
ATOM 2475 C C . SER A 1 341 ? 28.594 -3.244 -9.883 1 93.12 341 SER A C 1
ATOM 2477 O O . SER A 1 341 ? 27.719 -2.559 -9.352 1 93.12 341 SER A O 1
ATOM 2479 N N . GLY A 1 342 ? 29.781 -3.326 -9.398 1 91.19 342 GLY A N 1
ATOM 2480 C CA . GLY A 1 342 ? 30.156 -2.701 -8.141 1 91.19 342 GLY A CA 1
ATOM 2481 C C . GLY A 1 342 ? 30.219 -1.187 -8.227 1 91.19 342 GLY A C 1
ATOM 2482 O O . GLY A 1 342 ? 30.203 -0.504 -7.195 1 91.19 342 GLY A O 1
ATOM 2483 N N . ASP A 1 343 ? 30.266 -0.656 -9.398 1 94.56 343 ASP A N 1
ATOM 2484 C CA . ASP A 1 343 ? 30.422 0.781 -9.602 1 94.56 343 ASP A CA 1
ATOM 2485 C C . ASP A 1 343 ? 29.062 1.467 -9.758 1 94.56 343 ASP A C 1
ATOM 2487 O O . ASP A 1 343 ? 28.984 2.695 -9.719 1 94.56 343 ASP A O 1
ATOM 2491 N N . ILE A 1 344 ? 28.047 0.703 -9.883 1 93.56 344 ILE A N 1
ATOM 2492 C CA . ILE A 1 344 ? 26.734 1.266 -10.172 1 93.56 344 ILE A CA 1
ATOM 2493 C C . ILE A 1 344 ? 26.312 2.201 -9.039 1 93.56 344 ILE A C 1
ATOM 2495 O O . ILE A 1 344 ? 25.844 3.316 -9.289 1 93.56 344 ILE A O 1
ATOM 2499 N N . GLU A 1 345 ? 26.562 1.765 -7.871 1 90.25 345 GLU A N 1
ATOM 2500 C CA . GLU A 1 345 ? 26.156 2.545 -6.703 1 90.25 345 GLU A CA 1
ATOM 2501 C C . GLU A 1 345 ? 26.906 3.873 -6.645 1 90.25 345 GLU A C 1
ATOM 2503 O O . GLU A 1 345 ? 26.328 4.906 -6.297 1 90.25 345 GLU A O 1
ATOM 2508 N N . THR A 1 346 ? 28.125 3.803 -6.914 1 91.19 346 THR A N 1
ATOM 2509 C CA . THR A 1 346 ? 28.938 5.008 -6.879 1 91.19 346 THR A CA 1
ATOM 2510 C C . THR A 1 346 ? 28.453 6.02 -7.91 1 91.19 346 THR A C 1
ATOM 2512 O O . THR A 1 346 ? 28.438 7.227 -7.648 1 91.19 346 THR A O 1
ATOM 2515 N N . VAL A 1 347 ? 28 5.551 -8.992 1 93.12 347 VAL A N 1
ATOM 2516 C CA . VAL A 1 347 ? 27.641 6.414 -10.109 1 93.12 347 VAL A CA 1
ATOM 2517 C C . VAL A 1 347 ? 26.234 6.965 -9.883 1 93.12 347 VAL A C 1
ATOM 2519 O O . VAL A 1 347 ? 26 8.164 -10.039 1 93.12 347 VAL A O 1
ATOM 2522 N N . LEU A 1 348 ? 25.328 6.145 -9.477 1 90.94 348 LEU A N 1
ATOM 2523 C CA . LEU A 1 348 ? 23.922 6.535 -9.422 1 90.94 348 LEU A CA 1
ATOM 2524 C C . LEU A 1 348 ? 23.531 6.941 -8 1 90.94 348 LEU A C 1
ATOM 2526 O O . LEU A 1 348 ? 22.5 7.586 -7.797 1 90.94 348 LEU A O 1
ATOM 2530 N N . GLY A 1 349 ? 24.344 6.531 -6.98 1 87.81 349 GLY A N 1
ATOM 2531 C CA . GLY A 1 349 ? 23.984 6.742 -5.59 1 87.81 349 GLY A CA 1
ATOM 2532 C C . GLY A 1 349 ? 23.109 5.645 -5.031 1 87.81 349 GLY A C 1
ATOM 2533 O O . GLY A 1 349 ? 22.828 5.609 -3.828 1 87.81 349 GLY A O 1
ATOM 2534 N N . TYR A 1 350 ? 22.609 4.777 -5.895 1 87.38 350 TYR A N 1
ATOM 2535 C CA . TYR A 1 350 ? 21.812 3.602 -5.566 1 87.38 350 TYR A CA 1
ATOM 2536 C C . TYR A 1 350 ? 21.969 2.521 -6.633 1 87.38 350 TYR A C 1
ATOM 2538 O O . TYR A 1 350 ? 22.656 2.725 -7.633 1 87.38 350 TYR A O 1
ATOM 2546 N N . HIS A 1 351 ? 21.391 1.357 -6.387 1 88.69 351 HIS A N 1
ATOM 2547 C CA . HIS A 1 351 ? 21.359 0.38 -7.469 1 88.69 351 HIS A CA 1
ATOM 2548 C C . HIS A 1 351 ? 20.203 -0.603 -7.273 1 88.69 351 HIS A C 1
ATOM 2550 O O . HIS A 1 351 ? 19.703 -0.761 -6.164 1 88.69 351 HIS A O 1
ATOM 2556 N N . TYR A 1 352 ? 19.766 -1.2 -8.422 1 88.62 352 TYR A N 1
ATOM 2557 C CA . TYR A 1 352 ? 18.719 -2.207 -8.438 1 88.62 352 TYR A CA 1
ATOM 2558 C C . TYR A 1 352 ? 19.297 -3.6 -8.656 1 88.62 352 TYR A C 1
ATOM 2560 O O . TYR A 1 352 ? 18.562 -4.539 -8.984 1 88.62 352 TYR A O 1
ATOM 2568 N N . GLY A 1 353 ? 20.609 -3.703 -8.516 1 88 353 GLY A N 1
ATOM 2569 C CA . GLY A 1 353 ? 21.312 -4.934 -8.836 1 88 353 GLY A CA 1
ATOM 2570 C C . GLY A 1 353 ? 22.219 -4.797 -10.047 1 88 353 GLY A C 1
ATOM 2571 O O . GLY A 1 353 ? 22.281 -3.738 -10.68 1 88 353 GLY A O 1
ATOM 2572 N N . PRO A 1 354 ? 22.875 -5.836 -10.336 1 90 354 PRO A N 1
ATOM 2573 C CA . PRO A 1 354 ? 23.891 -5.762 -11.398 1 90 354 PRO A CA 1
ATOM 2574 C C . PRO A 1 354 ? 23.281 -5.859 -12.797 1 90 354 PRO A C 1
ATOM 2576 O O . PRO A 1 354 ? 23.922 -5.492 -13.781 1 90 354 PRO A O 1
ATOM 2579 N N . GLU A 1 355 ? 22.047 -6.273 -12.945 1 95.31 355 GLU A N 1
ATOM 2580 C CA . GLU A 1 355 ? 21.5 -6.621 -14.25 1 95.31 355 GLU A CA 1
ATOM 2581 C C . GLU A 1 355 ? 20.719 -5.445 -14.852 1 95.31 355 GLU A C 1
ATOM 2583 O O . GLU A 1 355 ? 19.797 -4.918 -14.227 1 95.31 355 GLU A O 1
ATOM 2588 N N . ALA A 1 356 ? 21.078 -5.121 -16.078 1 97.5 356 ALA A N 1
ATOM 2589 C CA . ALA A 1 356 ? 20.234 -4.215 -16.859 1 97.5 356 ALA A CA 1
ATOM 2590 C C . ALA A 1 356 ? 18.922 -4.887 -17.25 1 97.5 356 ALA A C 1
ATOM 2592 O O . ALA A 1 356 ? 17.875 -4.246 -17.266 1 97.5 356 ALA A O 1
ATOM 2593 N N . ILE A 1 357 ? 19.078 -6.109 -17.625 1 96.75 357 ILE A N 1
ATOM 2594 C CA . ILE A 1 357 ? 17.938 -6.984 -17.859 1 96.75 357 ILE A CA 1
ATOM 2595 C C . ILE A 1 357 ? 18.219 -8.367 -17.281 1 96.75 357 ILE A C 1
ATOM 2597 O O . ILE A 1 357 ? 19.219 -8.992 -17.609 1 96.75 357 ILE A O 1
ATOM 2601 N N . HIS A 1 358 ? 17.328 -8.828 -16.422 1 94.31 358 HIS A N 1
ATOM 2602 C CA . HIS A 1 358 ? 17.469 -10.164 -15.859 1 94.31 358 HIS A CA 1
ATOM 2603 C C . HIS A 1 358 ? 17.172 -11.242 -16.891 1 94.31 358 HIS A C 1
ATOM 2605 O O . HIS A 1 358 ? 16.281 -11.07 -17.734 1 94.31 358 HIS A O 1
ATOM 2611 N N . ARG A 1 359 ? 17.859 -12.336 -16.734 1 94.31 359 ARG A N 1
ATOM 2612 C CA . ARG A 1 359 ? 17.719 -13.414 -17.703 1 94.31 359 ARG A CA 1
ATOM 2613 C C . ARG A 1 359 ? 16.281 -13.883 -17.812 1 94.31 359 ARG A C 1
ATOM 2615 O O . ARG A 1 359 ? 15.805 -14.25 -18.891 1 94.31 359 ARG A O 1
ATOM 2622 N N . ASN A 1 360 ? 15.5 -13.812 -16.734 1 89.69 360 ASN A N 1
ATOM 2623 C CA . ASN A 1 360 ? 14.109 -14.281 -16.734 1 89.69 360 ASN A CA 1
ATOM 2624 C C . ASN A 1 360 ? 13.18 -13.266 -17.391 1 89.69 360 ASN A C 1
ATOM 2626 O O . ASN A 1 360 ? 12.031 -13.578 -17.688 1 89.69 360 ASN A O 1
ATOM 2630 N N . ASP A 1 361 ? 13.672 -12.109 -17.641 1 92.75 361 ASP A N 1
ATOM 2631 C CA . ASP A 1 361 ? 12.898 -11.039 -18.266 1 92.75 361 ASP A CA 1
ATOM 2632 C C . ASP A 1 361 ? 13.43 -10.727 -19.656 1 92.75 361 ASP A C 1
ATOM 2634 O O . ASP A 1 361 ? 13.273 -9.609 -20.156 1 92.75 361 ASP A O 1
ATOM 2638 N N . LEU A 1 362 ? 14.117 -11.727 -20.188 1 95.31 362 LEU A N 1
ATOM 2639 C CA . LEU A 1 362 ? 14.773 -11.547 -21.469 1 95.31 362 LEU A CA 1
ATOM 2640 C C . LEU A 1 362 ? 14.453 -12.711 -22.406 1 95.31 362 LEU A C 1
ATOM 2642 O O . LEU A 1 362 ? 14.5 -13.875 -22 1 95.31 362 LEU A O 1
ATOM 2646 N N . VAL A 1 363 ? 14.062 -12.367 -23.625 1 95.12 363 VAL A N 1
ATOM 2647 C CA . VAL A 1 363 ? 13.797 -13.375 -24.641 1 95.12 363 VAL A CA 1
ATOM 2648 C C . VAL A 1 363 ? 14.719 -13.156 -25.844 1 95.12 363 VAL A C 1
ATOM 2650 O O . VAL A 1 363 ? 14.648 -12.117 -26.516 1 95.12 363 VAL A O 1
ATOM 2653 N N . THR A 1 364 ? 15.516 -14.094 -26.016 1 94.12 364 THR A N 1
ATOM 2654 C CA . THR A 1 364 ? 16.391 -14.016 -27.188 1 94.12 364 THR A CA 1
ATOM 2655 C C . THR A 1 364 ? 15.617 -14.336 -28.469 1 94.12 364 THR A C 1
ATOM 2657 O O . THR A 1 364 ? 14.75 -15.211 -28.469 1 94.12 364 THR A O 1
ATOM 2660 N N . LEU A 1 365 ? 15.852 -13.562 -29.453 1 89.44 365 LEU A N 1
ATOM 2661 C CA . LEU A 1 365 ? 15.148 -13.719 -30.719 1 89.44 365 LEU A CA 1
ATOM 2662 C C . LEU A 1 365 ? 16.016 -14.43 -31.734 1 89.44 365 LEU A C 1
ATOM 2664 O O . LEU A 1 365 ? 17.25 -14.328 -31.703 1 89.44 365 LEU A O 1
ATOM 2668 N N . MET B 1 1 ? -6.758 19.812 18.938 1 94 1 MET B N 1
ATOM 2669 C CA . MET B 1 1 ? -6.461 20 17.516 1 94 1 MET B CA 1
ATOM 2670 C C . MET B 1 1 ? -5.871 18.719 16.922 1 94 1 MET B C 1
ATOM 2672 O O . MET B 1 1 ? -5.371 17.859 17.656 1 94 1 MET B O 1
ATOM 2676 N N . ARG B 1 2 ? -5.941 18.562 15.68 1 95.81 2 ARG B N 1
ATOM 2677 C CA . ARG B 1 2 ? -5.25 17.5 14.961 1 95.81 2 ARG B CA 1
ATOM 2678 C C . ARG B 1 2 ? -3.787 17.859 14.727 1 95.81 2 ARG B C 1
ATOM 2680 O O . ARG B 1 2 ? -3.465 19.016 14.438 1 95.81 2 ARG B O 1
ATOM 2687 N N . LEU B 1 3 ? -2.916 16.891 14.852 1 96.94 3 LEU B N 1
ATOM 2688 C CA . LEU B 1 3 ? -1.518 17.156 14.523 1 96.94 3 LEU B CA 1
ATOM 2689 C C . LEU B 1 3 ? -0.846 15.891 13.984 1 96.94 3 LEU B C 1
ATOM 2691 O O . LEU B 1 3 ? -1.251 14.781 14.32 1 96.94 3 LEU B O 1
ATOM 2695 N N . VAL B 1 4 ? 0.113 16.062 13.117 1 98.44 4 VAL B N 1
ATOM 2696 C CA . VAL B 1 4 ? 0.922 14.992 12.539 1 98.44 4 VAL B CA 1
ATOM 2697 C C . VAL B 1 4 ? 2.332 15.039 13.125 1 98.44 4 VAL B C 1
ATOM 2699 O O . VAL B 1 4 ? 2.949 16.109 13.188 1 98.44 4 VAL B O 1
ATOM 2702 N N . ILE B 1 5 ? 2.799 13.938 13.633 1 97.94 5 ILE B N 1
ATOM 2703 C CA . ILE B 1 5 ? 4.129 13.812 14.219 1 97.94 5 ILE B CA 1
ATOM 2704 C C . ILE B 1 5 ? 4.953 12.805 13.422 1 97.94 5 ILE B C 1
ATOM 2706 O O . ILE B 1 5 ? 4.555 11.648 13.266 1 97.94 5 ILE B O 1
ATOM 2710 N N . LYS B 1 6 ? 6.047 13.242 12.906 1 97.31 6 LYS B N 1
ATOM 2711 C CA . LYS B 1 6 ? 6.934 12.375 12.141 1 97.31 6 LYS B CA 1
ATOM 2712 C C . LYS B 1 6 ? 8.156 11.977 12.953 1 97.31 6 LYS B C 1
ATOM 2714 O O . LYS B 1 6 ? 8.883 12.836 13.453 1 97.31 6 LYS B O 1
ATOM 2719 N N . LEU B 1 7 ? 8.312 10.727 13.141 1 95.31 7 LEU B N 1
ATOM 2720 C CA . LEU B 1 7 ? 9.5 10.172 13.773 1 95.31 7 LEU B CA 1
ATOM 2721 C C . LEU B 1 7 ? 10.508 9.703 12.727 1 95.31 7 LEU B C 1
ATOM 2723 O O . LEU B 1 7 ? 10.242 8.742 11.992 1 95.31 7 LEU B O 1
ATOM 2727 N N . GLY B 1 8 ? 11.625 10.383 12.68 1 90.44 8 GLY B N 1
ATOM 2728 C CA . GLY B 1 8 ? 12.695 9.914 11.82 1 90.44 8 GLY B CA 1
ATOM 2729 C C . GLY B 1 8 ? 13.352 8.641 12.32 1 90.44 8 GLY B C 1
ATOM 2730 O O . GLY B 1 8 ? 13.102 8.211 13.453 1 90.44 8 GLY B O 1
ATOM 2731 N N . THR B 1 9 ? 14.156 8.023 11.43 1 89.31 9 THR B N 1
ATOM 2732 C CA . THR B 1 9 ? 14.836 6.781 11.781 1 89.31 9 THR B CA 1
ATOM 2733 C C . THR B 1 9 ? 15.672 6.961 13.039 1 89.31 9 THR B C 1
ATOM 2735 O O . THR B 1 9 ? 15.664 6.102 13.93 1 89.31 9 THR B O 1
ATOM 2738 N N . SER B 1 10 ? 16.344 8.117 13.156 1 87 10 SER B N 1
ATOM 2739 C CA . SER B 1 10 ? 17.188 8.375 14.328 1 87 10 SER B CA 1
ATOM 2740 C C . SER B 1 10 ? 16.359 8.453 15.602 1 87 10 SER B C 1
ATOM 2742 O O . SER B 1 10 ? 16.812 8.031 16.672 1 87 10 SER B O 1
ATOM 2744 N N . THR B 1 11 ? 15.211 9.031 15.453 1 87.88 11 THR B N 1
ATOM 2745 C CA . THR B 1 11 ? 14.328 9.117 16.609 1 87.88 11 THR B CA 1
ATOM 2746 C C . THR B 1 11 ? 13.797 7.734 16.984 1 87.88 11 THR B C 1
ATOM 2748 O O . THR B 1 11 ? 13.75 7.383 18.172 1 87.88 11 THR B O 1
ATOM 2751 N N . VAL B 1 12 ? 13.438 6.887 16.016 1 92.94 12 VAL B N 1
ATOM 2752 C CA . VAL B 1 12 ? 12.852 5.574 16.234 1 92.94 12 VAL B CA 1
ATOM 2753 C C . VAL B 1 12 ? 13.891 4.641 16.859 1 92.94 12 VAL B C 1
ATOM 2755 O O . VAL B 1 12 ? 13.57 3.832 17.734 1 92.94 12 VAL B O 1
ATOM 2758 N N . THR B 1 13 ? 15.18 4.801 16.438 1 93.75 13 THR B N 1
ATOM 2759 C CA . THR B 1 13 ? 16.203 3.842 16.844 1 93.75 13 THR B CA 1
ATOM 2760 C C . THR B 1 13 ? 17.016 4.383 18.016 1 93.75 13 THR B C 1
ATOM 2762 O O . THR B 1 13 ? 17.766 3.637 18.656 1 93.75 13 THR B O 1
ATOM 2765 N N . GLY B 1 14 ? 16.891 5.676 18.297 1 87.94 14 GLY B N 1
ATOM 2766 C CA . GLY B 1 14 ? 17.75 6.297 19.297 1 87.94 14 GLY B CA 1
ATOM 2767 C C . GLY B 1 14 ? 19.219 6.297 18.922 1 87.94 14 GLY B C 1
ATOM 2768 O O . GLY B 1 14 ? 20.094 6.18 19.781 1 87.94 14 GLY B O 1
ATOM 2769 N N . GLY B 1 15 ? 19.5 6.27 17.656 1 86.38 15 GLY B N 1
ATOM 2770 C CA . GLY B 1 15 ? 20.859 6.234 17.172 1 86.38 15 GLY B CA 1
ATOM 2771 C C . GLY B 1 15 ? 21.422 4.828 17.062 1 86.38 15 GLY B C 1
ATOM 2772 O O . GLY B 1 15 ? 22.547 4.637 16.609 1 86.38 15 GLY B O 1
ATOM 2773 N N . GLY B 1 16 ? 20.688 3.84 17.359 1 88.69 16 GLY B N 1
ATOM 2774 C CA . GLY B 1 16 ? 21.125 2.457 17.312 1 88.69 16 GLY B CA 1
ATOM 2775 C C . GLY B 1 16 ? 20.719 1.748 16.031 1 88.69 16 GLY B C 1
ATOM 2776 O O . GLY B 1 16 ? 20.328 2.393 15.055 1 88.69 16 GLY B O 1
ATOM 2777 N N . ALA B 1 17 ? 20.859 0.43 16.078 1 89.62 17 ALA B N 1
ATOM 2778 C CA . ALA B 1 17 ? 20.656 -0.38 14.883 1 89.62 17 ALA B CA 1
ATOM 2779 C C . ALA B 1 17 ? 19.219 -0.854 14.773 1 89.62 17 ALA B C 1
ATOM 2781 O O . ALA B 1 17 ? 18.766 -1.27 13.703 1 89.62 17 ALA B O 1
ATOM 2782 N N . ALA B 1 18 ? 18.547 -0.807 15.906 1 94.5 18 ALA B N 1
ATOM 2783 C CA . ALA B 1 18 ? 17.172 -1.293 15.969 1 94.5 18 ALA B CA 1
ATOM 2784 C C . ALA B 1 18 ? 16.266 -0.287 16.672 1 94.5 18 ALA B C 1
ATOM 2786 O O . ALA B 1 18 ? 16.734 0.593 17.391 1 94.5 18 ALA B O 1
ATOM 2787 N N . PRO B 1 19 ? 14.914 -0.382 16.391 1 95.94 19 PRO B N 1
ATOM 2788 C CA . PRO B 1 19 ? 14 0.494 17.125 1 95.94 19 PRO B CA 1
ATOM 2789 C C . PRO B 1 19 ? 14.219 0.437 18.641 1 95.94 19 PRO B C 1
ATOM 2791 O O . PRO B 1 19 ? 14.406 -0.647 19.203 1 95.94 19 PRO B O 1
ATOM 2794 N N . ASP B 1 20 ? 14.242 1.603 19.234 1 95.5 20 ASP B N 1
ATOM 2795 C CA . ASP B 1 20 ? 14.516 1.729 20.656 1 95.5 20 ASP B CA 1
ATOM 2796 C C . ASP B 1 20 ? 13.227 1.71 21.469 1 95.5 20 ASP B C 1
ATOM 2798 O O . ASP B 1 20 ? 12.469 2.682 21.469 1 95.5 20 ASP B O 1
ATOM 2802 N N . ARG B 1 21 ? 13.039 0.679 22.219 1 96.44 21 ARG B N 1
ATOM 2803 C CA . ARG B 1 21 ? 11.797 0.46 22.953 1 96.44 21 ARG B CA 1
ATOM 2804 C C . ARG B 1 21 ? 11.547 1.583 23.953 1 96.44 21 ARG B C 1
ATOM 2806 O O . ARG B 1 21 ? 10.422 2.062 24.094 1 96.44 21 ARG B O 1
ATOM 2813 N N . ALA B 1 22 ? 12.562 1.972 24.672 1 94.88 22 ALA B N 1
ATOM 2814 C CA . ALA B 1 22 ? 12.422 3.008 25.688 1 94.88 22 ALA B CA 1
ATOM 2815 C C . ALA B 1 22 ? 12.008 4.336 25.062 1 94.88 22 ALA B C 1
ATOM 2817 O O . ALA B 1 22 ? 11.133 5.031 25.594 1 94.88 22 ALA B O 1
ATOM 2818 N N . ARG B 1 23 ? 12.641 4.633 24 1 93.12 23 ARG B N 1
ATOM 2819 C CA . ARG B 1 23 ? 12.32 5.867 23.297 1 93.12 23 ARG B CA 1
ATOM 2820 C C . ARG B 1 23 ? 10.875 5.855 22.797 1 93.12 23 ARG B C 1
ATOM 2822 O O . ARG B 1 23 ? 10.148 6.832 22.984 1 93.12 23 ARG B O 1
ATOM 2829 N N . LEU B 1 24 ? 10.461 4.805 22.203 1 95.56 24 LEU B N 1
ATOM 2830 C CA . LEU B 1 24 ? 9.117 4.695 21.656 1 95.56 24 LEU B CA 1
ATOM 2831 C C . LEU B 1 24 ? 8.078 4.645 22.766 1 95.56 24 LEU B C 1
ATOM 2833 O O . LEU B 1 24 ? 6.957 5.133 22.594 1 95.56 24 LEU B O 1
ATOM 2837 N N . ALA B 1 25 ? 8.469 4.086 23.906 1 96.62 25 ALA B N 1
ATOM 2838 C CA . ALA B 1 25 ? 7.586 4.141 25.078 1 96.62 25 ALA B CA 1
ATOM 2839 C C . ALA B 1 25 ? 7.344 5.582 25.5 1 96.62 25 ALA B C 1
ATOM 2841 O O . ALA B 1 25 ? 6.227 5.938 25.891 1 96.62 25 ALA B O 1
ATOM 2842 N N . GLY B 1 26 ? 8.438 6.332 25.484 1 94.75 26 GLY B N 1
ATOM 2843 C CA . GLY B 1 26 ? 8.289 7.75 25.766 1 94.75 26 GLY B CA 1
ATOM 2844 C C . GLY B 1 26 ? 7.34 8.453 24.812 1 94.75 26 GLY B C 1
ATOM 2845 O O . GLY B 1 26 ? 6.527 9.281 25.234 1 94.75 26 GLY B O 1
ATOM 2846 N N . VAL B 1 27 ? 7.426 8.125 23.578 1 93.88 27 VAL B N 1
ATOM 2847 C CA . VAL B 1 27 ? 6.543 8.695 22.562 1 93.88 27 VAL B CA 1
ATOM 2848 C C . VAL B 1 27 ? 5.098 8.32 22.875 1 93.88 27 VAL B C 1
ATOM 2850 O O . VAL B 1 27 ? 4.207 9.172 22.812 1 93.88 27 VAL B O 1
ATOM 2853 N N . ALA B 1 28 ? 4.863 7.059 23.203 1 96.62 28 ALA B N 1
ATOM 2854 C CA . ALA B 1 28 ? 3.518 6.586 23.531 1 96.62 28 ALA B CA 1
ATOM 2855 C C . ALA B 1 28 ? 2.939 7.355 24.719 1 96.62 28 ALA B C 1
ATOM 2857 O O . ALA B 1 28 ? 1.774 7.758 24.688 1 96.62 28 ALA B O 1
ATOM 2858 N N . ARG B 1 29 ? 3.76 7.59 25.719 1 96.44 29 ARG B N 1
ATOM 2859 C CA . ARG B 1 29 ? 3.32 8.344 26.875 1 96.44 29 ARG B CA 1
ATOM 2860 C C . ARG B 1 29 ? 2.947 9.773 26.5 1 96.44 29 ARG B C 1
ATOM 2862 O O . ARG B 1 29 ? 1.933 10.297 26.969 1 96.44 29 ARG B O 1
ATOM 2869 N N . SER B 1 30 ? 3.777 10.344 25.719 1 95.31 30 SER B N 1
ATOM 2870 C CA . SER B 1 30 ? 3.5 11.695 25.266 1 95.31 30 SER B CA 1
ATOM 2871 C C . SER B 1 30 ? 2.189 11.758 24.484 1 95.31 30 SER B C 1
ATOM 2873 O O . SER B 1 30 ? 1.388 12.672 24.672 1 95.31 30 SER B O 1
ATOM 2875 N N . LEU B 1 31 ? 1.954 10.805 23.594 1 95.44 31 LEU B N 1
ATOM 2876 C CA . LEU B 1 31 ? 0.745 10.797 22.781 1 95.44 31 LEU B CA 1
ATOM 2877 C C . LEU B 1 31 ? -0.494 10.594 23.656 1 95.44 31 LEU B C 1
ATOM 2879 O O . LEU B 1 31 ? -1.553 11.164 23.359 1 95.44 31 LEU B O 1
ATOM 2883 N N . ARG B 1 32 ? -0.355 9.789 24.672 1 96.88 32 ARG B N 1
ATOM 2884 C CA . ARG B 1 32 ? -1.456 9.641 25.609 1 96.88 32 ARG B CA 1
ATOM 2885 C C . ARG B 1 32 ? -1.832 10.984 26.234 1 96.88 32 ARG B C 1
ATOM 2887 O O . ARG B 1 32 ? -3.012 11.336 26.297 1 96.88 32 ARG B O 1
ATOM 2894 N N . ARG B 1 33 ? -0.856 11.695 26.688 1 96.25 33 ARG B N 1
ATOM 2895 C CA . ARG B 1 33 ? -1.096 13.008 27.281 1 96.25 33 ARG B CA 1
ATOM 2896 C C . ARG B 1 33 ? -1.752 13.953 26.297 1 96.25 33 ARG B C 1
ATOM 2898 O O . ARG B 1 33 ? -2.621 14.75 26.656 1 96.25 33 ARG B O 1
ATOM 2905 N N . LEU B 1 34 ? -1.308 13.891 25.078 1 96.06 34 LEU B N 1
ATOM 2906 C CA . LEU B 1 34 ? -1.91 14.719 24.031 1 96.06 34 LEU B CA 1
ATOM 2907 C C . LEU B 1 34 ? -3.385 14.375 23.844 1 96.06 34 LEU B C 1
ATOM 2909 O O . LEU B 1 34 ? -4.23 15.266 23.766 1 96.06 34 LEU B O 1
ATOM 2913 N N . CYS B 1 35 ? -3.654 13.086 23.75 1 96.69 35 CYS B N 1
ATOM 2914 C CA . CYS B 1 35 ? -5.035 12.641 23.594 1 96.69 35 CYS B CA 1
ATOM 2915 C C . CYS B 1 35 ? -5.887 13.078 24.781 1 96.69 35 CYS B C 1
ATOM 2917 O O . CYS B 1 35 ? -7.02 13.531 24.609 1 96.69 35 CYS B O 1
ATOM 2919 N N . ASP B 1 36 ? -5.332 13.031 25.984 1 96.5 36 ASP B N 1
ATOM 2920 C CA . ASP B 1 36 ? -6.035 13.461 27.188 1 96.5 36 ASP B CA 1
ATOM 2921 C C . ASP B 1 36 ? -6.371 14.945 27.125 1 96.5 36 ASP B C 1
ATOM 2923 O O . ASP B 1 36 ? -7.395 15.383 27.672 1 96.5 36 ASP B O 1
ATOM 2927 N N . ALA B 1 37 ? -5.512 15.664 26.516 1 95.75 37 ALA B N 1
ATOM 2928 C CA . ALA B 1 37 ? -5.703 17.109 26.391 1 95.75 37 ALA B CA 1
ATOM 2929 C C . ALA B 1 37 ? -6.66 17.438 25.25 1 95.75 37 ALA B C 1
ATOM 2931 O O . ALA B 1 37 ? -6.906 18.609 24.953 1 95.75 37 ALA B O 1
ATOM 2932 N N . GLY B 1 38 ? -7.141 16.406 24.547 1 95.75 38 GLY B N 1
ATOM 2933 C CA . GLY B 1 38 ? -8.156 16.594 23.531 1 95.75 38 GLY B CA 1
ATOM 2934 C C . GLY B 1 38 ? -7.59 16.688 22.125 1 95.75 38 GLY B C 1
ATOM 2935 O O . GLY B 1 38 ? -8.32 16.969 21.172 1 95.75 38 GLY B O 1
ATOM 2936 N N . HIS B 1 39 ? -6.258 16.453 21.953 1 96.69 39 HIS B N 1
ATOM 2937 C CA . HIS B 1 39 ? -5.641 16.484 20.641 1 96.69 39 HIS B CA 1
ATOM 2938 C C . HIS B 1 39 ? -5.805 15.148 19.922 1 96.69 39 HIS B C 1
ATOM 2940 O O . HIS B 1 39 ? -6.137 14.141 20.547 1 96.69 39 HIS B O 1
ATOM 2946 N N . GLN B 1 40 ? -5.688 15.164 18.609 1 97.69 40 GLN B N 1
ATOM 2947 C CA . GLN B 1 40 ? -5.828 13.992 17.75 1 97.69 40 GLN B CA 1
ATOM 2948 C C . GLN B 1 40 ? -4.57 13.766 16.922 1 97.69 40 GLN B C 1
ATOM 2950 O O . GLN B 1 40 ? -4.484 14.234 15.781 1 97.69 40 GLN B O 1
ATOM 2955 N N . PRO B 1 41 ? -3.625 13.023 17.453 1 97.62 41 PRO B N 1
ATOM 2956 C CA . PRO B 1 41 ? -2.344 12.852 16.766 1 97.62 41 PRO B CA 1
ATOM 2957 C C . PRO B 1 41 ? -2.389 11.773 15.688 1 97.62 41 PRO B C 1
ATOM 2959 O O . PRO B 1 41 ? -3.088 10.766 15.844 1 97.62 41 PRO B O 1
ATOM 2962 N N . VAL B 1 42 ? -1.702 11.938 14.625 1 98.38 42 VAL B N 1
ATOM 2963 C CA . VAL B 1 42 ? -1.324 10.953 13.609 1 98.38 42 VAL B CA 1
ATOM 2964 C C . VAL B 1 42 ? 0.192 10.773 13.609 1 98.38 42 VAL B C 1
ATOM 2966 O O . VAL B 1 42 ? 0.939 11.75 13.531 1 98.38 42 VAL B O 1
ATOM 2969 N N . LEU B 1 43 ? 0.62 9.578 13.703 1 98.06 43 LEU B N 1
ATOM 2970 C CA . LEU B 1 43 ? 2.049 9.289 13.734 1 98.06 43 LEU B CA 1
ATOM 2971 C C . LEU B 1 43 ? 2.545 8.836 12.367 1 98.06 43 LEU B C 1
ATOM 2973 O O . LEU B 1 43 ? 1.935 7.969 11.742 1 98.06 43 LEU B O 1
ATOM 2977 N N . VAL B 1 44 ? 3.541 9.477 11.828 1 97.5 44 VAL B N 1
ATOM 2978 C CA . VAL B 1 44 ? 4.273 9.016 10.656 1 97.5 44 VAL B CA 1
ATOM 2979 C C . VAL B 1 44 ? 5.641 8.477 11.086 1 97.5 44 VAL B C 1
ATOM 2981 O O . VAL B 1 44 ? 6.457 9.211 11.641 1 97.5 44 VAL B O 1
ATOM 2984 N N . SER B 1 45 ? 5.867 7.258 10.812 1 95.88 45 SER B N 1
ATOM 2985 C CA . SER B 1 45 ? 7.035 6.605 11.398 1 95.88 45 SER B CA 1
ATOM 2986 C C . SER B 1 45 ? 7.973 6.074 10.32 1 95.88 45 SER B C 1
ATOM 2988 O O . SER B 1 45 ? 7.52 5.547 9.305 1 95.88 45 SER B O 1
ATOM 2990 N N . SER B 1 46 ? 9.266 6.234 10.586 1 93.31 46 SER B N 1
ATOM 2991 C CA . SER B 1 46 ? 10.297 5.484 9.875 1 93.31 46 SER B CA 1
ATOM 2992 C C . SER B 1 46 ? 10.719 4.25 10.664 1 93.31 46 SER B C 1
ATOM 2994 O O . SER B 1 46 ? 10 3.801 11.562 1 93.31 46 SER B O 1
ATOM 2996 N N . GLY B 1 47 ? 11.734 3.551 10.227 1 92.94 47 GLY B N 1
ATOM 2997 C CA . GLY B 1 47 ? 12.352 2.561 11.094 1 92.94 47 GLY B CA 1
ATOM 2998 C C . GLY B 1 47 ? 12.086 1.133 10.656 1 92.94 47 GLY B C 1
ATOM 2999 O O . GLY B 1 47 ? 12.672 0.192 11.195 1 92.94 47 GLY B O 1
ATOM 3000 N N . ALA B 1 48 ? 11.211 0.917 9.633 1 94.81 48 ALA B N 1
ATOM 3001 C CA . ALA B 1 48 ? 10.898 -0.442 9.195 1 94.81 48 ALA B CA 1
ATOM 3002 C C . ALA B 1 48 ? 12.148 -1.161 8.703 1 94.81 48 ALA B C 1
ATOM 3004 O O . ALA B 1 48 ? 12.359 -2.336 9.008 1 94.81 48 ALA B O 1
ATOM 3005 N N . VAL B 1 49 ? 12.992 -0.486 7.941 1 93.56 49 VAL B N 1
ATOM 3006 C CA . VAL B 1 49 ? 14.227 -1.08 7.43 1 93.56 49 VAL B CA 1
ATOM 3007 C C . VAL B 1 49 ? 15.148 -1.439 8.586 1 93.56 49 VAL B C 1
ATOM 3009 O O . VAL B 1 49 ? 15.719 -2.531 8.617 1 93.56 49 VAL B O 1
ATOM 3012 N N . ALA B 1 50 ? 15.266 -0.489 9.539 1 93.88 50 ALA B N 1
ATOM 3013 C CA . ALA B 1 50 ? 16.094 -0.752 10.711 1 93.88 50 ALA B CA 1
ATOM 3014 C C . ALA B 1 50 ? 15.578 -1.972 11.477 1 93.88 50 ALA B C 1
ATOM 3016 O O . ALA B 1 50 ? 16.375 -2.803 11.93 1 93.88 50 ALA B O 1
ATOM 3017 N N . ALA B 1 51 ? 14.281 -2.084 11.656 1 96.31 51 ALA B N 1
ATOM 3018 C CA . ALA B 1 51 ? 13.688 -3.24 12.32 1 96.31 51 ALA B CA 1
ATOM 3019 C C . ALA B 1 51 ? 14.008 -4.531 11.57 1 96.31 51 ALA B C 1
ATOM 3021 O O . ALA B 1 51 ? 14.336 -5.551 12.18 1 96.31 51 ALA B O 1
ATOM 3022 N N . GLY B 1 52 ? 13.859 -4.496 10.227 1 96.38 52 GLY B N 1
ATOM 3023 C CA . GLY B 1 52 ? 14.195 -5.652 9.414 1 96.38 52 GLY B CA 1
ATOM 3024 C C . GLY B 1 52 ? 15.656 -6.055 9.516 1 96.38 52 GLY B C 1
ATOM 3025 O O . GLY B 1 52 ? 15.977 -7.242 9.586 1 96.38 52 GLY B O 1
ATOM 3026 N N . ARG B 1 53 ? 16.562 -5.062 9.562 1 94.94 53 ARG B N 1
ATOM 3027 C CA . ARG B 1 53 ? 17.984 -5.316 9.68 1 94.94 53 ARG B CA 1
ATOM 3028 C C . ARG B 1 53 ? 18.312 -6.004 11.008 1 94.94 53 ARG B C 1
ATOM 3030 O O . ARG B 1 53 ? 19.219 -6.836 11.07 1 94.94 53 ARG B O 1
ATOM 3037 N N . ALA B 1 54 ? 17.641 -5.598 11.984 1 95.25 54 ALA B N 1
ATOM 3038 C CA . ALA B 1 54 ? 17.844 -6.227 13.289 1 95.25 54 ALA B CA 1
ATOM 3039 C C . ALA B 1 54 ? 17.469 -7.707 13.242 1 95.25 54 ALA B C 1
ATOM 3041 O O . ALA B 1 54 ? 18.078 -8.531 13.938 1 95.25 54 ALA B O 1
ATOM 3042 N N . LEU B 1 55 ? 16.516 -8.086 12.469 1 95.56 55 LEU B N 1
ATOM 3043 C CA . LEU B 1 55 ? 16.047 -9.469 12.367 1 95.56 55 LEU B CA 1
ATOM 3044 C C . LEU B 1 55 ? 16.969 -10.281 11.453 1 95.56 55 LEU B C 1
ATOM 3046 O O . LEU B 1 55 ? 17.156 -11.477 11.672 1 95.56 55 LEU B O 1
ATOM 3050 N N . ARG B 1 56 ? 17.453 -9.633 10.438 1 96.25 56 ARG B N 1
ATOM 3051 C CA . ARG B 1 56 ? 18.312 -10.289 9.461 1 96.25 56 ARG B CA 1
ATOM 3052 C C . ARG B 1 56 ? 19.562 -9.453 9.195 1 96.25 56 ARG B C 1
ATOM 3054 O O . ARG B 1 56 ? 19.719 -8.891 8.109 1 96.25 56 ARG B O 1
ATOM 3061 N N . PRO B 1 57 ? 20.484 -9.453 10.125 1 93.75 57 PRO B N 1
ATOM 3062 C CA . PRO B 1 57 ? 21.719 -8.672 9.961 1 93.75 57 PRO B CA 1
ATOM 3063 C C . PRO B 1 57 ? 22.578 -9.164 8.805 1 93.75 57 PRO B C 1
ATOM 3065 O O . PRO B 1 57 ? 23.5 -8.469 8.367 1 93.75 57 PRO B O 1
ATOM 3068 N N . ASP B 1 58 ? 22.297 -10.328 8.266 1 93.38 58 ASP B N 1
ATOM 3069 C CA . ASP B 1 58 ? 23.062 -10.922 7.172 1 93.38 58 ASP B CA 1
ATOM 3070 C C . ASP B 1 58 ? 22.703 -10.266 5.836 1 93.38 58 ASP B C 1
ATOM 3072 O O . ASP B 1 58 ? 23.453 -10.383 4.867 1 93.38 58 ASP B O 1
ATOM 3076 N N . ILE B 1 59 ? 21.578 -9.656 5.832 1 90.5 59 ILE B N 1
ATOM 3077 C CA . ILE B 1 59 ? 21.172 -8.961 4.613 1 90.5 59 ILE B CA 1
ATOM 3078 C C . ILE B 1 59 ? 21.719 -7.531 4.645 1 90.5 59 ILE B C 1
ATOM 3080 O O . ILE B 1 59 ? 21.219 -6.688 5.391 1 90.5 59 ILE B O 1
ATOM 3084 N N . ALA B 1 60 ? 22.766 -7.301 3.881 1 83.31 60 ALA B N 1
ATOM 3085 C CA . ALA B 1 60 ? 23.344 -5.965 3.783 1 83.31 60 ALA B CA 1
ATOM 3086 C C . ALA B 1 60 ? 22.609 -5.117 2.748 1 83.31 60 ALA B C 1
ATOM 3088 O O . ALA B 1 60 ? 22.625 -5.434 1.556 1 83.31 60 ALA B O 1
ATOM 3089 N N . ALA B 1 61 ? 21.859 -4.199 3.207 1 75.38 61 ALA B N 1
ATOM 3090 C CA . ALA B 1 61 ? 21.094 -3.424 2.24 1 75.38 61 ALA B CA 1
ATOM 3091 C C . ALA B 1 61 ? 21.938 -2.311 1.629 1 75.38 61 ALA B C 1
ATOM 3093 O O . ALA B 1 61 ? 22.141 -2.264 0.412 1 75.38 61 ALA B O 1
ATOM 3094 N N . GLY B 1 62 ? 22.734 -1.639 2.479 1 76.19 62 GLY B N 1
ATOM 3095 C CA . GLY B 1 62 ? 23.422 -0.478 1.931 1 76.19 62 GLY B CA 1
ATOM 3096 C C . GLY B 1 62 ? 22.516 0.409 1.096 1 76.19 62 GLY B C 1
ATOM 3097 O O . GLY B 1 62 ? 21.469 0.851 1.566 1 76.19 62 GLY B O 1
ATOM 3098 N N . ARG B 1 63 ? 22.969 0.612 -0.206 1 81.25 63 ARG B N 1
ATOM 3099 C CA . ARG B 1 63 ? 22.188 1.428 -1.127 1 81.25 63 ARG B CA 1
ATOM 3100 C C . ARG B 1 63 ? 21.469 0.557 -2.156 1 81.25 63 ARG B C 1
ATOM 3102 O O . ARG B 1 63 ? 21.109 1.031 -3.238 1 81.25 63 ARG B O 1
ATOM 3109 N N . ASN B 1 64 ? 21.375 -0.722 -1.858 1 87.38 64 ASN B N 1
ATOM 3110 C CA . ASN B 1 64 ? 20.625 -1.672 -2.676 1 87.38 64 ASN B CA 1
ATOM 3111 C C . ASN B 1 64 ? 19.125 -1.549 -2.445 1 87.38 64 ASN B C 1
ATOM 3113 O O . ASN B 1 64 ? 18.625 -1.979 -1.411 1 87.38 64 ASN B O 1
ATOM 3117 N N . VAL B 1 65 ? 18.375 -1.119 -3.391 1 87.88 65 VAL B N 1
ATOM 3118 C CA . VAL B 1 65 ? 16.969 -0.768 -3.24 1 87.88 65 VAL B CA 1
ATOM 3119 C C . VAL B 1 65 ? 16.141 -2.025 -2.967 1 87.88 65 VAL B C 1
ATOM 3121 O O . VAL B 1 65 ? 15.391 -2.084 -1.991 1 87.88 65 VAL B O 1
ATOM 3124 N N . PRO B 1 66 ? 16.375 -3.076 -3.746 1 87.88 66 PRO B N 1
ATOM 3125 C CA . PRO B 1 66 ? 15.609 -4.297 -3.473 1 87.88 66 PRO B CA 1
ATOM 3126 C C . PRO B 1 66 ? 15.836 -4.832 -2.061 1 87.88 66 PRO B C 1
ATOM 3128 O O . PRO B 1 66 ? 14.898 -5.289 -1.409 1 87.88 66 PRO B O 1
ATOM 3131 N N . HIS B 1 67 ? 17.031 -4.758 -1.576 1 90.69 67 HIS B N 1
ATOM 3132 C CA . HIS B 1 67 ? 17.328 -5.242 -0.232 1 90.69 67 HIS B CA 1
ATOM 3133 C C . HIS B 1 67 ? 16.641 -4.379 0.825 1 90.69 67 HIS B C 1
ATOM 3135 O O . HIS B 1 67 ? 16.156 -4.898 1.827 1 90.69 67 HIS B O 1
ATOM 3141 N N . LYS B 1 68 ? 16.641 -3.094 0.618 1 91.19 68 LYS B N 1
ATOM 3142 C CA . LYS B 1 68 ? 15.922 -2.205 1.531 1 91.19 68 LYS B CA 1
ATOM 3143 C C . LYS B 1 68 ? 14.43 -2.527 1.562 1 91.19 68 LYS B C 1
ATOM 3145 O O . LYS B 1 68 ? 13.812 -2.529 2.629 1 91.19 68 LYS B O 1
ATOM 3150 N N . GLN B 1 69 ? 13.898 -2.807 0.4 1 91.75 69 GLN B N 1
ATOM 3151 C CA . GLN B 1 69 ? 12.484 -3.146 0.298 1 91.75 69 GLN B CA 1
ATOM 3152 C C . GLN B 1 69 ? 12.18 -4.445 1.035 1 91.75 69 GLN B C 1
ATOM 3154 O O . GLN B 1 69 ? 11.188 -4.531 1.766 1 91.75 69 GLN B O 1
ATOM 3159 N N . MET B 1 70 ? 13.039 -5.395 0.896 1 93.75 70 MET B N 1
ATOM 3160 C CA . MET B 1 70 ? 12.883 -6.668 1.592 1 93.75 70 MET B CA 1
ATOM 3161 C C . MET B 1 70 ? 12.93 -6.473 3.104 1 93.75 70 MET B C 1
ATOM 3163 O O . MET B 1 70 ? 12.086 -7.004 3.83 1 93.75 70 MET B O 1
ATOM 3167 N N . LEU B 1 71 ? 13.914 -5.707 3.516 1 94.69 71 LEU B N 1
ATOM 3168 C CA . LEU B 1 71 ? 14.086 -5.473 4.945 1 94.69 71 LEU B CA 1
ATOM 3169 C C . LEU B 1 71 ? 12.906 -4.695 5.516 1 94.69 71 LEU B C 1
ATOM 3171 O O . LEU B 1 71 ? 12.469 -4.957 6.641 1 94.69 71 LEU B O 1
ATOM 3175 N N . SER B 1 72 ? 12.398 -3.762 4.777 1 94.81 72 SER B N 1
ATOM 3176 C CA . SER B 1 72 ? 11.219 -3.023 5.219 1 94.81 72 SER B CA 1
ATOM 3177 C C . SER B 1 72 ? 10.016 -3.945 5.371 1 94.81 72 SER B C 1
ATOM 3179 O O . SER B 1 72 ? 9.289 -3.863 6.363 1 94.81 72 SER B O 1
ATOM 3181 N N . ALA B 1 73 ? 9.828 -4.832 4.402 1 95.94 73 ALA B N 1
ATOM 3182 C CA . ALA B 1 73 ? 8.711 -5.77 4.438 1 95.94 73 ALA B CA 1
ATOM 3183 C C . ALA B 1 73 ? 8.812 -6.703 5.641 1 95.94 73 ALA B C 1
ATOM 3185 O O . ALA B 1 73 ? 7.801 -7.07 6.238 1 95.94 73 ALA B O 1
ATOM 3186 N N . LEU B 1 74 ? 10.023 -7.078 5.945 1 96.62 74 LEU B N 1
ATOM 3187 C CA . LEU B 1 74 ? 10.297 -7.957 7.078 1 96.62 74 LEU B CA 1
ATOM 3188 C C . LEU B 1 74 ? 10.141 -7.207 8.398 1 96.62 74 LEU B C 1
ATOM 3190 O O . LEU B 1 74 ? 9.578 -7.738 9.359 1 96.62 74 LEU B O 1
ATOM 3194 N N . GLY B 1 75 ? 10.609 -5.961 8.43 1 97 75 GLY B N 1
ATOM 3195 C CA . GLY B 1 75 ? 10.695 -5.188 9.664 1 97 75 GLY B CA 1
ATOM 3196 C C . GLY B 1 75 ? 9.375 -4.527 10.039 1 97 75 GLY B C 1
ATOM 3197 O O . GLY B 1 75 ? 9.125 -4.258 11.219 1 97 75 GLY B O 1
ATOM 3198 N N . GLN B 1 76 ? 8.492 -4.27 9.086 1 97.31 76 GLN B N 1
ATOM 3199 C CA . GLN B 1 76 ? 7.266 -3.516 9.305 1 97.31 76 GLN B CA 1
ATOM 3200 C C . GLN B 1 76 ? 6.367 -4.215 10.328 1 97.31 76 GLN B C 1
ATOM 3202 O O . GLN B 1 76 ? 5.871 -3.586 11.258 1 97.31 76 GLN B O 1
ATOM 3207 N N . PRO B 1 77 ? 6.125 -5.535 10.242 1 97.62 77 PRO B N 1
ATOM 3208 C CA . PRO B 1 77 ? 5.309 -6.191 11.266 1 97.62 77 PRO B CA 1
ATOM 3209 C C . PRO B 1 77 ? 5.922 -6.09 12.656 1 97.62 77 PRO B C 1
ATOM 3211 O O . PRO B 1 77 ? 5.199 -5.926 13.641 1 97.62 77 PRO B O 1
ATOM 3214 N N . ALA B 1 78 ? 7.23 -6.207 12.727 1 97.75 78 ALA B N 1
ATOM 3215 C CA . ALA B 1 78 ? 7.902 -6.098 14.016 1 97.75 78 ALA B CA 1
ATOM 3216 C C . ALA B 1 78 ? 7.754 -4.695 14.594 1 97.75 78 ALA B C 1
ATOM 3218 O O . ALA B 1 78 ? 7.48 -4.535 15.789 1 97.75 78 ALA B O 1
ATOM 3219 N N . LEU B 1 79 ? 7.945 -3.73 13.781 1 97.62 79 LEU B N 1
ATOM 3220 C CA . LEU B 1 79 ? 7.801 -2.342 14.211 1 97.62 79 LEU B CA 1
ATOM 3221 C C . LEU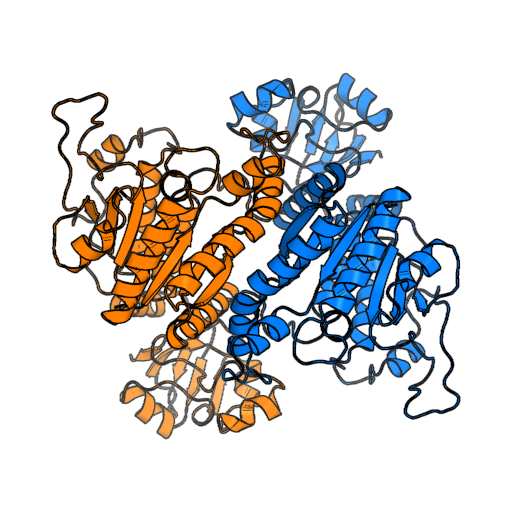 B 1 79 ? 6.383 -2.064 14.688 1 97.62 79 LEU B C 1
ATOM 3223 O O . LEU B 1 79 ? 6.184 -1.466 15.75 1 97.62 79 LEU B O 1
ATOM 3227 N N . MET B 1 80 ? 5.391 -2.508 13.961 1 98.31 80 MET B N 1
ATOM 3228 C CA . MET B 1 80 ? 3.994 -2.271 14.312 1 98.31 80 MET B CA 1
ATOM 3229 C C . MET B 1 80 ? 3.619 -3.027 15.586 1 98.31 80 MET B C 1
ATOM 3231 O O . MET B 1 80 ? 2.809 -2.547 16.375 1 98.31 80 MET B O 1
ATOM 3235 N N . ALA B 1 81 ? 4.168 -4.223 15.711 1 97.88 81 ALA B N 1
ATOM 3236 C CA . ALA B 1 81 ? 3.938 -4.953 16.953 1 97.88 81 ALA B CA 1
ATOM 3237 C C . ALA B 1 81 ? 4.441 -4.164 18.156 1 97.88 81 ALA B C 1
ATOM 3239 O O . ALA B 1 81 ? 3.791 -4.129 19.203 1 97.88 81 ALA B O 1
ATOM 3240 N N . LEU B 1 82 ? 5.605 -3.588 18.016 1 97.94 82 LEU B N 1
ATOM 3241 C CA . LEU B 1 82 ? 6.18 -2.764 19.062 1 97.94 82 LEU B CA 1
ATOM 3242 C C . LEU B 1 82 ? 5.277 -1.572 19.375 1 97.94 82 LEU B C 1
ATOM 3244 O O . LEU B 1 82 ? 4.941 -1.33 20.547 1 97.94 82 LEU B O 1
ATOM 3248 N N . TYR B 1 83 ? 4.836 -0.832 18.375 1 98.38 83 TYR B N 1
ATOM 3249 C CA . TYR B 1 83 ? 3.914 0.282 18.562 1 98.38 83 TYR B CA 1
ATOM 3250 C C . TYR B 1 83 ? 2.631 -0.182 19.25 1 98.38 83 TYR B C 1
ATOM 3252 O O . TYR B 1 83 ? 2.156 0.451 20.188 1 98.38 83 TYR B O 1
ATOM 3260 N N . THR B 1 84 ? 2.064 -1.291 18.719 1 98.31 84 THR B N 1
ATOM 3261 C CA . THR B 1 84 ? 0.81 -1.808 19.266 1 98.31 84 THR B CA 1
ATOM 3262 C C . THR B 1 84 ? 0.937 -2.096 20.75 1 98.31 84 THR B C 1
ATOM 3264 O O . THR B 1 84 ? 0.086 -1.686 21.547 1 98.31 84 THR B O 1
ATOM 3267 N N . ALA B 1 85 ? 2.008 -2.719 21.125 1 98.06 85 ALA B N 1
ATOM 3268 C CA . ALA B 1 85 ? 2.215 -3.088 22.531 1 98.06 85 ALA B CA 1
ATOM 3269 C C . ALA B 1 85 ? 2.416 -1.851 23.406 1 98.06 85 ALA B C 1
ATOM 3271 O O . ALA B 1 85 ? 1.773 -1.707 24.438 1 98.06 85 ALA B O 1
ATOM 3272 N N . LEU B 1 86 ? 3.295 -0.954 23.031 1 98.19 86 LEU B N 1
ATOM 3273 C CA . LEU B 1 86 ? 3.65 0.216 23.828 1 98.19 86 LEU B CA 1
ATOM 3274 C C . LEU B 1 86 ? 2.461 1.16 23.969 1 98.19 86 LEU B C 1
ATOM 3276 O O . LEU B 1 86 ? 2.248 1.745 25.031 1 98.19 86 LEU B O 1
ATOM 3280 N N . PHE B 1 87 ? 1.727 1.335 22.891 1 98.38 87 PHE B N 1
ATOM 3281 C CA . PHE B 1 87 ? 0.566 2.215 22.938 1 98.38 87 PHE B CA 1
ATOM 3282 C C . PHE B 1 87 ? -0.551 1.589 23.766 1 98.38 87 PHE B C 1
ATOM 3284 O O . PHE B 1 87 ? -1.274 2.291 24.484 1 98.38 87 PHE B O 1
ATOM 3291 N N . ALA B 1 88 ? -0.699 0.279 23.641 1 98 88 ALA B N 1
ATOM 3292 C CA . ALA B 1 88 ? -1.682 -0.418 24.469 1 98 88 ALA B CA 1
ATOM 3293 C C . ALA B 1 88 ? -1.399 -0.205 25.953 1 98 88 ALA B C 1
ATOM 3295 O O . ALA B 1 88 ? -2.326 -0.061 26.766 1 98 88 ALA B O 1
ATOM 3296 N N . ASP B 1 89 ? -0.151 -0.172 26.359 1 98.06 89 ASP B N 1
ATOM 3297 C CA . ASP B 1 89 ? 0.25 0.089 27.734 1 98.06 89 ASP B CA 1
ATOM 3298 C C . ASP B 1 89 ? -0.284 1.436 28.219 1 98.06 89 ASP B C 1
ATOM 3300 O O . ASP B 1 89 ? -0.495 1.633 29.422 1 98.06 89 ASP B O 1
ATOM 3304 N N . GLU B 1 90 ? -0.504 2.342 27.312 1 97.94 90 GLU B N 1
ATOM 3305 C CA . GLU B 1 90 ? -1.006 3.672 27.641 1 97.94 90 GLU B CA 1
ATOM 3306 C C . GLU B 1 90 ? -2.506 3.777 27.375 1 97.94 90 GLU B C 1
ATOM 3308 O O . GLU B 1 90 ? -3.062 4.875 27.359 1 97.94 90 GLU B O 1
ATOM 3313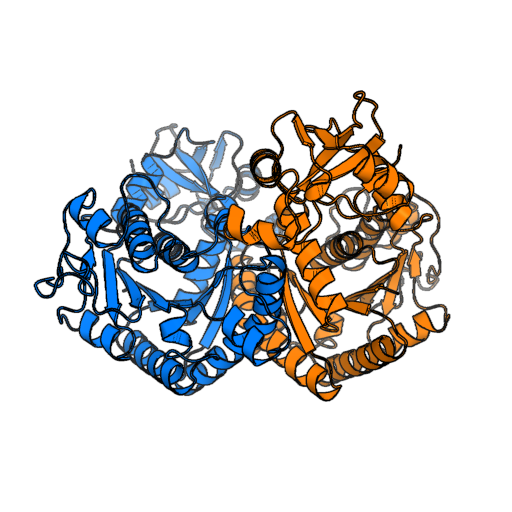 N N . GLY B 1 91 ? -3.127 2.648 27.016 1 97.5 91 GLY B N 1
ATOM 3314 C CA . GLY B 1 91 ? -4.562 2.621 26.781 1 97.5 91 GLY B CA 1
ATOM 3315 C C . GLY B 1 91 ? -4.949 3.152 25.422 1 97.5 91 GLY B C 1
ATOM 3316 O O . GLY B 1 91 ? -6.082 3.594 25.219 1 97.5 91 GLY B O 1
ATOM 3317 N N . LEU B 1 92 ? -4.031 3.172 24.516 1 97.62 92 LEU B N 1
ATOM 3318 C CA . LEU B 1 92 ? -4.285 3.656 23.156 1 97.62 92 LEU B CA 1
ATOM 3319 C C . LEU B 1 92 ? -4.27 2.508 22.156 1 97.62 92 LEU B C 1
ATOM 3321 O O . LEU B 1 92 ? -3.547 1.524 22.344 1 97.62 92 LEU B O 1
ATOM 3325 N N . GLN B 1 93 ? -5.07 2.586 21.141 1 97.81 93 GLN B N 1
ATOM 3326 C CA . GLN B 1 93 ? -5.047 1.669 20.016 1 97.81 93 GLN B CA 1
ATOM 3327 C C . GLN B 1 93 ? -4.422 2.326 18.781 1 97.81 93 GLN B C 1
ATOM 3329 O O . GLN B 1 93 ? -4.633 3.516 18.531 1 97.81 93 GLN B O 1
ATOM 3334 N N . VAL B 1 94 ? -3.629 1.528 18.062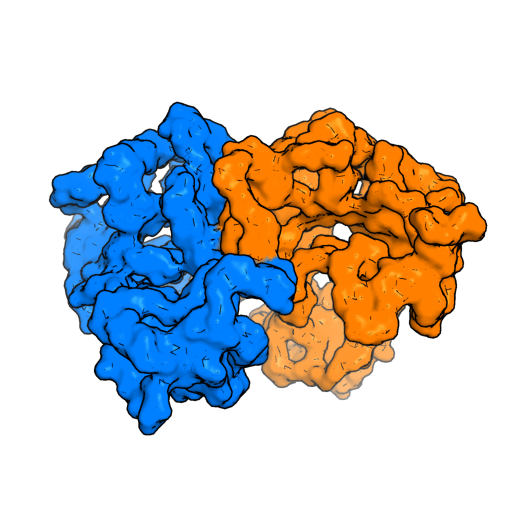 1 98.25 94 VAL B N 1
ATOM 3335 C CA . VAL B 1 94 ? -2.994 2.074 16.859 1 98.25 94 VAL B CA 1
ATOM 3336 C C . VAL B 1 94 ? -3.439 1.285 15.633 1 98.25 94 VAL B C 1
ATOM 3338 O O . VAL B 1 94 ? -3.764 0.1 15.734 1 98.25 94 VAL B O 1
ATOM 3341 N N . ALA B 1 95 ? -3.533 1.924 14.508 1 98.31 95 ALA B N 1
ATOM 3342 C CA . ALA B 1 95 ? -3.824 1.329 13.211 1 98.31 95 ALA B CA 1
ATOM 3343 C C . ALA B 1 95 ? -2.678 1.561 12.227 1 98.31 95 ALA B C 1
ATOM 3345 O O . ALA B 1 95 ? -1.991 2.584 12.297 1 98.31 95 ALA B O 1
ATOM 3346 N N . GLN B 1 96 ? -2.494 0.61 11.328 1 98.12 96 GLN B N 1
ATOM 3347 C CA . GLN B 1 96 ? -1.42 0.691 10.352 1 98.12 96 GLN B CA 1
ATOM 3348 C C . GLN B 1 96 ? -1.927 1.257 9.023 1 98.12 96 GLN B C 1
ATOM 3350 O O . GLN B 1 96 ? -2.906 0.758 8.461 1 98.12 96 GLN B O 1
ATOM 3355 N N . ILE B 1 97 ? -1.243 2.232 8.547 1 96.12 97 ILE B N 1
ATOM 3356 C CA . ILE B 1 97 ? -1.51 2.795 7.227 1 96.12 97 ILE B CA 1
ATOM 3357 C C . ILE B 1 97 ? -0.227 2.795 6.398 1 96.12 97 ILE B C 1
ATOM 3359 O O . ILE B 1 97 ? 0.779 3.385 6.797 1 96.12 97 ILE B O 1
ATOM 3363 N N . LEU B 1 98 ? -0.21 2.066 5.312 1 93.38 98 LEU B N 1
ATOM 3364 C CA . LEU B 1 98 ? 0.92 2.088 4.391 1 93.38 98 LEU B CA 1
ATOM 3365 C C . LEU B 1 98 ? 0.554 2.809 3.098 1 93.38 98 LEU B C 1
ATOM 3367 O O . LEU B 1 98 ? -0.405 2.43 2.42 1 93.38 98 LEU B O 1
ATOM 3371 N N . LEU B 1 99 ? 1.312 3.861 2.791 1 89.62 99 LEU B N 1
ATOM 3372 C CA . LEU B 1 99 ? 1.02 4.684 1.623 1 89.62 99 LEU B CA 1
ATOM 3373 C C . LEU B 1 99 ? 2.287 4.953 0.819 1 89.62 99 LEU B C 1
ATOM 3375 O O . LEU B 1 99 ? 3.383 5.023 1.382 1 89.62 99 LEU B O 1
ATOM 3379 N N . THR B 1 100 ? 2.127 5.066 -0.491 1 83.25 100 THR B N 1
ATOM 3380 C CA . THR B 1 100 ? 3.17 5.652 -1.327 1 83.25 100 THR B CA 1
ATOM 3381 C C . THR B 1 100 ? 2.854 7.109 -1.645 1 83.25 100 THR B C 1
ATOM 3383 O O . THR B 1 100 ? 1.72 7.559 -1.468 1 83.25 100 THR B O 1
ATOM 3386 N N . HIS B 1 101 ? 3.828 7.785 -2.094 1 76 101 HIS B N 1
ATOM 3387 C CA . HIS B 1 101 ? 3.598 9.156 -2.537 1 76 101 HIS B CA 1
ATOM 3388 C C . HIS B 1 101 ? 2.551 9.203 -3.646 1 76 101 HIS B C 1
ATOM 3390 O O . HIS B 1 101 ? 1.697 10.094 -3.66 1 76 101 HIS B O 1
ATOM 3396 N N . ALA B 1 102 ? 2.613 8.211 -4.496 1 72.69 102 ALA B N 1
ATOM 3397 C CA . ALA B 1 102 ? 1.701 8.148 -5.637 1 72.69 102 ALA B CA 1
ATOM 3398 C C . ALA B 1 102 ? 0.259 7.965 -5.176 1 72.69 102 ALA B C 1
ATOM 3400 O O . ALA B 1 102 ? -0.674 8.445 -5.824 1 72.69 102 ALA B O 1
ATOM 3401 N N . ASP B 1 103 ? 0.07 7.348 -4.098 1 75.56 103 ASP B N 1
ATOM 3402 C CA . ASP B 1 103 ? -1.272 7.133 -3.566 1 75.56 103 ASP B CA 1
ATOM 3403 C C . ASP B 1 103 ? -1.924 8.453 -3.166 1 75.56 103 ASP B C 1
ATOM 3405 O O . ASP B 1 103 ? -3.121 8.648 -3.381 1 75.56 103 ASP B O 1
ATOM 3409 N N . VAL B 1 104 ? -1.104 9.32 -2.688 1 71.44 104 VAL B N 1
ATOM 3410 C CA . VAL B 1 104 ? -1.643 10.578 -2.17 1 71.44 104 VAL B CA 1
ATOM 3411 C C . VAL B 1 104 ? -1.768 11.594 -3.303 1 71.44 104 VAL B C 1
ATOM 3413 O O . VAL B 1 104 ? -2.441 12.609 -3.158 1 71.44 104 VAL B O 1
ATOM 3416 N N . GLU B 1 105 ? -1.192 11.203 -4.391 1 68.69 105 GLU B N 1
ATOM 3417 C CA . GLU B 1 105 ? -1.284 12.109 -5.531 1 68.69 105 GLU B CA 1
ATOM 3418 C C . GLU B 1 105 ? -2.461 11.742 -6.434 1 68.69 105 GLU B C 1
ATOM 3420 O O . GLU B 1 105 ? -2.92 12.562 -7.23 1 68.69 105 GLU B O 1
ATOM 3425 N N . HIS B 1 106 ? -2.896 10.492 -6.316 1 71.62 106 HIS B N 1
ATOM 3426 C CA . HIS B 1 106 ? -4.062 10.047 -7.074 1 71.62 106 HIS B CA 1
ATOM 3427 C C . HIS B 1 106 ? -5.355 10.422 -6.363 1 71.62 106 HIS B C 1
ATOM 3429 O O . HIS B 1 106 ? -5.57 10.047 -5.207 1 71.62 106 HIS B O 1
ATOM 3435 N N . ARG B 1 107 ? -6.191 11.062 -7.016 1 71.25 107 ARG B N 1
ATOM 3436 C CA . ARG B 1 107 ? -7.363 11.703 -6.43 1 71.25 107 ARG B CA 1
ATOM 3437 C C . ARG B 1 107 ? -8.211 10.695 -5.664 1 71.25 107 ARG B C 1
ATOM 3439 O O . ARG B 1 107 ? -8.609 10.953 -4.523 1 71.25 107 ARG B O 1
ATOM 3446 N N . ARG B 1 108 ? -8.508 9.57 -6.32 1 74.88 108 ARG B N 1
ATOM 3447 C CA . ARG B 1 108 ? -9.383 8.586 -5.691 1 74.88 108 ARG B CA 1
ATOM 3448 C C . ARG B 1 108 ? -8.719 7.953 -4.473 1 74.88 108 ARG B C 1
ATOM 3450 O O . ARG B 1 108 ? -9.344 7.801 -3.422 1 74.88 108 ARG B O 1
ATOM 3457 N N . ARG B 1 109 ? -7.504 7.609 -4.641 1 78.81 109 ARG B N 1
ATOM 3458 C CA . ARG B 1 109 ? -6.77 7.004 -3.535 1 78.81 109 ARG B CA 1
ATOM 3459 C C . ARG B 1 109 ? -6.582 8 -2.395 1 78.81 109 ARG B C 1
ATOM 3461 O O . ARG B 1 109 ? -6.59 7.617 -1.223 1 78.81 109 ARG B O 1
ATOM 3468 N N . TYR B 1 110 ? -6.48 9.227 -2.828 1 81.44 110 TYR B N 1
ATOM 3469 C CA . TYR B 1 110 ? -6.383 10.312 -1.856 1 81.44 110 TYR B CA 1
ATOM 3470 C C . TYR B 1 110 ? -7.613 10.359 -0.961 1 81.44 110 TYR B C 1
ATOM 3472 O O . TYR B 1 110 ? -7.496 10.375 0.267 1 81.44 110 TYR B O 1
ATOM 3480 N N . LEU B 1 111 ? -8.773 10.359 -1.543 1 84.88 111 LEU B N 1
ATOM 3481 C CA . LEU B 1 111 ? -10.023 10.453 -0.799 1 84.88 111 LEU B CA 1
ATOM 3482 C C . LEU B 1 111 ? -10.203 9.242 0.108 1 84.88 111 LEU B C 1
ATOM 3484 O O . LEU B 1 111 ? -10.68 9.367 1.238 1 84.88 111 LEU B O 1
ATOM 3488 N N . ASN B 1 112 ? -9.812 8.047 -0.362 1 84.94 112 ASN B N 1
ATOM 3489 C CA . ASN B 1 112 ? -9.914 6.844 0.455 1 84.94 112 ASN B CA 1
ATOM 3490 C C . ASN B 1 112 ? -9.016 6.922 1.685 1 84.94 112 ASN B C 1
ATOM 3492 O O . ASN B 1 112 ? -9.445 6.602 2.795 1 84.94 112 ASN B O 1
ATOM 3496 N N . ALA B 1 113 ? -7.809 7.367 1.438 1 88.94 113 ALA B N 1
ATOM 3497 C CA . ALA B 1 113 ? -6.871 7.527 2.547 1 88.94 113 ALA B CA 1
ATOM 3498 C C . ALA B 1 113 ? -7.391 8.539 3.562 1 88.94 113 ALA B C 1
ATOM 3500 O O . ALA B 1 113 ? -7.332 8.305 4.77 1 88.94 113 ALA B O 1
ATOM 3501 N N . ARG B 1 114 ? -7.898 9.633 3.051 1 90.81 114 ARG B N 1
ATOM 3502 C CA . ARG B 1 114 ? -8.438 10.68 3.912 1 90.81 114 ARG B CA 1
ATOM 3503 C C . ARG B 1 114 ? -9.578 10.148 4.773 1 90.81 114 ARG B C 1
ATOM 3505 O O . ARG B 1 114 ? -9.586 10.344 5.992 1 90.81 114 ARG B O 1
ATOM 3512 N N . THR B 1 115 ? -10.508 9.469 4.148 1 88.75 115 THR B N 1
ATOM 3513 C CA . THR B 1 115 ? -11.68 8.953 4.844 1 88.75 115 THR B CA 1
ATOM 3514 C C . THR B 1 115 ? -11.273 7.941 5.914 1 88.75 115 THR B C 1
ATOM 3516 O O . THR B 1 115 ? -11.797 7.969 7.031 1 88.75 115 THR B O 1
ATOM 3519 N N . THR B 1 116 ? -10.344 7.105 5.562 1 91.56 116 THR B N 1
ATOM 3520 C CA . THR B 1 116 ? -9.867 6.113 6.523 1 91.56 116 THR B CA 1
ATOM 3521 C C . THR B 1 116 ? -9.18 6.793 7.707 1 91.56 116 THR B C 1
ATOM 3523 O O . THR B 1 116 ? -9.484 6.488 8.859 1 91.56 116 THR B O 1
ATOM 3526 N N . LEU B 1 117 ? -8.328 7.715 7.445 1 95.12 117 LEU B N 1
ATOM 3527 C CA . LEU B 1 117 ? -7.582 8.406 8.492 1 95.12 117 LEU B CA 1
ATOM 3528 C C . LEU B 1 117 ? -8.523 9.164 9.422 1 95.12 117 LEU B C 1
ATOM 3530 O O . LEU B 1 117 ? -8.422 9.055 10.641 1 95.12 117 LEU B O 1
ATOM 3534 N N . LEU B 1 118 ? -9.438 9.891 8.852 1 93.88 118 LEU B N 1
ATOM 3535 C CA . LEU B 1 118 ? -10.383 10.656 9.656 1 93.88 118 LEU B CA 1
ATOM 3536 C C . LEU B 1 118 ? -11.289 9.727 10.461 1 93.88 118 LEU B C 1
ATOM 3538 O O . LEU B 1 118 ? -11.609 10.016 11.617 1 93.88 118 LEU B O 1
ATOM 3542 N N . GLY B 1 119 ? -11.711 8.633 9.805 1 92.5 119 GLY B N 1
ATOM 3543 C CA . GLY B 1 119 ? -12.5 7.648 10.531 1 92.5 119 GLY B CA 1
ATOM 3544 C C . GLY B 1 119 ? -11.789 7.09 11.75 1 92.5 119 GLY B C 1
ATOM 3545 O O . GLY B 1 119 ? -12.391 6.953 12.82 1 92.5 119 GLY B O 1
ATOM 3546 N N . LEU B 1 120 ? -10.547 6.75 11.609 1 96.19 120 LEU B N 1
ATOM 3547 C CA . LEU B 1 120 ? -9.742 6.238 12.711 1 96.19 120 LEU B CA 1
ATOM 3548 C C . LEU B 1 120 ? -9.625 7.273 13.828 1 96.19 120 LEU B C 1
ATOM 3550 O O . LEU B 1 120 ? -9.844 6.953 15 1 96.19 120 LEU B O 1
ATOM 3554 N N . ILE B 1 121 ? -9.32 8.492 13.43 1 96.06 121 ILE B N 1
ATOM 3555 C CA . ILE B 1 121 ? -9.164 9.586 14.383 1 96.06 121 ILE B CA 1
ATOM 3556 C C . ILE B 1 121 ? -10.461 9.766 15.172 1 96.06 121 ILE B C 1
ATOM 3558 O O . ILE B 1 121 ? -10.438 9.867 16.406 1 96.06 121 ILE B O 1
ATOM 3562 N N . ASP B 1 122 ? -11.547 9.75 14.461 1 93.38 122 ASP B N 1
ATOM 3563 C CA . ASP B 1 122 ? -12.852 9.938 15.086 1 93.38 122 ASP B CA 1
ATOM 3564 C C . ASP B 1 122 ? -13.172 8.805 16.062 1 93.38 122 ASP B C 1
ATOM 3566 O O . ASP B 1 122 ? -13.859 9.008 17.062 1 93.38 122 ASP B O 1
ATOM 3570 N N . ALA B 1 123 ? -12.641 7.656 15.766 1 94.62 123 ALA B N 1
ATOM 3571 C CA . ALA B 1 123 ? -12.883 6.484 16.594 1 94.62 123 ALA B CA 1
ATOM 3572 C C . ALA B 1 123 ? -11.906 6.426 17.766 1 94.62 123 ALA B C 1
ATOM 3574 O O . ALA B 1 123 ? -11.945 5.492 18.578 1 94.62 123 ALA B O 1
ATOM 3575 N N . GLY B 1 124 ? -11 7.367 17.875 1 95.56 124 GLY B N 1
ATOM 3576 C CA . GLY B 1 124 ? -10.023 7.41 18.953 1 95.56 124 GLY B CA 1
ATOM 3577 C C . GLY B 1 124 ? -8.852 6.473 18.734 1 95.56 124 GLY B C 1
ATOM 3578 O O . GLY B 1 124 ? -8.172 6.094 19.703 1 95.56 124 GLY B O 1
ATOM 3579 N N . ILE B 1 125 ? -8.664 6.027 17.547 1 97.56 125 ILE B N 1
ATOM 3580 C CA . ILE B 1 125 ? -7.551 5.156 17.188 1 97.56 125 ILE B CA 1
ATOM 3581 C C . ILE B 1 125 ? -6.422 5.988 16.578 1 97.56 125 ILE B C 1
ATOM 3583 O O . ILE B 1 125 ? -6.656 6.836 15.719 1 97.56 125 ILE B O 1
ATOM 3587 N N . VAL B 1 126 ? -5.188 5.785 17.016 1 98.38 126 VAL B N 1
ATOM 3588 C CA . VAL B 1 126 ? -4.051 6.551 16.516 1 98.38 126 VAL B CA 1
ATOM 3589 C C . VAL B 1 126 ? -3.525 5.918 15.227 1 98.38 126 VAL B C 1
ATOM 3591 O O . VAL B 1 126 ? -2.996 4.805 15.25 1 98.38 126 VAL B O 1
ATOM 3594 N N . PRO B 1 127 ? -3.641 6.598 14.117 1 98.44 127 PRO B N 1
ATOM 3595 C CA . PRO B 1 127 ? -3.023 6.062 12.906 1 98.44 127 PRO B CA 1
ATOM 3596 C C . PRO B 1 127 ? -1.497 6.117 12.945 1 98.44 127 PRO B C 1
ATOM 3598 O O . PRO B 1 127 ? -0.922 7.133 13.344 1 98.44 127 PRO B O 1
ATOM 3601 N N . VAL B 1 128 ? -0.844 5.031 12.609 1 98.56 128 VAL B N 1
ATOM 3602 C CA . VAL B 1 128 ? 0.594 4.973 12.375 1 98.56 128 VAL B CA 1
ATOM 3603 C C . VAL B 1 128 ? 0.863 4.758 10.883 1 98.56 128 VAL B C 1
ATOM 3605 O O . VAL B 1 128 ? 0.633 3.67 10.352 1 98.56 128 VAL B O 1
ATOM 3608 N N . VAL B 1 129 ? 1.382 5.816 10.258 1 97.06 129 VAL B N 1
ATOM 3609 C CA . VAL B 1 129 ? 1.561 5.836 8.812 1 97.06 129 VAL B CA 1
ATOM 3610 C C . VAL B 1 129 ? 3.027 5.582 8.469 1 97.06 129 VAL B C 1
ATOM 3612 O O . VAL B 1 129 ? 3.924 6.137 9.109 1 97.06 1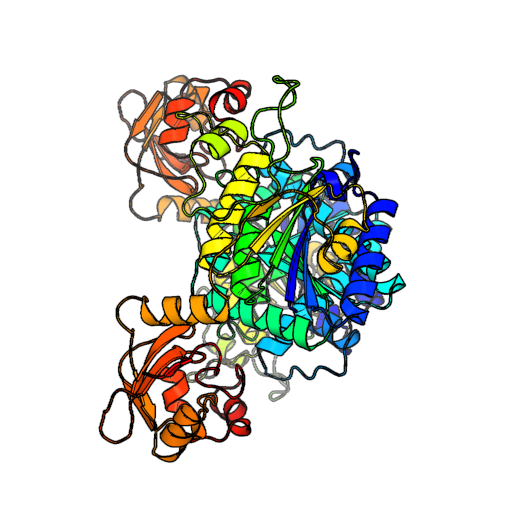29 VAL B O 1
ATOM 3615 N N . ASN B 1 130 ? 3.262 4.73 7.562 1 94.56 130 ASN B N 1
ATOM 3616 C CA . ASN B 1 130 ? 4.582 4.504 6.98 1 94.56 130 ASN B CA 1
ATOM 3617 C C . ASN B 1 130 ? 4.512 4.395 5.461 1 94.56 130 ASN B C 1
ATOM 3619 O O . ASN B 1 130 ? 3.445 4.133 4.902 1 94.56 130 ASN B O 1
ATOM 3623 N N . GLU B 1 131 ? 5.613 4.691 4.91 1 91.31 131 GLU B N 1
ATOM 3624 C CA . GLU B 1 131 ? 5.703 4.461 3.471 1 91.31 131 GLU B CA 1
ATOM 3625 C C . GLU B 1 131 ? 5.605 2.973 3.146 1 91.31 131 GLU B C 1
ATOM 3627 O O . GLU B 1 131 ? 6.121 2.135 3.887 1 91.31 131 GLU B O 1
ATOM 3632 N N . ASN B 1 132 ? 4.852 2.668 2.107 1 90.12 132 ASN B N 1
ATOM 3633 C CA . ASN B 1 132 ? 4.875 1.309 1.575 1 90.12 132 ASN B CA 1
ATOM 3634 C C . ASN B 1 132 ? 6.102 1.068 0.7 1 90.12 132 ASN B C 1
ATOM 3636 O O . ASN B 1 132 ? 6.008 1.107 -0.528 1 90.12 132 ASN B O 1
ATOM 3640 N N . ASP B 1 133 ? 7.184 0.725 1.267 1 83.44 133 ASP B N 1
ATOM 3641 C CA . ASP B 1 133 ? 8.492 0.645 0.628 1 83.44 133 ASP B CA 1
ATOM 3642 C C . ASP B 1 133 ? 8.539 -0.479 -0.405 1 83.44 133 ASP B C 1
ATOM 3644 O O . ASP B 1 133 ? 9.352 -0.453 -1.327 1 83.44 133 ASP B O 1
ATOM 3648 N N . THR B 1 134 ? 7.695 -1.45 -0.165 1 79.88 134 THR B N 1
ATOM 3649 C CA . THR B 1 134 ? 7.641 -2.561 -1.109 1 79.88 134 THR B CA 1
ATOM 3650 C C . THR B 1 134 ? 7.398 -2.055 -2.527 1 79.88 134 THR B C 1
ATOM 3652 O O . THR B 1 134 ? 7.883 -2.643 -3.496 1 79.88 134 THR B O 1
ATOM 3655 N N . LEU B 1 135 ? 6.676 -0.99 -2.6 1 74.5 135 LEU B N 1
ATOM 3656 C CA . LEU B 1 135 ? 6.246 -0.468 -3.895 1 74.5 135 LEU B CA 1
ATOM 3657 C C . LEU B 1 135 ? 7.016 0.8 -4.25 1 74.5 135 LEU B C 1
ATOM 3659 O O . LEU B 1 135 ? 6.938 1.279 -5.383 1 74.5 135 LEU B O 1
ATOM 3663 N N . ALA B 1 136 ? 7.723 1.285 -3.291 1 66.25 136 ALA B N 1
ATOM 3664 C CA . ALA B 1 136 ? 8.328 2.6 -3.482 1 66.25 136 ALA B CA 1
ATOM 3665 C C . ALA B 1 136 ? 9.555 2.512 -4.387 1 66.25 136 ALA B C 1
ATOM 3667 O O . ALA B 1 136 ? 10.25 1.492 -4.406 1 66.25 136 ALA B O 1
ATOM 3668 N N . THR B 1 137 ? 9.648 3.398 -5.391 1 59.88 137 THR B N 1
ATOM 3669 C CA . THR B 1 137 ? 10.773 3.473 -6.316 1 59.88 137 THR B CA 1
ATOM 3670 C C . THR B 1 137 ? 11.891 4.344 -5.746 1 59.88 137 THR B C 1
ATOM 3672 O O . THR B 1 137 ? 11.648 5.156 -4.852 1 59.88 137 THR B O 1
ATOM 3675 N N . ALA B 1 138 ? 13.148 3.885 -5.945 1 53.69 138 ALA B N 1
ATOM 3676 C CA . ALA B 1 138 ? 14.398 4.477 -5.484 1 53.69 138 ALA B CA 1
ATOM 3677 C C . ALA B 1 138 ? 14.383 5.996 -5.652 1 53.69 138 ALA B C 1
ATOM 3679 O O . ALA B 1 138 ? 15.07 6.715 -4.922 1 53.69 138 ALA B O 1
ATOM 3680 N N . GLU B 1 139 ? 13.773 6.387 -6.836 1 47.72 139 GLU B N 1
ATOM 3681 C CA . GLU B 1 139 ? 13.875 7.84 -6.941 1 47.72 139 GLU B CA 1
ATOM 3682 C C . GLU B 1 139 ? 13.484 8.523 -5.637 1 47.72 139 GLU B C 1
ATOM 3684 O O . GLU B 1 139 ? 13.898 9.648 -5.367 1 47.72 139 GLU B O 1
ATOM 3689 N N . ILE B 1 140 ? 12.578 7.902 -4.969 1 47.94 140 ILE B N 1
ATOM 3690 C CA . ILE B 1 140 ? 12.023 8.617 -3.828 1 47.94 140 ILE B CA 1
ATOM 3691 C C . ILE B 1 140 ? 12.82 8.281 -2.57 1 47.94 140 ILE B C 1
ATOM 3693 O O . ILE B 1 140 ? 12.438 7.402 -1.799 1 47.94 140 ILE B O 1
ATOM 3697 N N . ARG B 1 141 ? 14.18 8.023 -2.668 1 44.25 141 ARG B N 1
ATOM 3698 C CA . ARG B 1 141 ? 15.156 7.535 -1.697 1 44.25 141 ARG B CA 1
ATOM 3699 C C . ARG B 1 141 ? 14.922 8.156 -0.325 1 44.25 141 ARG B C 1
ATOM 3701 O O . ARG B 1 141 ? 14.312 7.535 0.55 1 44.25 141 ARG B O 1
ATOM 3708 N N . VAL B 1 142 ? 15.789 9.266 0.09 1 39.53 142 VAL B N 1
ATOM 3709 C CA . VAL B 1 142 ? 16.094 9.859 1.389 1 39.53 142 VAL B CA 1
ATOM 3710 C C . VAL B 1 142 ? 15.039 10.922 1.73 1 39.53 142 VAL B C 1
ATOM 3712 O O . VAL B 1 142 ? 14.836 11.859 0.964 1 39.53 142 VAL B O 1
ATOM 3715 N N . GLY B 1 143 ? 14.172 10.828 2.635 1 52.81 143 GLY B N 1
ATOM 3716 C CA . GLY B 1 143 ? 13.297 11.852 3.189 1 52.81 143 GLY B CA 1
ATOM 3717 C C . GLY B 1 143 ? 11.844 11.664 2.812 1 52.81 143 GLY B C 1
ATOM 3718 O O . GLY B 1 143 ? 11.07 12.625 2.799 1 52.81 143 GLY B O 1
ATOM 3719 N N . ASP B 1 144 ? 11.531 10.367 2.586 1 73.75 144 ASP B N 1
ATOM 3720 C CA . ASP B 1 144 ? 10.234 10.008 2.008 1 73.75 144 ASP B CA 1
ATOM 3721 C C . ASP B 1 144 ? 9.125 10.109 3.047 1 73.75 144 ASP B C 1
ATOM 3723 O O . ASP B 1 144 ? 8.07 10.688 2.781 1 73.75 144 ASP B O 1
ATOM 3727 N N . ASN B 1 145 ? 9.656 9.922 4.168 1 88.44 145 ASN B N 1
ATOM 3728 C CA . ASN B 1 145 ? 8.609 9.961 5.184 1 88.44 145 ASN B CA 1
ATOM 3729 C C . ASN B 1 145 ? 8.328 11.391 5.641 1 88.44 145 ASN B C 1
ATOM 3731 O O . ASN B 1 145 ? 7.246 11.688 6.145 1 88.44 145 ASN B O 1
ATOM 3735 N N . ASP B 1 146 ? 9.352 12.336 5.449 1 92.25 146 ASP B N 1
ATOM 3736 C CA . ASP B 1 146 ? 9.094 13.75 5.727 1 92.25 146 ASP B CA 1
ATOM 3737 C C . ASP B 1 146 ? 8.016 14.305 4.801 1 92.25 146 ASP B C 1
ATOM 3739 O O . ASP B 1 146 ? 7.039 14.898 5.262 1 92.25 146 ASP B O 1
ATOM 3743 N N . GLN B 1 147 ? 8.25 14.102 3.609 1 91.5 147 GLN B N 1
ATOM 3744 C CA . GLN B 1 147 ? 7.27 14.586 2.641 1 91.5 147 GLN B CA 1
ATOM 3745 C C . GLN B 1 147 ? 5.922 13.898 2.828 1 91.5 147 GLN B C 1
ATOM 3747 O O . GLN B 1 147 ? 4.875 14.539 2.734 1 91.5 147 GLN B O 1
ATOM 3752 N N . LEU B 1 148 ? 6.016 12.578 3.055 1 91.88 148 LEU B N 1
ATOM 3753 C CA . LEU B 1 148 ? 4.781 11.852 3.305 1 91.88 148 LEU B CA 1
ATOM 3754 C C . LEU B 1 148 ? 4.016 12.461 4.477 1 91.88 148 LEU B C 1
ATOM 3756 O O . LEU B 1 148 ? 2.791 12.609 4.414 1 91.88 148 LEU B O 1
ATOM 3760 N N . SER B 1 149 ? 4.727 12.859 5.5 1 96.44 149 SER B N 1
ATOM 3761 C CA . SER B 1 149 ? 4.082 13.43 6.676 1 96.44 149 SER B CA 1
ATOM 3762 C C . SER B 1 149 ? 3.4 14.758 6.34 1 96.44 149 SER B C 1
ATOM 3764 O O . SER B 1 149 ? 2.326 15.055 6.863 1 96.44 149 SER B O 1
ATOM 3766 N N . ALA B 1 150 ? 4.027 15.523 5.484 1 95.94 150 ALA B N 1
ATOM 3767 C CA . ALA B 1 150 ? 3.428 16.781 5.039 1 95.94 150 ALA B CA 1
ATOM 3768 C C . ALA B 1 150 ? 2.139 16.531 4.262 1 95.94 150 ALA B C 1
ATOM 3770 O O . ALA B 1 150 ? 1.141 17.234 4.457 1 95.94 150 ALA B O 1
ATOM 3771 N N . LEU B 1 151 ? 2.188 15.57 3.43 1 93.5 151 LEU B N 1
ATOM 3772 C CA . LEU B 1 151 ? 1.003 15.211 2.652 1 93.5 151 LEU B CA 1
ATOM 3773 C C . LEU B 1 151 ? -0.117 14.719 3.564 1 93.5 151 LEU B C 1
ATOM 3775 O O . LEU B 1 151 ? -1.281 15.086 3.373 1 93.5 151 LEU B O 1
ATOM 3779 N N . ILE B 1 152 ? 0.247 13.938 4.578 1 95.44 152 ILE B N 1
ATOM 3780 C CA . ILE B 1 152 ? -0.723 13.43 5.543 1 95.44 152 ILE B CA 1
ATOM 3781 C C . ILE B 1 152 ? -1.352 14.594 6.305 1 95.44 152 ILE B C 1
ATOM 3783 O O . ILE B 1 152 ? -2.559 14.602 6.559 1 95.44 152 ILE B O 1
ATOM 3787 N N . ALA B 1 153 ? -0.522 15.547 6.668 1 96.81 153 ALA B N 1
ATOM 3788 C CA . ALA B 1 153 ? -1.049 16.719 7.359 1 96.81 153 ALA B CA 1
ATOM 3789 C C . ALA B 1 153 ? -2.135 17.406 6.531 1 96.81 153 ALA B C 1
ATOM 3791 O O . ALA B 1 153 ? -3.168 17.812 7.07 1 96.81 153 ALA B O 1
ATOM 3792 N N . GLY B 1 154 ? -1.911 17.531 5.273 1 93.31 154 GLY B N 1
ATOM 3793 C CA . GLY B 1 154 ? -2.92 18.078 4.379 1 93.31 154 GLY B CA 1
ATOM 3794 C C . GLY B 1 154 ? -4.168 17.219 4.289 1 93.31 154 GLY B C 1
ATOM 3795 O O . GLY B 1 154 ? -5.285 17.734 4.277 1 93.31 154 GLY B O 1
ATOM 3796 N N . LEU B 1 155 ? -3.994 15.93 4.289 1 91.19 155 LEU B N 1
ATOM 3797 C CA . LEU B 1 155 ? -5.09 14.969 4.152 1 91.19 155 LEU B CA 1
ATOM 3798 C C . LEU B 1 155 ? -6.059 15.086 5.328 1 91.19 155 LEU B C 1
ATOM 3800 O O . LEU B 1 155 ? -7.27 14.938 5.156 1 91.19 155 LEU B O 1
ATOM 3804 N N . VAL B 1 156 ? -5.508 15.359 6.469 1 94.94 156 VAL B N 1
ATOM 3805 C CA . VAL B 1 156 ? -6.371 15.312 7.645 1 94.94 156 VAL B CA 1
ATOM 3806 C C . VAL B 1 156 ? -6.629 16.734 8.148 1 94.94 156 VAL B C 1
ATOM 3808 O O . VAL B 1 156 ? -7.121 16.922 9.266 1 94.94 156 VAL B O 1
ATOM 3811 N N . ASP B 1 157 ? -6.211 17.734 7.383 1 94.44 157 ASP B N 1
ATOM 3812 C CA . ASP B 1 157 ? -6.406 19.125 7.73 1 94.44 157 ASP B CA 1
ATOM 3813 C C . ASP B 1 157 ? -5.773 19.453 9.086 1 94.44 157 ASP B C 1
ATOM 3815 O O . ASP B 1 157 ? -6.406 20.078 9.945 1 94.44 157 ASP B O 1
ATOM 3819 N N . ALA B 1 158 ? -4.578 18.938 9.289 1 97.56 158 ALA B N 1
ATOM 3820 C CA . ALA B 1 158 ? -3.867 19.219 10.531 1 97.56 158 ALA B CA 1
ATOM 3821 C C . ALA B 1 158 ? -3.219 20.594 10.508 1 97.56 158 ALA B C 1
ATOM 3823 O O . ALA B 1 158 ? -2.465 20.922 9.586 1 97.56 158 ALA B O 1
ATOM 3824 N N . PRO B 1 159 ? -3.443 21.422 11.508 1 97.56 159 PRO B N 1
ATOM 3825 C CA . PRO B 1 159 ? -2.818 22.75 11.531 1 97.56 159 PRO B CA 1
ATOM 3826 C C . PRO B 1 159 ? -1.34 22.688 11.914 1 97.56 159 PRO B C 1
ATOM 3828 O O . PRO B 1 159 ? -0.628 23.688 11.773 1 97.56 159 PRO B O 1
ATOM 3831 N N . LEU B 1 160 ? -0.872 21.516 12.336 1 97.88 160 LEU B N 1
ATOM 3832 C CA . LEU B 1 160 ? 0.5 21.438 12.82 1 97.88 160 LEU B CA 1
ATOM 3833 C C . LEU B 1 160 ? 1.15 20.109 12.414 1 97.88 160 LEU B C 1
ATOM 3835 O O . LEU B 1 160 ? 0.565 19.047 12.602 1 97.88 160 LEU B O 1
ATOM 3839 N N . LEU B 1 161 ? 2.316 20.172 11.82 1 98.44 161 LEU B N 1
ATOM 3840 C CA . LEU B 1 161 ? 3.234 19.062 11.547 1 98.44 161 LEU B CA 1
ATOM 3841 C C . LEU B 1 161 ? 4.508 19.203 12.375 1 98.44 161 LEU B C 1
ATOM 3843 O O . LEU B 1 161 ? 5.18 20.234 12.312 1 98.44 161 LEU B O 1
ATOM 3847 N N . VAL B 1 162 ? 4.797 18.219 13.156 1 97.69 162 VAL B N 1
ATOM 3848 C CA . VAL B 1 162 ? 6.031 18.219 13.938 1 97.69 162 VAL B CA 1
ATOM 3849 C C . VAL B 1 162 ? 7 17.172 13.367 1 97.69 162 VAL B C 1
ATOM 3851 O O . VAL B 1 162 ? 6.703 15.984 13.359 1 97.69 162 VAL B O 1
ATOM 3854 N N . LEU B 1 163 ? 8.117 17.656 12.898 1 96.88 163 LEU B N 1
ATOM 3855 C CA . LEU B 1 163 ? 9.18 16.781 12.398 1 96.88 163 LEU B CA 1
ATOM 3856 C C . LEU B 1 163 ? 10.258 16.578 13.461 1 96.88 163 LEU B C 1
ATOM 3858 O O . LEU B 1 163 ? 11.062 17.469 13.719 1 96.88 163 LEU B O 1
ATOM 3862 N N . LEU B 1 164 ? 10.219 15.406 14.031 1 94.75 164 LEU B N 1
ATOM 3863 C CA . LEU B 1 164 ? 11.219 15.109 15.062 1 94.75 164 LEU B CA 1
ATOM 3864 C C . LEU B 1 164 ? 12.484 14.531 14.438 1 94.75 164 LEU B C 1
ATOM 3866 O O . LEU B 1 164 ? 12.414 13.602 13.633 1 94.75 164 LEU B O 1
ATOM 3870 N N . THR B 1 165 ? 13.578 15.094 14.805 1 89.94 165 THR B N 1
ATOM 3871 C CA . THR B 1 165 ? 14.898 14.719 14.297 1 89.94 165 THR B CA 1
ATOM 3872 C C . THR B 1 165 ? 15.938 14.734 15.414 1 89.94 165 THR B C 1
ATOM 3874 O O . THR B 1 165 ? 15.594 14.859 16.594 1 89.94 165 THR B O 1
ATOM 3877 N N . ASP B 1 166 ? 17.203 14.477 15.055 1 87.69 166 ASP B N 1
ATOM 3878 C CA . ASP B 1 166 ? 18.281 14.484 16.047 1 87.69 166 ASP B CA 1
ATOM 3879 C C . ASP B 1 166 ? 18.953 15.859 16.109 1 87.69 166 ASP B C 1
ATOM 3881 O O . ASP B 1 166 ? 20.031 16 16.688 1 87.69 166 ASP B O 1
ATOM 3885 N N . GLN B 1 167 ? 18.375 16.844 15.516 1 88.56 167 GLN B N 1
ATOM 3886 C CA . GLN B 1 167 ? 18.859 18.219 15.531 1 88.56 167 GLN B CA 1
ATOM 3887 C C . GLN B 1 167 ? 17.906 19.141 16.281 1 88.56 167 GLN B C 1
ATOM 3889 O O . GLN B 1 167 ? 16.703 18.875 16.344 1 88.56 167 GLN B O 1
ATOM 3894 N N . ASP B 1 168 ? 18.406 20.219 16.781 1 92.81 168 ASP B N 1
ATOM 3895 C CA . ASP B 1 168 ? 17.594 21.141 17.562 1 92.81 168 ASP B CA 1
ATOM 3896 C C . ASP B 1 168 ? 16.672 21.969 16.656 1 92.81 168 ASP B C 1
ATOM 3898 O O . ASP B 1 168 ? 15.711 22.578 17.141 1 92.81 168 ASP B O 1
ATOM 3902 N N . GLY B 1 169 ? 16.922 21.984 15.398 1 94.31 169 GLY B N 1
ATOM 3903 C CA . GLY B 1 169 ? 16.188 22.75 14.391 1 94.31 169 GLY B CA 1
ATOM 3904 C C . GLY B 1 169 ? 17.062 23.188 13.227 1 94.31 169 GLY B C 1
ATOM 3905 O O . GLY B 1 169 ? 18.109 22.578 12.969 1 94.31 169 GLY B O 1
ATOM 3906 N N . LEU B 1 170 ? 16.578 24.109 12.531 1 95.19 170 LEU B N 1
ATOM 3907 C CA . LEU B 1 170 ? 17.344 24.703 11.438 1 95.19 170 LEU B CA 1
ATOM 3908 C C . LEU B 1 170 ? 18.219 25.844 11.945 1 95.19 170 LEU B C 1
ATOM 3910 O O . LEU B 1 170 ? 17.719 26.75 12.617 1 95.19 170 LEU B O 1
ATOM 3914 N N . PHE B 1 171 ? 19.5 25.75 11.656 1 94.62 171 PHE B N 1
ATOM 3915 C CA . PHE B 1 171 ? 20.422 26.844 11.953 1 94.62 171 PHE B CA 1
ATOM 3916 C C . PHE B 1 171 ? 20.641 27.719 10.727 1 94.62 171 PHE B C 1
ATOM 3918 O O . PHE B 1 171 ? 20.438 27.266 9.594 1 94.62 171 PHE B O 1
ATOM 3925 N N . ASP B 1 172 ? 21 28.906 10.938 1 93.31 172 ASP B N 1
ATOM 3926 C CA . ASP B 1 172 ? 21.156 29.859 9.836 1 93.31 172 ASP B CA 1
ATOM 3927 C C . ASP B 1 172 ? 22.453 29.578 9.07 1 93.31 172 ASP B C 1
ATOM 3929 O O . ASP B 1 172 ? 22.688 30.156 8.008 1 93.31 172 ASP B O 1
ATOM 3933 N N . ALA B 1 173 ? 23.25 28.781 9.648 1 88.44 173 ALA B N 1
ATOM 3934 C CA . ALA B 1 173 ? 24.453 28.234 9 1 88.44 173 ALA B CA 1
ATOM 3935 C C . ALA B 1 173 ? 24.781 26.844 9.547 1 88.44 173 ALA B C 1
ATOM 3937 O O . ALA B 1 173 ? 24.266 26.438 10.586 1 88.44 173 ALA B O 1
ATOM 3938 N N . ASP B 1 174 ? 25.5 26.141 8.766 1 82.25 174 ASP B N 1
ATOM 3939 C CA . ASP B 1 174 ? 25.875 24.812 9.242 1 82.25 174 ASP B CA 1
ATOM 3940 C C . ASP B 1 174 ? 26.656 24.906 10.562 1 82.25 174 ASP B C 1
ATOM 3942 O O . ASP B 1 174 ? 27.797 25.375 10.586 1 82.25 174 ASP B O 1
ATOM 3946 N N . PRO B 1 175 ? 26.047 24.453 11.594 1 83.62 175 PRO B N 1
ATOM 3947 C CA . PRO B 1 175 ? 26.703 24.594 12.891 1 83.62 175 PRO B CA 1
ATOM 3948 C C . PRO B 1 175 ? 27.984 23.766 12.992 1 83.62 175 PRO B C 1
ATOM 3950 O O . PRO B 1 175 ? 28.812 24 13.883 1 83.62 175 PRO B O 1
ATOM 3953 N N . ARG B 1 176 ? 28.125 22.75 12.234 1 83.5 176 ARG B N 1
ATOM 3954 C CA . ARG B 1 176 ? 29.328 21.938 12.234 1 83.5 176 ARG B CA 1
ATOM 3955 C C . ARG B 1 176 ? 30.516 22.719 11.68 1 83.5 176 ARG B C 1
ATOM 3957 O O . ARG B 1 176 ? 31.672 22.406 11.984 1 83.5 176 ARG B O 1
ATOM 3964 N N . ARG B 1 177 ? 30.234 23.734 10.883 1 83.94 177 ARG B N 1
ATOM 3965 C CA . ARG B 1 177 ? 31.266 24.5 10.18 1 83.94 177 ARG B CA 1
ATOM 3966 C C . ARG B 1 177 ? 31.359 25.922 10.703 1 83.94 177 ARG B C 1
ATOM 3968 O O . ARG B 1 177 ? 32.375 26.578 10.539 1 83.94 177 ARG B O 1
ATOM 3975 N N . ASN B 1 178 ? 30.297 26.375 11.219 1 89.69 178 ASN B N 1
ATOM 3976 C CA . ASN B 1 178 ? 30.219 27.734 11.734 1 89.69 178 ASN B CA 1
ATOM 3977 C C . ASN B 1 178 ? 29.828 27.75 13.211 1 89.69 178 ASN B C 1
ATOM 3979 O O . ASN B 1 178 ? 28.656 27.547 13.547 1 89.69 178 ASN B O 1
ATOM 3983 N N . ALA B 1 179 ? 30.688 28.062 14.023 1 89.94 179 ALA B N 1
ATOM 3984 C CA . ALA B 1 179 ? 30.453 28.062 15.469 1 89.94 179 ALA B CA 1
ATOM 3985 C C . ALA B 1 179 ? 29.453 29.141 15.875 1 89.94 179 ALA B C 1
ATOM 3987 O O . ALA B 1 179 ? 28.859 29.062 16.953 1 89.94 179 ALA B O 1
ATOM 3988 N N . ASP B 1 180 ? 29.328 30.078 15 1 91.94 180 ASP B N 1
ATOM 3989 C CA . ASP B 1 180 ? 28.438 31.172 15.32 1 91.94 180 ASP B CA 1
ATOM 3990 C C . ASP B 1 180 ? 27.031 30.906 14.797 1 91.94 180 ASP B C 1
ATOM 3992 O O . ASP B 1 180 ? 26.141 31.766 14.914 1 91.94 180 ASP B O 1
ATOM 3996 N N . ALA B 1 181 ? 26.844 29.75 14.234 1 93.25 181 ALA B N 1
ATOM 3997 C CA . ALA B 1 181 ? 25.531 29.406 13.695 1 93.25 181 ALA B CA 1
ATOM 3998 C C . ALA B 1 181 ? 24.453 29.5 14.781 1 93.25 181 ALA B C 1
ATOM 4000 O O . ALA B 1 181 ? 24.672 29.078 15.914 1 93.25 181 ALA B O 1
ATOM 4001 N N . ARG B 1 182 ? 23.375 30.156 14.469 1 95.5 182 ARG B N 1
ATOM 4002 C CA . ARG B 1 182 ? 22.281 30.328 15.414 1 95.5 182 ARG B CA 1
ATOM 4003 C C . ARG B 1 182 ? 21.031 29.594 14.945 1 95.5 182 ARG B C 1
ATOM 4005 O O . ARG B 1 182 ? 20.75 29.531 13.75 1 95.5 182 ARG B O 1
ATOM 4012 N N . LEU B 1 183 ? 20.297 29.125 15.969 1 95.75 183 LEU B N 1
ATOM 4013 C CA . LEU B 1 183 ? 19.047 28.438 15.695 1 95.75 183 LEU B CA 1
ATOM 4014 C C . LEU B 1 183 ? 18 29.422 15.164 1 95.75 183 LEU B C 1
ATOM 4016 O O . LEU B 1 183 ? 17.797 30.5 15.742 1 95.75 183 LEU B O 1
ATOM 4020 N N . VAL B 1 184 ? 17.422 29.109 14.023 1 96.62 184 VAL B N 1
ATOM 4021 C CA . VAL B 1 184 ? 16.312 29.891 13.492 1 96.62 184 VAL B CA 1
ATOM 4022 C C . VAL B 1 184 ? 15.008 29.453 14.164 1 96.62 184 VAL B C 1
ATOM 4024 O O . VAL B 1 184 ? 14.531 28.344 13.953 1 96.62 184 VAL B O 1
ATOM 4027 N N . THR B 1 185 ? 14.359 30.312 14.906 1 96.38 185 THR B N 1
ATOM 4028 C CA . THR B 1 185 ? 13.25 29.875 15.742 1 96.38 185 THR B CA 1
ATOM 4029 C C . THR B 1 185 ? 11.922 30.016 15 1 96.38 185 THR B C 1
ATOM 4031 O O . THR B 1 185 ? 10.945 29.359 15.328 1 96.38 185 THR B O 1
ATOM 4034 N N . ASP B 1 186 ? 11.922 30.938 14.016 1 96.81 186 ASP B N 1
ATOM 4035 C CA . ASP B 1 186 ? 10.664 31.219 13.328 1 96.81 186 ASP B CA 1
ATOM 4036 C C . ASP B 1 186 ? 10.914 31.672 11.891 1 96.81 186 ASP B C 1
ATOM 4038 O O . ASP B 1 186 ? 11.805 32.5 11.633 1 96.81 186 ASP B O 1
ATOM 4042 N N . ILE B 1 187 ? 10.219 31.078 11.016 1 96.81 187 ILE B N 1
ATOM 4043 C CA . ILE B 1 187 ? 10.25 31.438 9.602 1 96.81 187 ILE B CA 1
ATOM 4044 C C . ILE B 1 187 ? 8.836 31.734 9.117 1 96.81 187 ILE B C 1
ATOM 4046 O O . ILE B 1 187 ? 8 30.844 9.031 1 96.81 187 ILE B O 1
ATOM 4050 N N . SER B 1 188 ? 8.555 32.969 8.75 1 95.44 188 SER B N 1
ATOM 4051 C CA . SER B 1 188 ? 7.223 33.344 8.289 1 95.44 188 SER B CA 1
ATOM 4052 C C . SER B 1 188 ? 7.23 33.719 6.809 1 95.44 188 SER B C 1
ATOM 4054 O O . SER B 1 188 ? 6.172 33.812 6.184 1 95.44 188 SER B O 1
ATOM 4056 N N . GLU B 1 189 ? 8.375 33.906 6.324 1 93.75 189 GLU B N 1
ATOM 4057 C CA . GLU B 1 189 ? 8.492 34.312 4.926 1 93.75 189 GLU B CA 1
ATOM 4058 C C . GLU B 1 189 ? 8.031 33.188 3.994 1 93.75 189 GLU B C 1
ATOM 4060 O O . GLU B 1 189 ? 8.312 32.031 4.242 1 93.75 189 GLU B O 1
ATOM 4065 N N . ASP B 1 190 ? 7.336 33.594 2.943 1 91.56 190 ASP B N 1
ATOM 4066 C CA . ASP B 1 190 ? 6.898 32.688 1.888 1 91.56 190 ASP B CA 1
ATOM 4067 C C . ASP B 1 190 ? 7.207 33.281 0.507 1 91.56 190 ASP B C 1
ATOM 4069 O O . ASP B 1 190 ? 6.672 34.312 0.128 1 91.56 190 ASP B O 1
ATOM 4073 N N . PRO B 1 191 ? 8.148 32.625 -0.277 1 92.12 191 PRO B N 1
ATOM 4074 C CA . PRO B 1 191 ? 8.781 31.312 -0.009 1 92.12 191 PRO B CA 1
ATOM 4075 C C . PRO B 1 191 ? 9.898 31.406 1.029 1 92.12 191 PRO B C 1
ATOM 4077 O O . PRO B 1 191 ? 10.344 32.5 1.37 1 92.12 191 PRO B O 1
ATOM 4080 N N . ILE B 1 192 ? 10.312 30.219 1.545 1 93.69 192 ILE B N 1
ATOM 4081 C CA . ILE B 1 192 ? 11.438 30.141 2.471 1 93.69 192 ILE B CA 1
ATOM 4082 C C . ILE B 1 192 ? 12.672 30.781 1.83 1 93.69 192 ILE B C 1
ATOM 4084 O O . ILE B 1 192 ? 13 30.484 0.682 1 93.69 192 ILE B O 1
ATOM 4088 N N . PRO B 1 193 ? 13.32 31.625 2.516 1 94.25 193 PRO B N 1
ATOM 4089 C CA . PRO B 1 193 ? 14.469 32.344 1.942 1 94.25 193 PRO B CA 1
ATOM 4090 C C . PRO B 1 193 ? 15.57 31.391 1.465 1 94.25 193 PRO B C 1
ATOM 4092 O O . PRO B 1 193 ? 15.836 30.375 2.115 1 94.25 193 PRO B O 1
ATOM 4095 N N . ASP B 1 194 ? 16.219 31.781 0.401 1 92.94 194 ASP B N 1
ATOM 4096 C CA . ASP B 1 194 ? 17.266 30.969 -0.218 1 92.94 194 ASP B CA 1
ATOM 4097 C C . ASP B 1 194 ? 18.406 30.703 0.766 1 92.94 194 ASP B C 1
ATOM 4099 O O . ASP B 1 194 ? 19 29.609 0.765 1 92.94 194 ASP B O 1
ATOM 4103 N N . VAL B 1 195 ? 18.672 31.641 1.547 1 91.31 195 VAL B N 1
ATOM 4104 C CA . VAL B 1 195 ? 19.797 31.547 2.477 1 91.31 195 VAL B CA 1
ATOM 4105 C C . VAL B 1 195 ? 19.562 30.375 3.443 1 91.31 195 VAL B C 1
ATOM 4107 O O . VAL B 1 195 ? 20.516 29.703 3.857 1 91.31 195 VAL B O 1
ATOM 4110 N N . LEU B 1 196 ? 18.312 30.156 3.74 1 93.19 196 LEU B N 1
ATOM 4111 C CA . LEU B 1 196 ? 17.984 29.078 4.66 1 93.19 196 LEU B CA 1
ATOM 4112 C C . LEU B 1 196 ? 18.094 27.719 3.969 1 93.19 196 LEU B C 1
ATOM 4114 O O . LEU B 1 196 ? 18.484 26.719 4.594 1 93.19 196 LEU B O 1
ATOM 4118 N N . TRP B 1 197 ? 17.797 27.625 2.715 1 92.19 197 TRP B N 1
ATOM 4119 C CA . TRP B 1 197 ? 18.016 26.406 1.934 1 92.19 197 TRP B CA 1
ATOM 4120 C C . TRP B 1 197 ? 19.484 26.062 1.872 1 92.19 197 TRP B C 1
ATOM 4122 O O . TRP B 1 197 ? 19.859 24.891 2.012 1 92.19 197 TRP B O 1
ATOM 4132 N N . GLU B 1 198 ? 20.281 27.062 1.697 1 88.44 198 GLU B N 1
ATOM 4133 C CA . GLU B 1 198 ? 21.734 26.875 1.654 1 88.44 198 GLU B CA 1
ATOM 4134 C C . GLU B 1 198 ? 22.266 26.359 2.992 1 88.44 198 GLU B C 1
ATOM 4136 O O . GLU B 1 198 ? 23.125 25.469 3.033 1 88.44 198 GLU B O 1
ATOM 4141 N N . ALA B 1 199 ? 21.734 27 3.984 1 89 199 ALA B N 1
ATOM 4142 C CA . ALA B 1 199 ? 22.125 26.578 5.328 1 89 199 ALA B CA 1
ATOM 4143 C C . ALA B 1 199 ? 21.766 25.125 5.582 1 89 199 ALA B C 1
ATOM 4145 O O . ALA B 1 199 ? 22.469 24.422 6.328 1 89 199 ALA B O 1
ATOM 4146 N N . ALA B 1 200 ? 20.672 24.641 5.008 1 86.94 200 ALA B N 1
ATOM 4147 C CA . ALA B 1 200 ? 20.203 23.266 5.176 1 86.94 200 ALA B CA 1
ATOM 4148 C C . ALA B 1 200 ? 20.969 22.312 4.285 1 86.94 200 ALA B C 1
ATOM 4150 O O . ALA B 1 200 ? 20.719 21.094 4.289 1 86.94 200 ALA B O 1
ATOM 4151 N N . GLY B 1 201 ? 22.016 22.734 3.619 1 77.62 201 GLY B N 1
ATOM 4152 C CA . GLY B 1 201 ? 22.828 21.891 2.762 1 77.62 201 GLY B CA 1
ATOM 4153 C C . GLY B 1 201 ? 22.359 21.875 1.32 1 77.62 201 GLY B C 1
ATOM 4154 O O . GLY B 1 201 ? 22.75 20.984 0.548 1 77.62 201 GLY B O 1
ATOM 4155 N N . GLY B 1 202 ? 21.281 22.625 1.038 1 62.5 202 GLY B N 1
ATOM 4156 C CA . GLY B 1 202 ? 20.797 22.719 -0.332 1 62.5 202 GLY B CA 1
ATOM 4157 C C . GLY B 1 202 ? 21.766 23.422 -1.258 1 62.5 202 GLY B C 1
ATOM 4158 O O . GLY B 1 202 ? 22.156 24.578 -1.001 1 62.5 202 GLY B O 1
ATOM 4159 N N . SER B 1 203 ? 22.953 22.844 -1.614 1 50 203 SER B N 1
ATOM 4160 C CA . SER B 1 203 ? 23.781 23.547 -2.6 1 50 203 SER B CA 1
ATOM 4161 C C . SER B 1 203 ? 22.984 23.844 -3.863 1 50 203 SER B C 1
ATOM 4163 O O . SER B 1 203 ? 22 23.172 -4.164 1 50 203 SER B O 1
ATOM 4165 N N . THR B 1 204 ? 23.156 25.172 -4.527 1 42.56 204 THR B N 1
ATOM 4166 C CA . THR B 1 204 ? 22.562 25.578 -5.797 1 42.56 204 THR B CA 1
ATOM 4167 C C . THR B 1 204 ? 22.359 24.375 -6.711 1 42.56 204 THR B C 1
ATOM 4169 O O . THR B 1 204 ? 21.406 24.344 -7.496 1 42.56 204 THR B O 1
ATOM 4172 N N . GLY B 1 205 ? 23.297 23.672 -7.07 1 39.75 205 GLY B N 1
ATOM 4173 C CA . GLY B 1 205 ? 23.391 22.766 -8.211 1 39.75 205 GLY B CA 1
ATOM 4174 C C . GLY B 1 205 ? 23.062 21.328 -7.863 1 39.75 205 GLY B C 1
ATOM 4175 O O . GLY B 1 205 ? 22.969 20.484 -8.75 1 39.75 205 GLY B O 1
ATOM 4176 N N . GLY B 1 206 ? 23.016 20.828 -6.488 1 41.72 206 GLY B N 1
ATOM 4177 C CA . GLY B 1 206 ? 22.859 19.391 -6.363 1 41.72 206 GLY B CA 1
ATOM 4178 C C . GLY B 1 206 ? 21.75 18.984 -5.426 1 41.72 206 GLY B C 1
ATOM 4179 O O . GLY B 1 206 ? 21.219 19.812 -4.68 1 41.72 206 GLY B O 1
ATOM 4180 N N . LEU B 1 207 ? 20.891 17.953 -5.656 1 43.22 207 LEU B N 1
ATOM 4181 C CA . LEU B 1 207 ? 19.844 17.219 -4.949 1 43.22 207 LEU B CA 1
ATOM 4182 C C . LEU B 1 207 ? 20.297 16.844 -3.543 1 43.22 207 LEU B C 1
ATOM 4184 O O . LEU B 1 207 ? 21 15.844 -3.357 1 43.22 207 LEU B O 1
ATOM 4188 N N . GLY B 1 208 ? 20.734 17.766 -2.736 1 43.91 208 GLY B N 1
ATOM 4189 C CA . GLY B 1 208 ? 21.078 17.375 -1.377 1 43.91 208 GLY B CA 1
ATOM 4190 C C . GLY B 1 208 ? 20.047 16.453 -0.754 1 43.91 208 GLY B C 1
ATOM 4191 O O . GLY B 1 208 ? 18.844 16.719 -0.841 1 43.91 208 GLY B O 1
ATOM 4192 N N . THR B 1 209 ? 20.203 15.117 -0.643 1 50.34 209 THR B N 1
ATOM 4193 C CA . THR B 1 209 ? 19.438 14.039 -0.025 1 50.34 209 THR B CA 1
ATOM 4194 C C . THR B 1 209 ? 19.516 14.133 1.497 1 50.34 209 THR B C 1
ATOM 4196 O O . THR B 1 209 ? 19.156 13.18 2.197 1 50.34 209 THR B O 1
ATOM 4199 N N . GLY B 1 210 ? 20.078 15.445 2.01 1 60.03 210 GLY B N 1
ATOM 4200 C CA . GLY B 1 210 ? 20.281 15.516 3.445 1 60.03 210 GLY B CA 1
ATOM 4201 C C . GLY B 1 210 ? 19 15.664 4.234 1 60.03 210 GLY B C 1
ATOM 4202 O O . GLY B 1 210 ? 17.969 16.047 3.684 1 60.03 210 GLY B O 1
ATOM 4203 N N . GLY B 1 211 ? 19.078 15.281 5.543 1 78.44 211 GLY B N 1
ATOM 4204 C CA . GLY B 1 211 ? 17.984 15.172 6.492 1 78.44 211 GLY B CA 1
ATOM 4205 C C . GLY B 1 211 ? 17.234 16.484 6.691 1 78.44 211 GLY B C 1
ATOM 4206 O O . GLY B 1 211 ? 16 16.5 6.648 1 78.44 211 GLY B O 1
ATOM 4207 N N . MET B 1 212 ? 18.031 17.719 6.617 1 88.06 212 MET B N 1
ATOM 4208 C CA . MET B 1 212 ? 17.359 18.984 6.895 1 88.06 212 MET B CA 1
ATOM 4209 C C . MET B 1 212 ? 16.672 19.531 5.648 1 88.06 212 MET B C 1
ATOM 4211 O O . MET B 1 212 ? 15.609 20.141 5.734 1 88.06 212 MET B O 1
ATOM 4215 N N . LEU B 1 213 ? 17.328 19.344 4.516 1 88.81 213 LEU B N 1
ATOM 4216 C CA . LEU B 1 213 ? 16.734 19.781 3.254 1 88.81 213 LEU B CA 1
ATOM 4217 C C . LEU B 1 213 ? 15.367 19.141 3.039 1 88.81 213 LEU B C 1
ATOM 4219 O O . LEU B 1 213 ? 14.422 19.812 2.629 1 88.81 213 LEU B O 1
ATOM 4223 N N . THR B 1 214 ? 15.273 17.906 3.305 1 89.38 214 THR B N 1
ATOM 4224 C CA . THR B 1 214 ? 14.016 17.203 3.121 1 89.38 214 THR B CA 1
ATOM 4225 C C . THR B 1 214 ? 12.953 17.719 4.086 1 89.38 214 THR B C 1
ATOM 4227 O O . THR B 1 214 ? 11.766 17.766 3.75 1 89.38 214 THR B O 1
ATOM 4230 N N . LYS B 1 215 ? 13.398 18.094 5.242 1 93 215 LYS B N 1
ATOM 4231 C CA . LYS B 1 215 ? 12.469 18.672 6.215 1 93 215 LYS B CA 1
ATOM 4232 C C . LYS B 1 215 ? 11.953 20.031 5.754 1 93 215 LYS B C 1
ATOM 4234 O O . LYS B 1 215 ? 10.766 20.328 5.891 1 93 215 LYS B O 1
ATOM 4239 N N . LEU B 1 216 ? 12.797 20.812 5.133 1 94 216 LEU B N 1
ATOM 4240 C CA . LEU B 1 216 ? 12.359 22.094 4.598 1 94 216 LEU B CA 1
ATOM 4241 C C . LEU B 1 216 ? 11.391 21.891 3.438 1 94 216 LEU B C 1
ATOM 4243 O O . LEU B 1 216 ? 10.406 22.625 3.314 1 94 216 LEU B O 1
ATOM 4247 N N . ARG B 1 217 ? 11.688 20.969 2.641 1 93.44 217 ARG B N 1
ATOM 4248 C CA . ARG B 1 217 ? 10.781 20.672 1.538 1 93.44 217 ARG B CA 1
ATOM 4249 C C . ARG B 1 217 ? 9.414 20.234 2.057 1 93.44 217 ARG B C 1
ATOM 4251 O O . ARG B 1 217 ? 8.383 20.656 1.53 1 93.44 217 ARG B O 1
ATOM 4258 N N . ALA B 1 218 ? 9.469 19.406 3.035 1 95.06 218 ALA B N 1
ATOM 4259 C CA . ALA B 1 218 ? 8.219 18.969 3.656 1 95.06 218 ALA B CA 1
ATOM 4260 C C . ALA B 1 218 ? 7.43 20.156 4.199 1 95.06 218 ALA B C 1
ATOM 4262 O O . ALA B 1 218 ? 6.207 20.203 4.066 1 95.06 218 ALA B O 1
ATOM 4263 N N . ALA B 1 219 ? 8.141 21.062 4.773 1 96.81 219 ALA B N 1
ATOM 4264 C CA . ALA B 1 219 ? 7.504 22.266 5.32 1 96.81 219 ALA B CA 1
ATOM 4265 C C . ALA B 1 219 ? 6.824 23.078 4.223 1 96.81 219 ALA B C 1
ATOM 4267 O O . ALA B 1 219 ? 5.727 23.594 4.418 1 96.81 219 ALA B O 1
ATOM 4268 N N . GLU B 1 220 ? 7.477 23.156 3.113 1 95.19 220 GLU B N 1
ATOM 4269 C CA . GLU B 1 220 ? 6.891 23.875 1.981 1 95.19 220 GLU B CA 1
ATOM 4270 C C . GLU B 1 220 ? 5.605 23.188 1.507 1 95.19 220 GLU B C 1
ATOM 4272 O O . GLU B 1 220 ? 4.625 23.875 1.194 1 95.19 220 GLU B O 1
ATOM 4277 N N . ILE B 1 221 ? 5.668 21.938 1.477 1 93.44 221 ILE B N 1
ATOM 4278 C CA . ILE B 1 221 ? 4.488 21.172 1.072 1 93.44 221 ILE B CA 1
ATOM 4279 C C . ILE B 1 221 ? 3.361 21.391 2.078 1 93.44 221 ILE B C 1
ATOM 4281 O O . ILE B 1 221 ? 2.223 21.672 1.693 1 93.44 221 ILE B O 1
ATOM 4285 N N . ALA B 1 222 ? 3.678 21.344 3.316 1 96.75 222 ALA B N 1
ATOM 4286 C CA . ALA B 1 222 ? 2.691 21.484 4.383 1 96.75 222 ALA B CA 1
ATOM 4287 C C . ALA B 1 222 ? 2.059 22.875 4.355 1 96.75 222 ALA B C 1
ATOM 4289 O O . ALA B 1 222 ? 0.86 23.031 4.605 1 96.75 222 ALA B O 1
ATOM 4290 N N . ARG B 1 223 ? 2.863 23.812 4.07 1 95.94 223 ARG B N 1
ATOM 4291 C CA . ARG B 1 223 ? 2.402 25.203 4.051 1 95.94 223 ARG B CA 1
ATOM 4292 C C . ARG B 1 223 ? 1.244 25.375 3.072 1 95.94 223 ARG B C 1
ATOM 4294 O O . ARG B 1 223 ? 0.301 26.125 3.35 1 95.94 223 ARG B O 1
ATOM 4301 N N . ARG B 1 224 ? 1.295 24.734 2.014 1 92 224 ARG B N 1
ATOM 4302 C CA . ARG B 1 224 ? 0.263 24.844 0.987 1 92 224 ARG B CA 1
ATOM 4303 C C . ARG B 1 224 ? -1.08 24.344 1.509 1 92 224 ARG B C 1
ATOM 4305 O O . ARG B 1 224 ? -2.135 24.766 1.037 1 92 224 ARG B O 1
ATOM 4312 N N . ALA B 1 225 ? -1.032 23.531 2.467 1 93.75 225 ALA B N 1
ATOM 4313 C CA . ALA B 1 225 ? -2.248 22.953 3.045 1 93.75 225 ALA B CA 1
ATOM 4314 C C . ALA B 1 225 ? -2.652 23.703 4.316 1 93.75 225 ALA B C 1
ATOM 4316 O O . ALA B 1 225 ? -3.576 23.281 5.016 1 93.75 225 ALA B O 1
ATOM 4317 N N . GLY B 1 226 ? -1.94 24.781 4.602 1 96.75 226 GLY B N 1
ATOM 4318 C CA . GLY B 1 226 ? -2.256 25.578 5.777 1 96.75 226 GLY B CA 1
ATOM 4319 C C . GLY B 1 226 ? -1.707 24.984 7.062 1 96.75 226 GLY B C 1
ATOM 4320 O O . GLY B 1 226 ? -2.217 25.266 8.148 1 96.75 226 GLY B O 1
ATOM 4321 N N . THR B 1 227 ? -0.72 24.156 6.969 1 98.06 227 THR B N 1
ATOM 4322 C CA . THR B 1 227 ? -0.144 23.469 8.117 1 98.06 227 THR B CA 1
ATOM 4323 C C . THR B 1 227 ? 1.182 24.094 8.523 1 98.06 227 THR B C 1
ATOM 4325 O O . THR B 1 227 ? 2.104 24.203 7.711 1 98.06 227 THR B O 1
ATOM 4328 N N . ASP B 1 228 ? 1.296 24.516 9.773 1 97.94 228 ASP B N 1
ATOM 4329 C CA . ASP B 1 228 ? 2.594 24.906 10.32 1 97.94 228 ASP B CA 1
ATOM 4330 C C . ASP B 1 228 ? 3.5 23.688 10.492 1 97.94 228 ASP B C 1
ATOM 4332 O O . ASP B 1 228 ? 3.029 22.594 10.82 1 97.94 228 ASP B O 1
ATOM 4336 N N . THR B 1 229 ? 4.77 23.922 10.266 1 98.25 229 THR B N 1
ATOM 4337 C CA . THR B 1 229 ? 5.734 22.859 10.508 1 98.25 229 THR B CA 1
ATOM 4338 C C . THR B 1 229 ? 6.695 23.25 11.633 1 98.25 229 THR B C 1
ATOM 4340 O O . THR B 1 229 ? 7.168 24.391 11.68 1 98.25 229 THR B O 1
ATOM 4343 N N . VAL B 1 230 ? 6.926 22.375 12.523 1 98.06 230 VAL B N 1
ATOM 4344 C CA . VAL B 1 230 ? 7.965 22.562 13.539 1 98.06 230 VAL B CA 1
ATOM 4345 C C . VAL B 1 230 ? 9.008 21.453 13.406 1 98.06 230 VAL B C 1
ATOM 4347 O O . VAL B 1 230 ? 8.672 20.266 13.391 1 98.06 230 VAL B O 1
ATOM 4350 N N . ILE B 1 231 ? 10.25 21.859 13.219 1 96.69 231 ILE B N 1
ATOM 4351 C CA . ILE B 1 231 ? 11.383 20.938 13.258 1 96.69 231 ILE B CA 1
ATOM 4352 C C . ILE B 1 231 ? 12.016 20.969 14.648 1 96.69 231 ILE B C 1
ATOM 4354 O O . ILE B 1 231 ? 12.469 22.016 15.109 1 96.69 231 ILE B O 1
ATOM 4358 N N . ALA B 1 232 ? 12.055 19.859 15.312 1 95.81 232 ALA B N 1
ATOM 4359 C CA . ALA B 1 232 ? 12.539 19.844 16.688 1 95.81 232 ALA B CA 1
ATOM 4360 C C . ALA B 1 232 ? 13.312 18.562 16.984 1 95.81 232 ALA B C 1
ATOM 4362 O O . ALA B 1 232 ? 13.227 17.594 16.234 1 95.81 232 ALA B O 1
ATOM 4363 N N . ASN B 1 233 ? 14.016 18.609 18.078 1 93.56 233 ASN B N 1
ATOM 4364 C CA . ASN B 1 233 ? 14.812 17.484 18.547 1 93.56 233 ASN B CA 1
ATOM 4365 C C . ASN B 1 233 ? 13.961 16.438 19.266 1 93.56 233 ASN B C 1
ATOM 4367 O O . ASN B 1 233 ? 13.344 16.734 20.281 1 93.56 233 ASN B O 1
ATOM 4371 N N . GLY B 1 234 ? 13.93 15.203 18.703 1 91 234 GLY B N 1
ATOM 4372 C CA . GLY B 1 234 ? 13.078 14.148 19.203 1 91 234 GLY B CA 1
ATOM 4373 C C . GLY B 1 234 ? 13.727 13.336 20.312 1 91 234 GLY B C 1
ATOM 4374 O O . GLY B 1 234 ? 13.164 12.336 20.766 1 91 234 GLY B O 1
ATOM 4375 N N . GLN B 1 235 ? 14.914 13.711 20.766 1 87.44 235 GLN B N 1
ATOM 4376 C CA . GLN B 1 235 ? 15.57 13 21.859 1 87.44 235 GLN B CA 1
ATOM 4377 C C . GLN B 1 235 ? 14.797 13.164 23.172 1 87.44 235 GLN B C 1
ATOM 4379 O O . GLN B 1 235 ? 14.812 12.273 24.016 1 87.44 235 GLN B O 1
ATOM 4384 N N . ASP B 1 236 ? 14.258 14.312 23.266 1 86.62 236 ASP B N 1
ATOM 4385 C CA . ASP B 1 236 ? 13.336 14.547 24.375 1 86.62 236 ASP B CA 1
ATOM 4386 C C . ASP B 1 236 ? 11.906 14.195 23.984 1 86.62 236 ASP B C 1
ATOM 4388 O O . ASP B 1 236 ? 11.289 14.898 23.172 1 86.62 236 ASP B O 1
ATOM 4392 N N . SER B 1 237 ? 11.328 13.141 24.656 1 83.44 237 SER B N 1
ATOM 4393 C CA . SER B 1 237 ? 10 12.68 24.281 1 83.44 237 SER B CA 1
ATOM 4394 C C . SER B 1 237 ? 8.938 13.711 24.656 1 83.44 237 SER B C 1
ATOM 4396 O O . SER B 1 237 ? 7.82 13.672 24.125 1 83.44 237 SER B O 1
ATOM 4398 N N . ALA B 1 238 ? 9.289 14.633 25.5 1 89.81 238 ALA B N 1
ATOM 4399 C CA . ALA B 1 238 ? 8.312 15.609 25.969 1 89.81 238 ALA B CA 1
ATOM 4400 C C . ALA B 1 238 ? 8.305 16.844 25.078 1 89.81 238 ALA B C 1
ATOM 4402 O O . ALA B 1 238 ? 7.566 17.797 25.344 1 89.81 238 ALA B O 1
ATOM 4403 N N . VAL B 1 239 ? 9.07 16.781 24.062 1 93.06 239 VAL B N 1
ATOM 4404 C CA . VAL B 1 239 ? 9.242 17.953 23.219 1 93.06 239 VAL B CA 1
ATOM 4405 C C . VAL B 1 239 ? 7.887 18.359 22.641 1 93.06 239 VAL B C 1
ATOM 4407 O O . VAL B 1 239 ? 7.621 19.562 22.469 1 93.06 239 VAL B O 1
ATOM 4410 N N . ILE B 1 240 ? 7.012 17.438 22.359 1 91.25 240 ILE B N 1
ATOM 4411 C CA . ILE B 1 240 ? 5.723 17.75 21.75 1 91.25 240 ILE B CA 1
ATOM 4412 C C . ILE B 1 240 ? 4.832 18.469 22.766 1 91.25 240 ILE B C 1
ATOM 4414 O O . ILE B 1 240 ? 4.188 19.469 22.438 1 91.25 240 ILE B O 1
ATOM 4418 N N . GLU B 1 241 ? 4.848 17.969 23.969 1 92.81 241 GLU B N 1
ATOM 4419 C CA . GLU B 1 241 ? 4.078 18.609 25.031 1 92.81 241 GLU B CA 1
ATOM 4420 C C . GLU B 1 241 ? 4.566 20.031 25.297 1 92.81 241 GLU B C 1
ATOM 4422 O O . GLU B 1 241 ? 3.76 20.938 25.5 1 92.81 241 GLU B O 1
ATOM 4427 N N . ARG B 1 242 ? 5.852 20.125 25.359 1 94 242 ARG B N 1
ATOM 4428 C CA . ARG B 1 242 ? 6.438 21.438 25.578 1 94 242 ARG B CA 1
ATOM 4429 C C . ARG B 1 242 ? 6.023 22.422 24.484 1 94 242 ARG B C 1
ATOM 4431 O O . ARG B 1 242 ? 5.648 23.547 24.781 1 94 242 ARG B O 1
ATOM 4438 N N . LEU B 1 243 ? 6.07 21.906 23.281 1 93.56 243 LEU B N 1
ATOM 4439 C CA . LEU B 1 243 ? 5.66 22.703 22.141 1 93.56 243 LEU B CA 1
ATOM 4440 C C . LEU B 1 243 ? 4.211 23.156 22.281 1 93.56 243 LEU B C 1
ATOM 4442 O O . LEU B 1 243 ? 3.902 24.344 22.109 1 93.56 243 LEU B O 1
ATOM 4446 N N . LEU B 1 244 ? 3.303 22.312 22.625 1 93.31 244 LEU B N 1
ATOM 4447 C CA . LEU B 1 244 ? 1.873 22.594 22.703 1 93.31 244 LEU B CA 1
ATOM 4448 C C . LEU B 1 244 ? 1.553 23.453 23.922 1 93.31 244 LEU B C 1
ATOM 4450 O O . LEU B 1 244 ? 0.51 24.109 23.969 1 93.31 244 LEU B O 1
ATOM 4454 N N . ALA B 1 245 ? 2.492 23.422 24.875 1 92.81 245 ALA B N 1
ATOM 4455 C CA . ALA B 1 245 ? 2.344 24.281 26.062 1 92.81 245 ALA B CA 1
ATOM 4456 C C . ALA B 1 245 ? 2.791 25.703 25.75 1 92.81 245 ALA B C 1
ATOM 4458 O O . ALA B 1 245 ? 2.686 26.594 26.594 1 92.81 245 ALA B O 1
ATOM 4459 N N . GLY B 1 246 ? 3.404 25.906 24.609 1 92.06 246 GLY B N 1
ATOM 4460 C CA . GLY B 1 246 ? 3.738 27.266 24.188 1 92.06 246 GLY B CA 1
ATOM 4461 C C . GLY B 1 246 ? 5.227 27.547 24.234 1 92.06 246 GLY B C 1
ATOM 4462 O O . GLY B 1 246 ? 5.66 28.672 23.938 1 92.06 246 GLY B O 1
ATOM 4463 N N . GLU B 1 247 ? 5.973 26.547 24.609 1 93.31 247 GLU B N 1
ATOM 4464 C CA . GLU B 1 247 ? 7.418 26.734 24.625 1 93.31 247 GLU B CA 1
ATOM 4465 C C . GLU B 1 247 ? 7.977 26.844 23.219 1 93.31 247 GLU B C 1
ATOM 4467 O O . GLU B 1 247 ? 7.523 26.141 22.312 1 93.31 247 GLU B O 1
ATOM 4472 N N . ALA B 1 248 ? 8.93 27.766 23.047 1 90.31 248 ALA B N 1
ATOM 4473 C CA . ALA B 1 248 ? 9.633 27.844 21.766 1 90.31 248 ALA B CA 1
ATOM 4474 C C . ALA B 1 248 ? 10.586 26.672 21.594 1 90.31 248 ALA B C 1
ATOM 4476 O O . ALA B 1 248 ? 11.609 26.578 22.281 1 90.31 248 ALA B O 1
ATOM 4477 N N . VAL B 1 249 ? 10.164 25.797 20.781 1 93.44 249 VAL B N 1
ATOM 4478 C CA . VAL B 1 249 ? 10.977 24.609 20.531 1 93.44 249 VAL B CA 1
ATOM 4479 C C . VAL B 1 249 ? 11.328 24.531 19.047 1 93.44 249 VAL B C 1
ATOM 4481 O O . VAL B 1 249 ? 10.453 24.625 18.188 1 93.44 249 VAL B O 1
ATOM 4484 N N . GLY B 1 250 ? 12.625 24.375 18.781 1 96.06 250 GLY B N 1
ATOM 4485 C CA . GLY B 1 250 ? 13.07 24.125 17.422 1 96.06 250 GLY B CA 1
ATOM 4486 C C . GLY B 1 250 ? 12.773 25.266 16.484 1 96.06 250 GLY B C 1
ATOM 4487 O O . GLY B 1 250 ? 12.906 26.438 16.844 1 96.06 250 GLY B O 1
ATOM 4488 N N . THR B 1 251 ? 12.555 24.984 15.234 1 97.69 251 THR B N 1
ATOM 4489 C CA . THR B 1 251 ? 12.25 25.938 14.172 1 97.69 251 THR B CA 1
ATOM 4490 C C . THR B 1 251 ? 10.797 25.812 13.727 1 97.69 251 THR B C 1
ATOM 4492 O O . THR B 1 251 ? 10.367 24.719 13.328 1 97.69 251 THR B O 1
ATOM 4495 N N . ARG B 1 252 ? 10.102 26.875 13.773 1 97.69 252 ARG B N 1
ATOM 4496 C CA . ARG B 1 252 ? 8.719 26.891 13.297 1 97.69 252 ARG B CA 1
ATOM 4497 C C . ARG B 1 252 ? 8.617 27.562 11.938 1 97.69 252 ARG B C 1
ATOM 4499 O O . ARG B 1 252 ? 9.125 28.672 11.742 1 97.69 252 ARG B O 1
ATOM 4506 N N . ILE B 1 253 ? 8.094 26.891 11.008 1 97.81 253 ILE B N 1
ATOM 4507 C CA . ILE B 1 253 ? 7.77 27.438 9.695 1 97.81 253 ILE B CA 1
ATOM 4508 C C . ILE B 1 253 ? 6.262 27.641 9.578 1 97.81 253 ILE B C 1
ATOM 4510 O O . ILE B 1 253 ? 5.492 26.672 9.594 1 97.81 253 ILE B O 1
ATOM 4514 N N . ARG B 1 254 ? 5.852 28.812 9.328 1 97.38 254 ARG B N 1
ATOM 4515 C CA . ARG B 1 254 ? 4.438 29.172 9.398 1 97.38 254 ARG B CA 1
ATOM 4516 C C . ARG B 1 254 ? 3.785 29.062 8.023 1 97.38 254 ARG B C 1
ATOM 4518 O O . ARG B 1 254 ? 4.395 29.438 7.012 1 97.38 254 ARG B O 1
ATOM 4525 N N . ALA B 1 255 ? 2.566 28.578 7.973 1 96.06 255 ALA B N 1
ATOM 4526 C CA . ALA B 1 255 ? 1.81 28.484 6.727 1 96.06 255 ALA B CA 1
ATOM 4527 C C . ALA B 1 255 ? 1.148 29.812 6.391 1 96.06 255 ALA B C 1
ATOM 4529 O O . ALA B 1 255 ? 0.965 30.141 5.219 1 96.06 255 ALA B O 1
ATOM 4530 N N . GLY B 1 256 ? 0.797 30.609 7.332 1 93.19 256 GLY B N 1
ATOM 4531 C CA . GLY B 1 256 ? 0.197 31.906 7.109 1 93.19 256 GLY B CA 1
ATOM 4532 C C . GLY B 1 256 ? -1.298 31.844 6.859 1 93.19 256 GLY B C 1
ATOM 4533 O O . GLY B 1 256 ? -1.958 32.875 6.738 1 93.19 256 GLY B O 1
ATOM 4534 N N . ILE B 1 257 ? -1.842 30.688 6.645 1 93.5 257 ILE B N 1
ATOM 4535 C CA . ILE B 1 257 ? -3.277 30.484 6.488 1 93.5 257 ILE B CA 1
ATOM 4536 C C . ILE B 1 257 ? -3.713 29.234 7.266 1 93.5 257 ILE B C 1
ATOM 4538 O O . ILE B 1 257 ? -2.883 28.391 7.605 1 93.5 257 ILE B O 1
ATOM 4542 N N . ALA B 1 258 ? -5.059 29.172 7.52 1 94.31 258 ALA B N 1
ATOM 4543 C CA . ALA B 1 258 ? -5.59 28 8.211 1 94.31 258 ALA B CA 1
ATOM 4544 C C . ALA B 1 258 ? -5.895 26.875 7.23 1 94.31 258 ALA B C 1
ATOM 4546 O O . ALA B 1 258 ? -6.176 27.125 6.055 1 94.31 258 ALA B O 1
ATOM 4547 N N . PRO B 1 259 ? -5.867 25.594 7.723 1 94 259 PRO B N 1
ATOM 4548 C CA . PRO B 1 259 ? -6.148 24.469 6.848 1 94 259 PRO B CA 1
ATOM 4549 C C . PRO B 1 259 ? -7.5 24.578 6.145 1 94 259 PRO B C 1
ATOM 4551 O O . PRO B 1 259 ? -7.609 24.281 4.953 1 94 259 PRO B O 1
ATOM 4554 N N . ARG B 1 260 ? -8.469 25.016 6.84 1 91.94 260 ARG B N 1
ATOM 4555 C CA . ARG B 1 260 ? -9.797 25.141 6.254 1 91.94 260 ARG B CA 1
ATOM 4556 C C . ARG B 1 260 ? -9.781 26.109 5.074 1 91.94 260 ARG B C 1
ATOM 4558 O O . ARG B 1 260 ? -10.438 25.859 4.055 1 91.94 260 ARG B O 1
ATOM 4565 N N . GLU B 1 261 ? -9.086 27.141 5.246 1 93.38 261 GLU B N 1
ATOM 4566 C CA . GLU B 1 261 ? -8.977 28.125 4.176 1 93.38 261 GLU B CA 1
ATOM 4567 C C . GLU B 1 261 ? -8.195 27.578 2.992 1 93.38 261 GLU B C 1
ATOM 4569 O O . GLU B 1 261 ? -8.547 27.812 1.836 1 93.38 261 GLU B O 1
ATOM 4574 N N . ALA B 1 262 ? -7.168 26.922 3.305 1 92.88 262 ALA B N 1
ATOM 4575 C CA . ALA B 1 262 ? -6.379 26.297 2.246 1 92.88 262 ALA B CA 1
ATOM 4576 C C . ALA B 1 262 ? -7.219 25.297 1.45 1 92.88 262 ALA B C 1
ATOM 4578 O O . ALA B 1 262 ? -7.129 25.25 0.221 1 92.88 262 ALA B O 1
ATOM 4579 N N . ARG B 1 263 ? -8 24.531 2.09 1 90.81 263 ARG B N 1
ATOM 4580 C CA . ARG B 1 263 ? -8.859 23.562 1.442 1 90.81 263 ARG B CA 1
ATOM 4581 C C . ARG B 1 263 ? -9.867 24.234 0.519 1 90.81 263 ARG B C 1
ATOM 4583 O O . ARG B 1 263 ? -10.086 23.781 -0.608 1 90.81 263 ARG B O 1
ATOM 4590 N N . LYS B 1 264 ? -10.453 25.25 0.975 1 91.25 264 LYS B N 1
ATOM 4591 C CA . LYS B 1 264 ? -11.375 26.016 0.151 1 91.25 264 LYS B CA 1
ATOM 4592 C C . LYS B 1 264 ? -10.695 26.516 -1.124 1 91.25 264 LYS B C 1
ATOM 4594 O O . LYS B 1 264 ? -11.258 26.391 -2.217 1 91.25 264 LYS B O 1
ATOM 4599 N N . ARG B 1 265 ? -9.539 26.969 -0.92 1 90.19 265 ARG B N 1
ATOM 4600 C CA . ARG B 1 265 ? -8.789 27.484 -2.068 1 90.19 265 ARG B CA 1
ATOM 4601 C C . ARG B 1 265 ? -8.477 26.359 -3.053 1 90.19 265 ARG B C 1
ATOM 4603 O O . ARG B 1 265 ? -8.547 26.547 -4.266 1 90.19 265 ARG B O 1
ATOM 4610 N N . TYR B 1 266 ? -8.18 25.281 -2.559 1 87 266 TYR B N 1
ATOM 4611 C CA . TYR B 1 266 ? -7.895 24.109 -3.385 1 87 266 TYR B CA 1
ATOM 4612 C C . TYR B 1 266 ? -9.109 23.734 -4.227 1 87 266 TYR B C 1
ATOM 4614 O O . TYR B 1 266 ? -8.984 23.5 -5.434 1 87 266 TYR B O 1
ATOM 4622 N N . ILE B 1 267 ? -10.211 23.641 -3.562 1 90.06 267 ILE B N 1
ATOM 4623 C CA . ILE B 1 267 ? -11.445 23.25 -4.23 1 90.06 267 ILE B CA 1
ATOM 4624 C C . ILE B 1 267 ? -11.789 24.281 -5.309 1 90.06 267 ILE B C 1
ATOM 4626 O O . ILE B 1 267 ? -12.203 23.906 -6.414 1 90.06 267 ILE B O 1
ATOM 4630 N N . LEU B 1 268 ? -11.516 25.469 -5.008 1 90.12 268 LEU B N 1
ATOM 4631 C CA . LEU B 1 268 ? -11.867 26.547 -5.926 1 90.12 268 LEU B CA 1
ATOM 4632 C C . LEU B 1 268 ? -10.859 26.641 -7.066 1 90.12 268 LEU B C 1
ATOM 4634 O O . LEU B 1 268 ? -11.203 27.062 -8.172 1 90.12 268 LEU B O 1
ATOM 4638 N N . ALA B 1 269 ? -9.625 26.297 -6.773 1 82.31 269 ALA B N 1
ATOM 4639 C CA . ALA B 1 269 ? -8.539 26.406 -7.75 1 82.31 269 ALA B CA 1
ATOM 4640 C C . ALA B 1 269 ? -8.562 25.234 -8.727 1 82.31 269 ALA B C 1
ATOM 4642 O O . ALA B 1 269 ? -7.934 25.281 -9.789 1 82.31 269 ALA B O 1
ATOM 4643 N N . GLY B 1 270 ? -9.141 24.203 -8.211 1 69.56 270 GLY B N 1
ATOM 4644 C CA . GLY B 1 270 ? -9.148 23.047 -9.086 1 69.56 270 GLY B CA 1
ATOM 4645 C C . GLY B 1 270 ? -9.688 23.344 -10.469 1 69.56 270 GLY B C 1
ATOM 4646 O O . GLY B 1 270 ? -10.438 24.297 -10.664 1 69.56 270 GLY B O 1
ATOM 4647 N N . GLY B 1 271 ? -8.961 22.828 -11.508 1 67.06 271 GLY B N 1
ATOM 4648 C CA . GLY B 1 271 ? -9.336 23 -12.898 1 67.06 271 GLY B CA 1
ATOM 4649 C C . GLY B 1 271 ? -10.836 22.906 -13.133 1 67.06 271 GLY B C 1
ATOM 4650 O O . GLY B 1 271 ? -11.625 23.094 -12.203 1 67.06 271 GLY B O 1
ATOM 4651 N N . ARG B 1 272 ? -11.25 22.594 -14.289 1 77.88 272 ARG B N 1
ATOM 4652 C CA . ARG B 1 272 ? -12.633 22.5 -14.727 1 77.88 272 ARG B CA 1
ATOM 4653 C C . ARG B 1 272 ? -13.359 21.344 -14.031 1 77.88 272 ARG B C 1
ATOM 4655 O O . ARG B 1 272 ? -12.852 20.234 -14 1 77.88 272 ARG B O 1
ATOM 4662 N N . ALA B 1 273 ? -14.414 21.766 -13.289 1 90.38 273 ALA B N 1
ATOM 4663 C CA . ALA B 1 273 ? -15.281 20.75 -12.703 1 90.38 273 ALA B CA 1
ATOM 4664 C C . ALA B 1 273 ? -15.602 19.656 -13.719 1 90.38 273 ALA B C 1
ATOM 4666 O O . ALA B 1 273 ? -15.844 19.938 -14.898 1 90.38 273 ALA B O 1
ATOM 4667 N N . ARG B 1 274 ? -15.477 18.5 -13.305 1 92.44 274 ARG B N 1
ATOM 4668 C CA . ARG B 1 274 ? -15.688 17.359 -14.203 1 92.44 274 ARG B CA 1
ATOM 4669 C C . ARG B 1 274 ? -17.172 17.141 -14.469 1 92.44 274 ARG B C 1
ATOM 4671 O O . ARG B 1 274 ? -17.547 16.391 -15.383 1 92.44 274 ARG B O 1
ATOM 4678 N N . GLY B 1 275 ? -18.047 17.75 -13.719 1 96.06 275 GLY B N 1
ATOM 4679 C CA . GLY B 1 275 ? -19.484 17.625 -13.828 1 96.06 275 GLY B CA 1
ATOM 4680 C C . GLY B 1 275 ? -20.234 18.438 -12.789 1 96.06 275 GLY B C 1
ATOM 4681 O O . GLY B 1 275 ? -19.688 19.375 -12.211 1 96.06 275 GLY B O 1
ATOM 4682 N N . ALA B 1 276 ? -21.516 18.094 -12.711 1 97.69 276 ALA B N 1
ATOM 4683 C CA . ALA B 1 276 ? -22.344 18.859 -11.773 1 97.69 276 ALA B CA 1
ATOM 4684 C C . ALA B 1 276 ? -23.375 17.969 -11.102 1 97.69 276 ALA B C 1
ATOM 4686 O O . ALA B 1 276 ? -23.812 16.969 -11.672 1 97.69 276 ALA B O 1
ATOM 4687 N N . ILE B 1 277 ? -23.672 18.297 -9.883 1 98.44 277 ILE B N 1
ATOM 4688 C CA . ILE B 1 277 ? -24.781 17.719 -9.141 1 98.44 277 ILE B CA 1
ATOM 4689 C C . ILE B 1 277 ? -25.906 18.75 -9.008 1 98.44 277 ILE B C 1
ATOM 4691 O O . ILE B 1 277 ? -25.688 19.859 -8.523 1 98.44 277 ILE B O 1
ATOM 4695 N N . VAL B 1 278 ? -27.078 18.406 -9.516 1 98.56 278 VAL B N 1
ATOM 4696 C CA . VAL B 1 278 ? -28.234 19.281 -9.391 1 98.56 278 VAL B CA 1
ATOM 4697 C C . VAL B 1 278 ? -29.031 18.906 -8.141 1 98.56 278 VAL B C 1
ATOM 4699 O O . VAL B 1 278 ? -29.266 17.719 -7.883 1 98.56 278 VAL B O 1
ATOM 4702 N N . VAL B 1 279 ? -29.469 19.953 -7.41 1 98.5 279 VAL B N 1
ATOM 4703 C CA . VAL B 1 279 ? -30.078 19.641 -6.117 1 98.5 279 VAL B CA 1
ATOM 4704 C C . VAL B 1 279 ? -31.453 20.312 -6.016 1 98.5 279 VAL B C 1
ATOM 4706 O O . VAL B 1 279 ? -31.781 21.203 -6.82 1 98.5 279 VAL B O 1
ATOM 4709 N N . ASP B 1 280 ? -32.25 19.875 -5.102 1 97.88 280 ASP B N 1
ATOM 4710 C CA . ASP B 1 280 ? -33.594 20.469 -4.879 1 97.88 280 ASP B CA 1
ATOM 4711 C C . ASP B 1 280 ? -33.5 21.656 -3.926 1 97.88 280 ASP B C 1
ATOM 4713 O O . ASP B 1 280 ? -32.406 22.047 -3.51 1 97.88 280 ASP B O 1
ATOM 4717 N N . ALA B 1 281 ? -34.656 22.188 -3.641 1 97.31 281 ALA B N 1
ATOM 4718 C CA . ALA B 1 281 ? -34.719 23.406 -2.838 1 97.31 281 ALA B CA 1
ATOM 4719 C C . ALA B 1 281 ? -34.281 23.141 -1.398 1 97.31 281 ALA B C 1
ATOM 4721 O O . ALA B 1 281 ? -33.656 24 -0.755 1 97.31 281 ALA B O 1
ATOM 4722 N N . GLY B 1 282 ? -34.625 22.016 -0.933 1 97.06 282 GLY B N 1
ATOM 4723 C CA . GLY B 1 282 ? -34.219 21.656 0.411 1 97.06 282 GLY B CA 1
ATOM 4724 C C . GLY B 1 282 ? -32.719 21.594 0.575 1 97.06 282 GLY B C 1
ATOM 4725 O O . GLY B 1 282 ? -32.156 22.109 1.554 1 97.06 282 GLY B O 1
ATOM 4726 N N . ALA B 1 283 ? -32.062 20.953 -0.368 1 97.5 283 ALA B N 1
ATOM 4727 C CA . ALA B 1 283 ? -30.609 20.859 -0.354 1 97.5 283 ALA B CA 1
ATOM 4728 C C . ALA B 1 283 ? -29.969 22.234 -0.493 1 97.5 283 ALA B C 1
ATOM 4730 O O . ALA B 1 283 ? -28.953 22.531 0.13 1 97.5 283 ALA B O 1
ATOM 4731 N N . GLU B 1 284 ? -30.547 23.047 -1.339 1 97.12 284 GLU B N 1
ATOM 4732 C CA . GLU B 1 284 ? -30.047 24.422 -1.468 1 97.12 284 GLU B CA 1
ATOM 4733 C C . GLU B 1 284 ? -30.031 25.141 -0.12 1 97.12 284 GLU B C 1
ATOM 4735 O O . GLU B 1 284 ? -29.047 25.797 0.231 1 97.12 284 GLU B O 1
ATOM 4740 N N . THR B 1 285 ? -31.062 25.031 0.607 1 96.75 285 THR B N 1
ATOM 4741 C CA . THR B 1 285 ? -31.156 25.641 1.929 1 96.75 285 THR B CA 1
ATOM 4742 C C . THR B 1 285 ? -30.125 25.062 2.881 1 96.75 285 THR B C 1
ATOM 4744 O O . THR B 1 285 ? -29.469 25.781 3.623 1 96.75 285 THR B O 1
ATOM 4747 N N . ALA B 1 286 ? -30.047 23.719 2.814 1 96.75 286 ALA B N 1
ATOM 4748 C CA . ALA B 1 286 ? -29.078 23.031 3.68 1 96.75 286 ALA B CA 1
ATOM 4749 C C . ALA B 1 286 ? -27.656 23.5 3.393 1 96.75 286 ALA B C 1
ATOM 4751 O O . ALA B 1 286 ? -26.875 23.734 4.316 1 96.75 286 ALA B O 1
ATOM 4752 N N . LEU B 1 287 ? -27.297 23.641 2.137 1 96.56 287 LEU B N 1
ATOM 4753 C CA . LEU B 1 287 ? -25.969 24.094 1.736 1 96.56 287 LEU B CA 1
ATOM 4754 C C . LEU B 1 287 ? -25.703 25.5 2.254 1 96.56 287 LEU B C 1
ATOM 4756 O O . LEU B 1 287 ? -24.594 25.797 2.717 1 96.56 287 LEU B O 1
ATOM 4760 N N . GLY B 1 288 ? -26.688 26.312 2.123 1 94.5 288 GLY B N 1
ATOM 4761 C CA . GLY B 1 288 ? -26.562 27.672 2.641 1 94.5 288 GLY B CA 1
ATOM 4762 C C . GLY B 1 288 ? -26.266 27.719 4.129 1 94.5 288 GLY B C 1
ATOM 4763 O O . GLY B 1 288 ? -25.641 28.656 4.617 1 94.5 288 GLY B O 1
ATOM 4764 N N . ALA B 1 289 ? -26.734 26.703 4.844 1 96.12 289 ALA B N 1
ATOM 4765 C CA . ALA B 1 289 ? -26.531 26.609 6.285 1 96.12 289 ALA B CA 1
ATOM 4766 C C . ALA B 1 289 ? -25.219 25.906 6.605 1 96.12 289 ALA B C 1
ATOM 4768 O O . ALA B 1 289 ? -24.922 25.641 7.773 1 96.12 289 ALA B O 1
ATOM 4769 N N . GLY B 1 290 ? -24.453 25.531 5.648 1 94.31 290 GLY B N 1
ATOM 4770 C CA . GLY B 1 290 ? -23.141 24.953 5.848 1 94.31 290 GLY B CA 1
ATOM 4771 C C . GLY B 1 290 ? -23.172 23.453 6.082 1 94.31 290 GLY B C 1
ATOM 4772 O O . GLY B 1 290 ? -22.281 22.891 6.707 1 94.31 290 GLY B O 1
ATOM 4773 N N . ARG B 1 291 ? -24.266 22.828 5.613 1 96.19 291 ARG B N 1
ATOM 4774 C CA . ARG B 1 291 ? -24.406 21.391 5.816 1 96.19 291 ARG B CA 1
ATOM 4775 C C . ARG B 1 291 ? -23.875 20.625 4.609 1 96.19 291 ARG B C 1
ATOM 4777 O O . ARG B 1 291 ? -23.641 21.203 3.551 1 96.19 291 ARG B O 1
ATOM 4784 N N . SER B 1 292 ? -23.641 19.281 4.824 1 97.19 292 SER B N 1
ATOM 4785 C CA . SER B 1 292 ? -23.25 18.391 3.738 1 97.19 292 SER B CA 1
ATOM 4786 C C . SER B 1 292 ? -24.391 18.188 2.74 1 97.19 292 SER B C 1
ATOM 4788 O O . SER B 1 292 ? -25.547 18.438 3.062 1 97.19 292 SER B O 1
ATOM 4790 N N . LEU B 1 293 ? -24 17.859 1.585 1 98.25 293 LEU B N 1
ATOM 4791 C CA . LEU B 1 293 ? -25 17.453 0.597 1 98.25 293 LEU B CA 1
ATOM 4792 C C . LEU B 1 293 ? -25.312 15.969 0.717 1 98.25 293 LEU B C 1
ATOM 4794 O O . LEU B 1 293 ? -24.422 15.125 0.542 1 98.25 293 LEU B O 1
ATOM 4798 N N . LEU B 1 294 ? -26.562 15.711 0.979 1 97.88 294 LEU B N 1
ATOM 4799 C CA . LEU B 1 294 ? -27 14.328 1.079 1 97.88 294 LEU B CA 1
ATOM 4800 C C . LEU B 1 294 ? -27.672 13.875 -0.214 1 97.88 294 LEU B C 1
ATOM 4802 O O . LEU B 1 294 ? -28.172 14.703 -0.977 1 97.88 294 LEU B O 1
ATOM 4806 N N . ALA B 1 295 ? -27.672 12.562 -0.389 1 97.19 295 ALA B N 1
ATOM 4807 C CA . ALA B 1 295 ? -28.25 12 -1.604 1 97.19 295 ALA B CA 1
ATOM 4808 C C . ALA B 1 295 ? -29.734 12.375 -1.735 1 97.19 295 ALA B C 1
ATOM 4810 O O . ALA B 1 295 ? -30.234 12.555 -2.848 1 97.19 295 ALA B O 1
ATOM 4811 N N . VAL B 1 296 ? -30.406 12.57 -0.632 1 97.38 296 VAL B N 1
ATOM 4812 C CA . VAL B 1 296 ? -31.844 12.859 -0.622 1 97.38 296 VAL B CA 1
ATOM 4813 C C . VAL B 1 296 ? -32.094 14.188 -1.325 1 97.38 296 VAL B C 1
ATOM 4815 O O . VAL B 1 296 ? -33.188 14.398 -1.895 1 97.38 296 VAL B O 1
ATOM 4818 N N . GLY B 1 297 ? -31.094 15.016 -1.331 1 97.62 297 GLY B N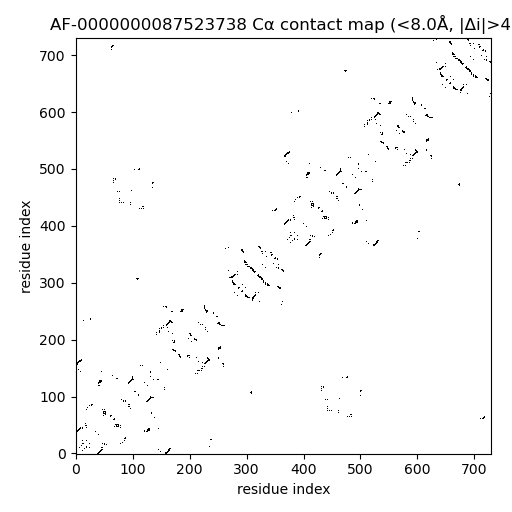 1
ATOM 4819 C CA . GLY B 1 297 ? -31.266 16.344 -1.918 1 97.62 297 GLY B CA 1
ATOM 4820 C C . GLY B 1 297 ? -30.797 16.406 -3.363 1 97.62 297 GLY B C 1
ATOM 4821 O O . GLY B 1 297 ? -30.922 17.453 -4.004 1 97.62 297 GLY B O 1
ATOM 4822 N N . VAL B 1 298 ? -30.297 15.32 -3.895 1 98.19 298 VAL B N 1
ATOM 4823 C CA . VAL B 1 298 ? -29.812 15.266 -5.27 1 98.19 298 VAL B CA 1
ATOM 4824 C C . VAL B 1 298 ? -30.969 14.953 -6.219 1 98.19 298 VAL B C 1
ATOM 4826 O O . VAL B 1 298 ? -31.766 14.055 -5.957 1 98.19 298 VAL B O 1
ATOM 4829 N N . THR B 1 299 ? -31.062 15.688 -7.281 1 98.06 299 THR B N 1
ATOM 4830 C CA . THR B 1 299 ? -32.125 15.438 -8.266 1 98.06 299 THR B CA 1
ATOM 4831 C C . THR B 1 299 ? -31.547 14.734 -9.492 1 98.06 299 THR B C 1
ATOM 4833 O O . THR B 1 299 ? -32.156 13.805 -10.023 1 98.06 299 THR B O 1
ATOM 4836 N N . THR B 1 300 ? -30.453 15.203 -9.93 1 97.44 300 THR B N 1
ATOM 4837 C CA . THR B 1 300 ? -29.781 14.594 -11.078 1 97.44 300 THR B CA 1
ATOM 4838 C C . THR B 1 300 ? -28.312 15 -11.117 1 97.44 300 THR B C 1
ATOM 4840 O O . THR B 1 300 ? -27.828 15.68 -10.211 1 97.44 300 THR B O 1
ATOM 4843 N N . THR B 1 301 ? -27.609 14.398 -12.055 1 97.75 301 THR B N 1
ATOM 4844 C CA . THR B 1 301 ? -26.219 14.766 -12.297 1 97.75 301 THR B CA 1
ATOM 4845 C C . THR B 1 301 ? -26.016 15.156 -13.758 1 97.75 301 THR B C 1
ATOM 4847 O O . THR B 1 301 ? -26.812 14.789 -14.625 1 97.75 301 THR B O 1
ATOM 4850 N N . ASP B 1 302 ? -25.047 15.977 -13.945 1 96.12 302 ASP B N 1
ATOM 4851 C CA . ASP B 1 302 ? -24.609 16.328 -15.289 1 96.12 302 ASP B CA 1
ATOM 4852 C C . ASP B 1 302 ? -23.125 16.016 -15.477 1 96.12 302 ASP B C 1
ATOM 4854 O O . ASP B 1 302 ? -22.297 16.359 -14.625 1 96.12 302 ASP B O 1
ATOM 4858 N N . GLY B 1 303 ? -22.859 15.344 -16.656 1 94.88 303 GLY B N 1
ATOM 4859 C CA . GLY B 1 303 ? -21.484 15.008 -16.953 1 94.88 303 GLY B CA 1
ATOM 4860 C C . GLY B 1 303 ? -21.062 13.656 -16.406 1 94.88 303 GLY B C 1
ATOM 4861 O O . GLY B 1 303 ? -21.891 12.922 -15.844 1 94.88 303 GLY B O 1
ATOM 4862 N N . ASP B 1 304 ? -19.797 13.273 -16.672 1 94.25 304 ASP B N 1
ATOM 4863 C CA . ASP B 1 304 ? -19.219 12.016 -16.219 1 94.25 304 ASP B CA 1
ATOM 4864 C C . ASP B 1 304 ? -18.078 12.281 -15.227 1 94.25 304 ASP B C 1
ATOM 4866 O O . ASP B 1 304 ? -17.047 12.836 -15.594 1 94.25 304 ASP B O 1
ATOM 4870 N N . PHE B 1 305 ? -18.391 12.062 -13.961 1 94.12 305 PHE B N 1
ATOM 4871 C CA . PHE B 1 305 ? -17.375 12.227 -12.922 1 94.12 305 PHE B CA 1
ATOM 4872 C C . PHE B 1 305 ? -17.359 11.023 -11.992 1 94.12 305 PHE B C 1
ATOM 4874 O O . PHE B 1 305 ? -18.344 10.281 -11.898 1 94.12 305 PHE B O 1
ATOM 4881 N N . GLY B 1 306 ? -16.203 10.781 -11.398 1 91.12 306 GLY B N 1
ATOM 4882 C CA . GLY B 1 306 ? -16.031 9.727 -10.414 1 91.12 306 GLY B CA 1
ATOM 4883 C C . GLY B 1 306 ? -15.867 10.242 -9 1 91.12 306 GLY B C 1
ATOM 4884 O O . GLY B 1 306 ? -15.82 11.453 -8.781 1 91.12 306 GLY B O 1
ATOM 4885 N N . ARG B 1 307 ? -15.844 9.312 -8.094 1 89.88 307 ARG B N 1
ATOM 4886 C CA . ARG B 1 307 ? -15.539 9.648 -6.711 1 89.88 307 ARG B CA 1
ATOM 4887 C C . ARG B 1 307 ? -14.203 10.375 -6.602 1 89.88 307 ARG B C 1
ATOM 4889 O O . ARG B 1 307 ? -13.219 9.961 -7.215 1 89.88 307 ARG B O 1
ATOM 4896 N N . GLY B 1 308 ? -14.18 11.508 -5.859 1 88.5 308 GLY B N 1
ATOM 4897 C CA . GLY B 1 308 ? -12.961 12.273 -5.684 1 88.5 308 GLY B CA 1
ATOM 4898 C C . GLY B 1 308 ? -12.828 13.43 -6.656 1 88.5 308 GLY B C 1
ATOM 4899 O O . GLY B 1 308 ? -11.992 14.312 -6.469 1 88.5 308 GLY B O 1
ATOM 4900 N N . ASP B 1 309 ? -13.672 13.508 -7.691 1 90 309 ASP B N 1
ATOM 4901 C CA . ASP B 1 309 ? -13.625 14.609 -8.648 1 90 309 ASP B CA 1
ATOM 4902 C C . ASP B 1 309 ? -14.258 15.867 -8.062 1 90 309 ASP B C 1
ATOM 4904 O O . ASP B 1 309 ? -15.195 15.789 -7.27 1 90 309 ASP B O 1
ATOM 4908 N N . THR B 1 310 ? -13.68 16.953 -8.469 1 93.31 310 THR B N 1
ATOM 4909 C CA . THR B 1 310 ? -14.336 18.219 -8.172 1 93.31 310 THR B CA 1
ATOM 4910 C C . THR B 1 310 ? -15.547 18.438 -9.078 1 93.31 310 THR B C 1
ATOM 4912 O O . THR B 1 310 ? -15.461 18.219 -10.289 1 93.31 310 THR B O 1
ATOM 4915 N N . VAL B 1 311 ? -16.703 18.844 -8.422 1 96.88 311 VAL B N 1
ATOM 4916 C CA . VAL B 1 311 ? -17.938 19.016 -9.18 1 96.88 311 VAL B CA 1
ATOM 4917 C C . VAL B 1 311 ? -18.609 20.328 -8.758 1 96.88 311 VAL B C 1
ATOM 4919 O O . VAL B 1 311 ? -18.312 20.875 -7.699 1 96.88 311 VAL B O 1
ATOM 4922 N N . GLU B 1 312 ? -19.438 20.797 -9.648 1 97.19 312 GLU B N 1
ATOM 4923 C CA . GLU B 1 312 ? -20.312 21.906 -9.32 1 97.19 312 GLU B CA 1
ATOM 4924 C C . GLU B 1 312 ? -21.625 21.422 -8.688 1 97.19 312 GLU B C 1
ATOM 4926 O O . GLU B 1 312 ? -22.078 20.312 -8.961 1 97.19 312 GLU B O 1
ATOM 4931 N N . VAL B 1 313 ? -22.172 22.266 -7.844 1 98.19 313 VAL B N 1
ATOM 4932 C CA . VAL B 1 313 ? -23.516 22.047 -7.309 1 98.19 313 VAL B CA 1
ATOM 4933 C C . VAL B 1 313 ? -24.453 23.141 -7.809 1 98.19 313 VAL B C 1
ATOM 4935 O O . VAL B 1 313 ? -24.203 24.328 -7.602 1 98.19 313 VAL B O 1
ATOM 4938 N N . ARG B 1 314 ? -25.5 22.688 -8.438 1 98.25 314 ARG B N 1
ATOM 4939 C CA . ARG B 1 314 ? -26.438 23.641 -9.023 1 98.25 314 ARG B CA 1
ATOM 4940 C C . ARG B 1 314 ? -27.812 23.5 -8.383 1 98.25 314 ARG B C 1
ATOM 4942 O O . ARG B 1 314 ? -28.266 22.391 -8.086 1 98.25 314 ARG B O 1
ATOM 4949 N N . GLY B 1 315 ? -28.469 24.625 -8.227 1 96.69 315 GLY B N 1
ATOM 4950 C CA . GLY B 1 315 ? -29.812 24.641 -7.68 1 96.69 315 GLY B CA 1
ATOM 4951 C C . GLY B 1 315 ? -30.891 24.359 -8.719 1 96.69 315 GLY B C 1
ATOM 4952 O O . GLY B 1 315 ? -30.578 24.016 -9.859 1 96.69 315 GLY B O 1
ATOM 4953 N N . PRO B 1 316 ? -32.188 24.344 -8.289 1 92.81 316 PRO B N 1
ATOM 4954 C CA . PRO B 1 316 ? -33.281 24.016 -9.18 1 92.81 316 PRO B CA 1
ATOM 4955 C C . PRO B 1 316 ? -33.344 24.891 -10.43 1 92.81 316 PRO B C 1
ATOM 4957 O O . PRO B 1 316 ? -33.75 24.438 -11.492 1 92.81 316 PRO B O 1
ATOM 4960 N N . ALA B 1 317 ? -32.938 26.031 -10.414 1 89.5 317 ALA B N 1
ATOM 4961 C CA . ALA B 1 317 ? -32.969 26.938 -11.547 1 89.5 317 ALA B CA 1
ATOM 4962 C C . ALA B 1 317 ? -31.672 26.938 -12.32 1 89.5 317 ALA B C 1
ATOM 4964 O O . ALA B 1 317 ? -31.438 27.781 -13.188 1 89.5 317 ALA B O 1
ATOM 4965 N N . GLY B 1 318 ? -30.781 26.062 -11.945 1 91.44 318 GLY B N 1
ATOM 4966 C CA . GLY B 1 318 ? -29.516 25.953 -12.648 1 91.44 318 GLY B CA 1
ATOM 4967 C C . GLY B 1 318 ? -28.438 26.875 -12.094 1 91.44 318 GLY B C 1
ATOM 4968 O O . GLY B 1 318 ? -27.297 26.859 -12.562 1 91.44 318 GLY B O 1
ATOM 4969 N N . ARG B 1 319 ? -28.844 27.594 -11.086 1 93.69 319 ARG B N 1
ATOM 4970 C CA . ARG B 1 319 ? -27.891 28.531 -10.5 1 93.69 319 ARG B CA 1
ATOM 4971 C C . ARG B 1 319 ? -26.766 27.781 -9.805 1 93.69 319 ARG B C 1
ATOM 4973 O O . ARG B 1 319 ? -26.984 26.797 -9.102 1 93.69 319 ARG B O 1
ATOM 4980 N N . LEU B 1 320 ? -25.562 28.266 -10.078 1 95.94 320 LEU B N 1
ATOM 4981 C CA . LEU B 1 320 ? -24.391 27.703 -9.406 1 95.94 320 LEU B CA 1
ATOM 4982 C C . LEU B 1 320 ? -24.406 28.047 -7.922 1 95.94 320 LEU B C 1
ATOM 4984 O O . LEU B 1 320 ? -24.422 29.234 -7.551 1 95.94 320 LEU B O 1
ATOM 4988 N N . LEU B 1 321 ? -24.391 27.016 -7.051 1 97 321 LEU B N 1
ATOM 4989 C CA . LEU B 1 321 ? -24.5 27.203 -5.609 1 97 321 LEU B CA 1
ATOM 4990 C C . LEU B 1 321 ? -23.156 27 -4.926 1 97 321 LEU B C 1
ATOM 4992 O O . LEU B 1 321 ? -22.828 27.688 -3.945 1 97 321 LEU B O 1
ATOM 4996 N N . ALA B 1 322 ? -22.391 26 -5.383 1 97.31 322 ALA B N 1
ATOM 4997 C CA . ALA B 1 322 ? -21.188 25.562 -4.664 1 97.31 322 ALA B CA 1
ATOM 4998 C C . ALA B 1 322 ? -20.281 24.734 -5.559 1 97.31 322 ALA B C 1
ATOM 5000 O O . ALA B 1 322 ? -20.641 24.406 -6.695 1 97.31 322 ALA B O 1
ATOM 5001 N N . ARG B 1 323 ? -19.125 24.5 -5.148 1 96.69 323 ARG B N 1
ATOM 5002 C CA . ARG B 1 323 ? -18.203 23.516 -5.676 1 96.69 323 ARG B CA 1
ATOM 5003 C C . ARG B 1 323 ? -17.719 22.578 -4.574 1 96.69 323 ARG B C 1
ATOM 5005 O O . ARG B 1 323 ? -17.562 22.984 -3.422 1 96.69 323 ARG B O 1
ATOM 5012 N N . GLY B 1 324 ? -17.531 21.297 -4.949 1 95.88 324 GLY B N 1
ATOM 5013 C CA . GLY B 1 324 ? -17.078 20.359 -3.928 1 95.88 324 GLY B CA 1
ATOM 5014 C C . GLY B 1 324 ? -16.5 19.078 -4.504 1 95.88 324 GLY B C 1
ATOM 5015 O O . GLY B 1 324 ? -16.438 18.922 -5.727 1 95.88 324 GLY B O 1
ATOM 5016 N N . ILE B 1 325 ? -16.062 18.219 -3.654 1 93.56 325 ILE B N 1
ATOM 5017 C CA . ILE B 1 325 ? -15.492 16.922 -4.031 1 93.56 325 ILE B CA 1
ATOM 5018 C C . ILE B 1 325 ? -16.547 15.828 -3.836 1 93.56 325 ILE B C 1
ATOM 5020 O O . ILE B 1 325 ? -17.062 15.648 -2.732 1 93.56 325 ILE B O 1
ATOM 5024 N N . ALA B 1 326 ? -16.797 15.047 -4.887 1 95.06 326 ALA B N 1
ATOM 5025 C CA . ALA B 1 326 ? -17.859 14.055 -4.871 1 95.06 326 ALA B CA 1
ATOM 5026 C C . ALA B 1 326 ? -17.438 12.797 -4.125 1 95.06 326 ALA B C 1
ATOM 5028 O O . ALA B 1 326 ? -16.328 12.289 -4.332 1 95.06 326 ALA B O 1
ATOM 5029 N N . ASN B 1 327 ? -18.344 12.281 -3.301 1 93.69 327 ASN B N 1
ATOM 5030 C CA . ASN B 1 327 ? -18.109 11.031 -2.588 1 93.69 327 ASN B CA 1
ATOM 5031 C C . ASN B 1 327 ? -18.641 9.828 -3.367 1 93.69 327 ASN B C 1
ATOM 5033 O O . ASN B 1 327 ? -18.438 8.68 -2.963 1 93.69 327 ASN B O 1
ATOM 5037 N N . TYR B 1 328 ? -19.375 10.102 -4.387 1 94.12 328 TYR B N 1
ATOM 5038 C CA . TYR B 1 328 ? -19.938 9.102 -5.289 1 94.12 328 TYR B CA 1
ATOM 5039 C C . TYR B 1 328 ? -19.75 9.523 -6.746 1 94.12 328 TYR B C 1
ATOM 5041 O O . TYR B 1 328 ? -19.641 10.719 -7.043 1 94.12 328 TYR B O 1
ATOM 5049 N N . SER B 1 329 ? -19.719 8.523 -7.613 1 94.06 329 SER B N 1
ATOM 5050 C CA . SER B 1 329 ? -19.672 8.828 -9.039 1 94.06 329 SER B CA 1
ATOM 5051 C C . SER B 1 329 ? -21 9.359 -9.531 1 94.06 329 SER B C 1
ATOM 5053 O O . SER B 1 329 ? -22.016 9.25 -8.836 1 94.06 329 SER B O 1
ATOM 5055 N N . ALA B 1 330 ? -20.938 9.914 -10.758 1 97 330 ALA B N 1
ATOM 5056 C CA . ALA B 1 330 ? -22.172 10.383 -11.383 1 97 330 ALA B CA 1
ATOM 5057 C C . ALA B 1 330 ? -23.188 9.25 -11.508 1 97 330 ALA B C 1
ATOM 5059 O O . ALA B 1 330 ? -24.359 9.414 -11.164 1 97 330 ALA B O 1
ATOM 5060 N N . ALA B 1 331 ? -22.734 8.094 -11.945 1 95.94 331 ALA B N 1
ATOM 5061 C CA . ALA B 1 331 ? -23.609 6.934 -12.133 1 95.94 331 ALA B CA 1
ATOM 5062 C C . ALA B 1 331 ? -24.219 6.473 -10.812 1 95.94 331 ALA B C 1
ATOM 5064 O O . ALA B 1 331 ? -25.406 6.141 -10.75 1 95.94 331 ALA B O 1
ATOM 5065 N N . GLU B 1 332 ? -23.438 6.445 -9.797 1 95.31 332 GLU B N 1
ATOM 5066 C CA . GLU B 1 332 ? -23.922 6.047 -8.477 1 95.31 332 GLU B CA 1
ATOM 5067 C C . GLU B 1 332 ? -24.938 7.047 -7.93 1 95.31 332 GLU B C 1
ATOM 5069 O O . GLU B 1 332 ? -25.969 6.66 -7.387 1 95.31 332 GLU B O 1
ATOM 5074 N N . LEU B 1 333 ? -24.641 8.328 -8.07 1 97.12 333 LEU B N 1
ATOM 5075 C CA . LEU B 1 333 ? -25.516 9.367 -7.543 1 97.12 333 LEU B CA 1
ATOM 5076 C C . LEU B 1 333 ? -26.875 9.344 -8.258 1 97.12 333 LEU B C 1
ATOM 5078 O O . LEU B 1 333 ? -27.906 9.617 -7.641 1 97.12 333 LEU B O 1
ATOM 5082 N N . LEU B 1 334 ? -26.828 9.047 -9.523 1 97.06 334 LEU B N 1
ATOM 5083 C CA . LEU B 1 334 ? -28.078 8.953 -10.273 1 97.06 334 LEU B CA 1
ATOM 5084 C C . LEU B 1 334 ? -28.969 7.844 -9.711 1 97.06 334 LEU B C 1
ATOM 5086 O O . LEU B 1 334 ? -30.188 7.977 -9.664 1 97.06 334 LEU B O 1
ATOM 5090 N N . ARG B 1 335 ? -28.359 6.789 -9.281 1 96.69 335 ARG B N 1
ATOM 5091 C CA . ARG B 1 335 ? -29.094 5.648 -8.75 1 96.69 335 ARG B CA 1
ATOM 5092 C C . ARG B 1 335 ? -29.641 5.949 -7.363 1 96.69 335 ARG B C 1
ATOM 5094 O O . ARG B 1 335 ? -30.703 5.453 -6.988 1 96.69 335 ARG B O 1
ATOM 5101 N N . ILE B 1 336 ? -28.953 6.805 -6.641 1 97.12 336 ILE B N 1
ATOM 5102 C CA . ILE B 1 336 ? -29.359 6.992 -5.254 1 97.12 336 ILE B CA 1
ATOM 5103 C C . ILE B 1 336 ? -29.969 8.383 -5.082 1 97.12 336 ILE B C 1
ATOM 5105 O O . ILE B 1 336 ? -30.297 8.781 -3.965 1 97.12 336 ILE B O 1
ATOM 5109 N N . ALA B 1 337 ? -30.172 9.086 -6.133 1 97.38 337 ALA B N 1
ATOM 5110 C CA . ALA B 1 337 ? -30.781 10.414 -6.07 1 97.38 337 ALA B CA 1
ATOM 5111 C C . ALA B 1 337 ? -32.125 10.367 -5.375 1 97.38 337 ALA B C 1
ATOM 5113 O O . ALA B 1 337 ? -32.969 9.523 -5.695 1 97.38 337 ALA B O 1
ATOM 5114 N N . GLY B 1 338 ? -32.281 11.289 -4.406 1 96.69 338 GLY B N 1
ATOM 5115 C CA . GLY B 1 338 ? -33.562 11.398 -3.725 1 96.69 338 GLY B CA 1
ATOM 5116 C C . GLY B 1 338 ? -33.75 10.344 -2.648 1 96.69 338 GLY B C 1
ATOM 5117 O O . GLY B 1 338 ? -34.781 10.359 -1.936 1 96.69 338 GLY B O 1
ATOM 5118 N N . ARG B 1 339 ? -32.781 9.477 -2.535 1 96.31 339 ARG B N 1
ATOM 5119 C CA . ARG B 1 339 ? -32.938 8.383 -1.581 1 96.31 339 ARG B CA 1
ATOM 5120 C C . ARG B 1 339 ? -32.406 8.781 -0.206 1 96.31 339 ARG B C 1
ATOM 5122 O O . ARG B 1 339 ? -31.484 9.609 -0.099 1 96.31 339 ARG B O 1
ATOM 5129 N N . ARG B 1 340 ? -33.125 8.195 0.835 1 94.94 340 ARG B N 1
ATOM 5130 C CA . ARG B 1 340 ? -32.625 8.383 2.191 1 94.94 340 ARG B CA 1
ATOM 5131 C C . ARG B 1 340 ? -31.297 7.664 2.393 1 94.94 340 ARG B C 1
ATOM 5133 O O . ARG B 1 340 ? -31.031 6.652 1.736 1 94.94 340 ARG B O 1
ATOM 5140 N N . SER B 1 341 ? -30.406 8.172 3.34 1 93.31 341 SER B N 1
ATOM 5141 C CA . SER B 1 341 ? -29.062 7.652 3.576 1 93.31 341 SER B CA 1
ATOM 5142 C C . SER B 1 341 ? -29.094 6.156 3.867 1 93.31 341 SER B C 1
ATOM 5144 O O . SER B 1 341 ? -28.203 5.422 3.436 1 93.31 341 SER B O 1
ATOM 5146 N N . GLY B 1 342 ? -30.109 5.699 4.523 1 91.25 342 GLY B N 1
ATOM 5147 C CA . GLY B 1 342 ? -30.219 4.297 4.887 1 91.25 342 GLY B CA 1
ATOM 5148 C C . GLY B 1 342 ? -30.484 3.389 3.701 1 91.25 342 GLY B C 1
ATOM 5149 O O . GLY B 1 342 ? -30.297 2.174 3.787 1 91.25 342 GLY B O 1
ATOM 5150 N N . ASP B 1 343 ? -30.891 3.945 2.609 1 94.56 343 ASP B N 1
ATOM 5151 C CA . ASP B 1 343 ? -31.266 3.17 1.433 1 94.56 343 ASP B CA 1
ATOM 5152 C C . ASP B 1 343 ? -30.094 3.021 0.468 1 94.56 343 ASP B C 1
ATOM 5154 O O . ASP B 1 343 ? -30.156 2.221 -0.468 1 94.56 343 ASP B O 1
ATOM 5158 N N . ILE B 1 344 ? -29.062 3.719 0.717 1 93.62 344 ILE B N 1
ATOM 5159 C CA . ILE B 1 344 ? -27.938 3.742 -0.222 1 93.62 344 ILE B CA 1
ATOM 5160 C C . ILE B 1 344 ? -27.359 2.336 -0.379 1 93.62 344 ILE B C 1
ATOM 5162 O O . ILE B 1 344 ? -27.125 1.88 -1.499 1 93.62 344 ILE B O 1
ATOM 5166 N N . GLU B 1 345 ? -27.25 1.678 0.704 1 90.38 345 GLU B N 1
ATOM 5167 C CA . GLU B 1 345 ? -26.656 0.339 0.691 1 90.38 345 GLU B CA 1
ATOM 5168 C C . GLU B 1 345 ? -27.531 -0.633 -0.101 1 90.38 345 GLU B C 1
ATOM 5170 O O . GLU B 1 345 ? -27.016 -1.477 -0.838 1 90.38 345 GLU B O 1
ATOM 5175 N N . THR B 1 346 ? -28.75 -0.524 0.111 1 91.31 346 THR B N 1
ATOM 5176 C CA . THR B 1 346 ? -29.688 -1.411 -0.581 1 91.31 346 THR B CA 1
ATOM 5177 C C . THR B 1 346 ? -29.609 -1.197 -2.09 1 91.31 346 THR B C 1
ATOM 5179 O O . THR B 1 346 ? -29.688 -2.156 -2.861 1 91.31 346 THR B O 1
ATOM 5182 N N . VAL B 1 347 ? -29.406 -0.023 -2.49 1 93.25 347 VAL B N 1
ATOM 5183 C CA . VAL B 1 347 ? -29.438 0.332 -3.906 1 93.25 347 VAL B CA 1
ATOM 5184 C C . VAL B 1 347 ? -28.109 -0.017 -4.559 1 93.25 347 VAL B C 1
ATOM 5186 O O . VAL B 1 347 ? -28.078 -0.626 -5.633 1 93.25 347 VAL B O 1
ATOM 5189 N N . LEU B 1 348 ? -27.031 0.29 -3.908 1 91 348 LEU B N 1
ATOM 5190 C CA . LEU B 1 348 ? -25.719 0.165 -4.531 1 91 348 LEU B CA 1
ATOM 5191 C C . LEU B 1 348 ? -25.047 -1.132 -4.109 1 91 348 LEU B C 1
ATOM 5193 O O . LEU B 1 348 ? -24.078 -1.571 -4.75 1 91 348 LEU B O 1
ATOM 5197 N N . GLY B 1 349 ? -25.516 -1.752 -2.986 1 87.88 349 GLY B N 1
ATOM 5198 C CA . GLY B 1 349 ? -24.844 -2.91 -2.424 1 87.88 349 GLY B CA 1
ATOM 5199 C C . GLY B 1 349 ? -23.719 -2.545 -1.48 1 87.88 349 GLY B C 1
ATOM 5200 O O . GLY B 1 349 ? -23.156 -3.414 -0.814 1 87.88 349 GLY B O 1
ATOM 5201 N N . TYR B 1 350 ? -23.359 -1.271 -1.454 1 87.44 350 TYR B N 1
ATOM 5202 C CA . TYR B 1 350 ? -22.359 -0.687 -0.567 1 87.44 350 TYR B CA 1
ATOM 5203 C C . TYR B 1 350 ? -22.641 0.791 -0.326 1 87.44 350 TYR B C 1
ATOM 5205 O O . TYR B 1 350 ? -23.578 1.348 -0.888 1 87.44 350 TYR B O 1
ATOM 5213 N N . HIS B 1 351 ? -21.875 1.409 0.556 1 88.81 351 HIS B N 1
ATOM 5214 C CA . HIS B 1 351 ? -21.984 2.859 0.654 1 88.81 351 HIS B CA 1
ATOM 5215 C C . HIS B 1 351 ? -20.703 3.473 1.226 1 88.81 351 HIS B C 1
ATOM 5217 O O . HIS B 1 351 ? -19.922 2.781 1.873 1 88.81 351 HIS B O 1
ATOM 5223 N N . TYR B 1 352 ? -20.516 4.781 0.899 1 88.69 352 TYR B N 1
ATOM 5224 C CA . TYR B 1 352 ? -19.391 5.559 1.387 1 88.69 352 TYR B CA 1
ATOM 5225 C C . TYR B 1 352 ? -19.812 6.531 2.475 1 88.69 352 TYR B C 1
ATOM 5227 O O . TYR B 1 352 ? -19.094 7.473 2.801 1 88.69 352 TYR B O 1
ATOM 5235 N N . GLY B 1 353 ? -21.031 6.324 2.996 1 88.38 353 GLY B N 1
ATOM 5236 C CA . GLY B 1 353 ? -21.625 7.262 3.934 1 88.38 353 GLY B CA 1
ATOM 5237 C C . GLY B 1 353 ? -22.828 7.996 3.359 1 88.38 353 GLY B C 1
ATOM 5238 O O . GLY B 1 353 ? -23.172 7.805 2.193 1 88.38 353 GLY B O 1
ATOM 5239 N N . PRO B 1 354 ? -23.375 8.789 4.141 1 90.56 354 PRO B N 1
ATOM 5240 C CA . PRO B 1 354 ? -24.625 9.43 3.729 1 90.56 354 PRO B CA 1
ATOM 5241 C C . PRO B 1 354 ? -24.406 10.641 2.822 1 90.56 354 PRO B C 1
ATOM 5243 O O . PRO B 1 354 ? -25.328 11.086 2.139 1 90.56 354 PRO B O 1
ATOM 5246 N N . GLU B 1 355 ? -23.219 11.172 2.729 1 95.38 355 GLU B N 1
ATOM 5247 C CA . GLU B 1 355 ? -22.984 12.461 2.08 1 95.38 355 GLU B CA 1
ATOM 5248 C C . GLU B 1 355 ? -22.547 12.273 0.631 1 95.38 355 GLU B C 1
ATOM 5250 O O . GLU B 1 355 ? -21.562 11.586 0.36 1 95.38 355 GLU B O 1
ATOM 5255 N N . ALA B 1 356 ? -23.234 12.969 -0.254 1 97.5 356 ALA B N 1
ATOM 5256 C CA . ALA B 1 356 ? -22.734 13.094 -1.62 1 97.5 356 ALA B CA 1
ATOM 5257 C C . ALA B 1 356 ? -21.5 13.984 -1.669 1 97.5 356 ALA B C 1
ATOM 5259 O O . ALA B 1 356 ? -20.562 13.719 -2.439 1 97.5 356 ALA B O 1
ATOM 5260 N N . ILE B 1 357 ? -21.578 15.031 -0.926 1 96.75 357 ILE B N 1
ATOM 5261 C CA . ILE B 1 357 ? -20.438 15.906 -0.682 1 96.75 357 ILE B CA 1
ATOM 5262 C C . ILE B 1 357 ? -20.391 16.297 0.793 1 96.75 357 ILE B C 1
ATOM 5264 O O . ILE B 1 357 ? -21.375 16.828 1.33 1 96.75 357 ILE B O 1
ATOM 5268 N N . HIS B 1 358 ? -19.266 16.031 1.423 1 94.25 358 HIS B N 1
ATOM 5269 C CA . HIS B 1 358 ? -19.109 16.422 2.818 1 94.25 358 HIS B CA 1
ATOM 5270 C C . HIS B 1 358 ? -18.938 17.938 2.955 1 94.25 358 HIS B C 1
ATOM 5272 O O . HIS B 1 358 ? -18.328 18.578 2.104 1 94.25 358 HIS B O 1
ATOM 5278 N N . ARG B 1 359 ? -19.438 18.422 4.055 1 94.31 359 ARG B N 1
ATOM 5279 C CA . ARG B 1 359 ? -19.422 19.859 4.27 1 94.31 359 ARG B CA 1
ATOM 5280 C C . ARG B 1 359 ? -18 20.422 4.207 1 94.31 359 ARG B C 1
ATOM 5282 O O . ARG B 1 359 ? -17.797 21.531 3.73 1 94.31 359 ARG B O 1
ATOM 5289 N N . ASN B 1 360 ? -17 19.656 4.586 1 89.56 360 ASN B N 1
ATOM 5290 C CA . ASN B 1 360 ? -15.609 20.109 4.594 1 89.56 360 ASN B CA 1
ATOM 5291 C C . ASN B 1 360 ? -15.008 20.094 3.189 1 89.56 360 ASN B C 1
ATOM 5293 O O . ASN B 1 360 ? -13.938 20.672 2.963 1 89.56 360 ASN B O 1
ATOM 5297 N N . ASP B 1 361 ? -15.68 19.484 2.289 1 92.69 361 ASP B N 1
ATOM 5298 C CA . ASP B 1 361 ? -15.227 19.391 0.904 1 92.69 361 ASP B CA 1
ATOM 5299 C C . ASP B 1 361 ? -16.125 20.188 -0.027 1 92.69 361 ASP B C 1
ATOM 5301 O O . ASP B 1 361 ? -16.234 19.891 -1.215 1 92.69 361 ASP B O 1
ATOM 5305 N N . LEU B 1 362 ? -16.797 21.141 0.598 1 95.31 362 LEU B N 1
ATOM 5306 C CA . LEU B 1 362 ? -17.781 21.938 -0.134 1 95.31 362 LEU B CA 1
ATOM 5307 C C . LEU B 1 362 ? -17.562 23.422 0.119 1 95.31 362 LEU B C 1
ATOM 5309 O O . LEU B 1 362 ? -17.359 23.844 1.263 1 95.31 362 LEU B O 1
ATOM 5313 N N . VAL B 1 363 ? -17.547 24.188 -0.951 1 95.12 363 VAL B N 1
ATOM 5314 C CA . VAL B 1 363 ? -17.422 25.641 -0.851 1 95.12 363 VAL B CA 1
ATOM 5315 C C . VAL B 1 363 ? -18.625 26.312 -1.494 1 95.12 363 VAL B C 1
ATOM 5317 O O . VAL B 1 363 ? -18.859 26.172 -2.699 1 95.12 363 VAL B O 1
ATOM 5320 N N . THR B 1 364 ? -19.328 26.938 -0.675 1 94.12 364 THR B N 1
ATOM 5321 C CA . THR B 1 364 ? -20.469 27.688 -1.202 1 94.12 364 THR B CA 1
ATOM 5322 C C . THR B 1 364 ? -20.016 28.953 -1.908 1 94.12 364 THR B C 1
ATOM 5324 O O . THR B 1 364 ? -19.078 29.609 -1.46 1 94.12 364 THR B O 1
ATOM 5327 N N . LEU B 1 365 ? -20.594 29.172 -3.01 1 89.38 365 LEU B N 1
ATOM 5328 C CA . LEU B 1 365 ? -20.219 30.328 -3.816 1 89.38 365 LEU B CA 1
ATOM 5329 C C . LEU B 1 365 ? -21.234 31.453 -3.654 1 89.38 365 LEU B C 1
ATOM 5331 O O . LEU B 1 365 ? -22.406 31.203 -3.396 1 89.38 365 LEU B O 1
#

Solvent-accessible surface area (backbone atoms only — not comparable to full-atom values): 35525 Å² total; per-residue (Å²): 90,46,30,28,39,30,39,32,47,52,39,38,15,68,72,56,68,34,66,26,64,70,55,52,39,38,42,30,50,41,50,42,54,39,42,73,73,61,29,48,61,33,38,28,47,55,38,27,43,37,32,13,35,61,76,39,70,84,60,78,29,89,54,32,46,50,47,40,19,33,24,24,24,39,4,38,49,56,47,43,44,50,51,44,53,45,26,42,76,59,76,38,50,56,22,53,42,72,43,46,75,64,42,64,67,35,54,52,33,28,48,35,41,30,48,25,51,50,51,29,48,75,71,65,29,33,43,40,33,29,68,35,48,49,50,52,57,66,89,63,52,71,46,49,60,42,38,47,36,21,52,48,21,45,56,66,52,10,49,32,33,38,42,27,30,92,42,65,41,48,34,63,27,46,58,93,80,31,86,81,40,44,76,39,54,70,42,72,61,84,71,72,56,67,63,49,43,44,26,39,52,35,51,98,87,51,87,49,64,44,76,54,35,28,46,52,51,15,37,56,55,15,24,67,30,8,11,26,25,30,32,26,38,38,84,46,49,56,45,63,58,41,39,78,72,66,46,91,57,32,15,33,38,52,32,88,47,49,20,71,57,30,49,46,50,49,64,66,63,46,74,80,55,47,27,32,40,30,24,35,69,69,37,48,54,38,44,75,72,65,40,49,40,39,31,48,27,29,69,45,62,42,69,76,40,47,46,45,36,47,25,35,32,22,33,78,86,63,45,78,42,29,40,28,36,26,58,44,25,35,72,54,43,55,74,36,37,52,32,56,61,84,47,38,34,75,72,68,68,34,37,77,64,51,42,38,24,45,42,91,41,46,41,76,104,90,45,30,28,40,30,37,32,47,51,40,38,16,69,73,56,68,34,65,26,65,69,55,51,39,38,42,32,51,41,50,42,54,39,45,73,73,60,30,48,62,33,39,28,47,53,38,26,41,35,32,14,33,62,76,39,71,85,61,77,29,91,55,32,47,51,47,42,20,33,24,24,23,39,4,38,50,57,49,45,44,51,51,42,52,44,24,42,76,59,74,39,48,56,23,54,41,72,44,45,75,65,40,64,68,35,54,50,34,28,48,34,40,31,48,23,51,51,51,29,49,74,70,64,30,34,44,39,32,30,68,35,48,48,50,51,57,67,91,63,58,69,46,50,59,43,38,47,36,20,52,48,20,46,56,67,52,10,50,33,34,37,42,29,29,92,42,63,41,49,34,62,29,46,56,93,80,31,85,79,40,44,78,41,54,68,40,72,62,82,71,73,56,66,63,50,43,44,24,37,52,35,50,97,89,52,87,50,65,44,76,54,34,28,47,52,52,13,36,57,56,14,24,66,29,9,11,25,24,30,33,24,38,37,83,46,48,55,47,61,58,43,40,76,72,65,46,92,56,31,16,33,38,52,34,91,47,50,20,71,57,30,49,48,49,49,64,68,63,45,74,81,56,48,28,33,39,30,24,36,70,68,37,49,54,37,44,75,72,64,41,50,41,39,32,48,28,28,68,44,60,42,70,76,38,46,47,43,35,46,26,34,31,23,33,78,85,63,46,78,42,30,40,28,36,27,58,44,26,36,72,54,44,56,72,35,37,52,31,56,61,85,45,37,35,76,74,69,67,33,37,78,64,53,43,38,24,44,42,91,40,46,40,77,102

Sequence (730 aa):
MRLVIKLGTSTVTGGGAAPDRARLAGVARSLRRLCDAGHQPVLVSSGAVAAGRALRPDIAAGRNVPHKQMLSALGQPALMALYTALFADEGLQVAQILLTHADVEHRRRYLNARTTLLGLIDAGIVPVVNENDTLATAEIRVGDNDQLSALIAGLVDAPLLVLLTDQDGLFDADPRRNADARLVTDISEDPIPDVLWEAAGGSTGGLGTGGMLTKLRAAEIARRAGTDTVIANGQDSAVIERLLAGEAVGTRIRAGIAPREARKRYILAGGRARGAIVVDAGAETALGAGRSLLAVGVTTTDGDFGRGDTVEVRGPAGRLLARGIANYSAAELLRIAGRRSGDIETVLGYHYGPEAIHRNDLVTLMRLVIKLGTSTVTGGGAAPDRARLAGVARSLRRLCDAGHQPVLVSSGAVAAGRALRPDIAAGRNVPHKQMLSALGQPALMALYTALFADEGLQVAQILLTHADVEHRRRYLNARTTLLGLIDAGIVPVVNENDTLATAEIRVGDNDQLSALIAGLVDAPLLVLLTDQDGLFDADPRRNADARLVTDISEDPIPDVLWEAAGGSTGGLGTGGMLTKLRAAEIARRAGTDTVIANGQDSAVIERLLAGEAVGTRIRAGIAPREARKRYILAGGRARGAIVVDAGAETALGAGRSLLAVGVTTTDGDFGRGDTVEVRGPAGRLLARGIANYSAAELLRIAGRRSGDIETVLGYHYGPEAIHRNDLVTL

pLDDT: mean 90.81, std 10.86, range [39.06, 98.56]

InterPro domains:
  IPR001048 Aspartate/glutamate/uridylate kinase [PF00696] (1-233)
  IPR001057 Glutamate/acetylglutamate kinase [PR00474] (38-52)
  IPR001057 Glutamate/acetylglutamate kinase [PR00474] (72-100)
  IPR001057 Glutamate/acetylglutamate kinase [PR00474] (112-133)
  IPR001057 Glutamate/acetylglutamate kinase [PR00474] (144-171)
  IPR001057 Glutamate/acetylglutamate kinase [PR00474] (207-227)
  IPR002478 PUA domain [PF01472] (275-348)
  IPR002478 PUA domain [SM00359] (275-357)
  IPR005715 Glutamate 5-kinase/delta-1-pyrroline-5-carboxylate synthase [MF_00456] (1-261)
  IPR005715 Glutamate 5-kinase/delta-1-pyrroline-5-carboxylate synthase [TIGR01027] (1-363)
  IPR011529 Glutamate 5-kinase [PIRSF000729] (1-364)
  IPR015947 PUA-like superfamily [SSF88697] (275-364)
  IPR019797 Glutamate 5-kinase, conserved site [PS00902] (205-222)
  IPR036393 Acetylglutamate kinase-like superfamily [G3DSA:3.40.1160.10] (1-263)
  IPR036393 Acetylglutamate kinase-like superfamily [SSF53633] (1-254)
  IPR036974 PUA domain superfamily [G3DSA:2.30.130.10] (264-364)
  IPR041739 Glutamate-5-kinase domain [cd04242] (2-254)

Organism: NCBI:txid634155

Nearest PDB structures (foldseek):
  8zpj-assembly1_A-1  TM=9.545E-01  e=3.922E-45  Escherichia coli K-12
  2j5t-assembly1_D  TM=6.708E-01  e=2.820E-44  Escherichia coli
  2j5t-assembly3_A  TM=6.659E-01  e=5.532E-42  Escherichia coli
  2j5t-assembly5_F  TM=6.652E-01  e=3.341E-41  Escherichia coli
  2j5t-assembly4_H  TM=6.572E-01  e=1.043E-38  Escherichia coli

Foldseek 3Di:
DEEEEEQDQCQQCVNDLAGDLVSLLLLLQLVLVCVVVVYQYAYEYDGLLSQLCVVPVVQDCPLPLQSSLVSSVNRVVVSVVSNQVSNVVSVAAEDEAEAAPVLCVDLQSVLVVLLVCLVCSVVRHHYYYYYNSNPYDCVCPALRSLLVSLSVCLSPQPQEYEYADQDQAQWLAQCVVDVPTDFAQEAEDPPGDPSSLVRQVNDPPDPPSDPRNSNSVSQNSNLLQNHKYFYGHSPNSCQVVCVVVPHRTYYIYGSNHGNLVSLLCCLVPDDDQQWEWEFEPVQLVCVVVLFFAFLLGTDAIGHWDAASTKYFYAYPVRHTWKIFGFRGTRVLSRQCHNHAQVCSCVRVVDDPGGGRGGSSGMGTD/DEEEEEQDQCQQCVNDLAGDLVSLLLLLQLVLVCVVVVYQYAYEYDGLLSQLCVVPVVQDCVLPLVSSLVSSVNRVVVSVVSNQVSNVVSVAAEDEAEAAPVLCVDLQSVLVVLLVCLVCSVVRHHYYYYYNSNPYDCVCPALRSLLVSLSVCLSPQPQEYEYADQDQAQWLAQCVVDVPTDFAQEAEDPPGDPSSLVRQVNDPPDPPSDPRNSNSVSQNSNLLQNHKYFYGHSPNSCQVVCVVVPHRTYYIYGSNHGNLVSLLCCLVPDDDQQWEWEFEPVQLVCVVVLFFAFLLGTDAIGHWDAASTKYFYAYPVRHTWKIFGFRGTRVLSRQCHNHAQVCSCVRPVDDPGGGRGGSSGMGTD

Radius of gyration: 26.84 Å; Cα contacts (8 Å, |Δi|>4): 1709; chains: 2; bounding box: 66×71×64 Å

Secondary structure (DSSP, 8-state):
-EEEEEE-HHHHHTTSSS--HHHHHHHHHHHHHHHHTT-EEEEEE--HHHHHHHH-TT---TTBHHHHHHHHHHHHHHHHHHHHHHHHHTT-EEEEEEE-HHHHHSHHHHHHHHHHHHHHHHTTEEEEEEE-TTT--TTS-TTHHHHHHHHHHHHTT-SEEEEEESSSS-BSS-TTT-TT--B--EE--SSPPHHHHHHTT--TTS----HHHHHHHHHHHHHHTT-EEEEEETTSTTHHHHHHTT---SEEE--SS-HHHHHHHHHHHSSS-SEEEEE-HHHHHHHHTTPPEEGGGEEEEEE---TT-EEEEE-TTS-EEEEEE-SS-HHHHHHHTT--GGGHHHHHSSBS-SEEE-GGGEEE-/-EEEEEE-HHHHHTTSSS--HHHHHHHHHHHHHHHHTT-EEEEEE--HHHHHHHH-TT---TTBHHHHHHHHHHHHHHHHHHHHHHHHHTT-EEEEEEE-HHHHHSHHHHHHHHHHHHHHHHTTEEEEEEE-TTT--TTS-TTHHHHHHHHHHHHTT-SEEEEEESSSS-BSS-TTT-TT--B--EE--SSPPHHHHHHTT--TTS----HHHHHHHHHHHHHHTT-EEEEEETTSTTHHHHHHTT---SEEE--SS-HHHHHHHHHHHSSS-SEEEEE-HHHHHHHHTTPPEEGGGEEEEEE---TT-EEEEE-TTS-EEEEEE-SS-HHHHHHHTT--GGGHHHHHSSBS-SEEE-GGGEEE-